Protein AF-0000000072192643 (afdb_homodimer)

Radius of gyration: 31.49 Å; Cα contacts (8 Å, |Δi|>4): 672; chains: 2; bounding box: 52×101×71 Å

Foldseek 3Di:
DPLADDPQRLLVLLLLLLVLLLVLLVLLVVQVVVCVVPLAGALVSLCQQQDDPVGGHSLVVNLVSLCSNFFSNPPVDQDPQWDWDQDPPPQPDPVSTGTGHPLSVLLSVLSVVLSVLSVVLSVLRVCLVPPVVVLVVLVPDPPQDCVNRVVPNCVNVVSSVSNNVSSVVSSVSSLVSLVSSLVVQLPVLLSLSNLLCCLVVVVSLCVSCVVCSVSSLCSRHNPQSQVSLVSPLVVCVVVVNLVVNLVSLVVCVVVVSHDPVSVVVNVVSVVVVVVVD/DPLADDPQRLLVLLLLLLVLLLVLLVLLVVQVVVCVVPLAGALVSLCQQQDDPVGGHSLVVNLVSLCSNFFSNPPVDQDPQWDWDQDPPPQPDPVSTGTGHPLSVLLSVLSVVLSVLSVVLSVLRVCLVPPVVVLVVLVPDPPQDCVNRVVPNCVNVVSSVSNNVSSVSSSVSSLVSLVSSLVVQLPVLLSLSNLLCCLVVVVSLCVSCVVCSVSSLCSRHNPQSQVSLVSPLVVCVVVVNLVVNLVSLVVCVVVVSHDPVSVVVNVVSVVVVVVVD

Secondary structure (DSSP, 8-state):
------HHHHHHHHHHHHHHHHHHHHHHHHHHHHHHHHS---HHHHHHHHEETTEE-HHHHHHHHHHHHHHS---SS--TT-EEEE--TT--STT-EEEE-HHHHHHHHHHHHHHHHHHHHHHHHHIIIIIIHHHHHHHHSTT--HHHHGGGTTHHHHHHHHHHHHHHHHHHHHHHHHHHHHHHHTT-TT-HHHHHHHHHTHHHHHHHHGGGHHHHHHHHHTT-TTHHHHHHHHHHHHTT-HHHHHHHHHHHHHTT---HHHHHHHHHHHHHHHHH-/------HHHHHHHHHHHHHHHHHHHHHHHHHHHHHHHHS---HHHHHHHHEETTEE-HHHHHHHHHHHHHHS---SS--TT-EEEE--TT--STT-EEEE-HHHHHHHHHHHHHHHHHHHHHHHHHIIIIIIHHHHHHHHSTT--HHHHGGGTTHHHHHHHHHHHHHHHHHHHHHHHHHHHHHHHTT-TT-HHHHHHHHHTHHHHHHHHGGGHHHHHHHHHTT-TTHHHHHHHHHHHHTT-HHHHHHHHHHHHHTT---HHHHHHHHHHHHHHHHH-

Sequence (554 aa):
MNGRWSPERKAFLVRDLVRDYCQVYEGLEEQRRRFDHEGAVSYSSIRDLLGEAMRKGVFWRLKDTAHHLFRNSQSQTPDKDAILLWQYSGSRHPDGLVSQQPVEALIDWCVGYAFHECAKLREDAFQRQHYANRLAQLGRHQGVTAELYDPLRRLGEQTAESSSRELQRILHVLRHGLFLLLRYLEGQEDNTHLARWLVMEEARARAVFADLYDDLLSALYGSRPQRLYMLAAWDLLEAGRSEEARCMLECAARLGRLDAESLTLLRQLEQLQEEGRMNGRWSPERKAFLVRDLVRDYCQVYEGLEEQRRRFDHEGAVSYSSIRDLLGEAMRKGVFWRLKDTAHHLFRNSQSQTPDKDAILLWQYSGSRHPDGLVSQQPVEALIDWCVGYAFHECAKLREDAFQRQHYANRLAQLGRHQGVTAELYDPLRRLGEQTAESSSRELQRILHVLRHGLFLLLRYLEGQEDNTHLARWLVMEEARARAVFADLYDDLLSALYGSRPQRLYMLAAWDLLEAGRSEEARCMLECAARLGRLDAESLTLLRQLEQLQEEGR

Organism: NCBI:txid901

Solvent-accessible surface area (backbone atoms only — not comparable to full-atom values): 28622 Å² total; per-residue (Å²): 129,87,60,64,66,52,70,64,54,46,38,49,50,52,28,48,37,56,52,31,47,42,52,45,51,50,54,51,50,51,35,50,54,37,24,75,76,72,65,44,50,58,35,70,58,46,42,51,38,44,39,43,94,92,50,65,12,55,45,44,50,29,37,51,45,37,45,52,59,37,49,43,43,61,61,85,65,70,54,93,62,40,40,74,38,76,44,67,94,81,49,83,38,93,84,21,53,30,50,19,49,45,60,45,46,50,38,40,46,32,46,46,53,33,50,49,40,47,54,36,36,32,46,34,20,43,40,50,67,59,45,35,51,49,49,54,53,48,59,68,35,87,66,39,47,63,84,77,36,56,89,55,65,58,51,49,60,51,40,44,50,51,36,53,53,36,53,50,50,33,52,51,40,49,52,51,32,54,58,41,45,36,65,64,35,47,80,44,60,82,36,26,60,37,28,32,46,47,66,76,41,36,72,58,50,42,64,62,42,45,93,42,34,65,54,42,44,35,33,32,39,50,93,42,58,36,51,42,59,44,35,19,29,50,43,28,44,75,70,67,35,54,67,57,26,42,53,53,47,50,54,35,47,76,69,66,50,55,44,72,67,45,49,50,52,42,51,51,50,53,50,52,53,58,66,75,95,129,87,60,62,65,52,72,66,55,44,38,48,49,52,29,49,37,54,52,32,49,44,52,43,51,48,55,51,49,50,36,51,53,39,25,75,76,70,64,44,52,58,35,70,60,45,43,51,36,43,40,43,94,94,49,65,11,55,45,43,50,30,38,51,46,36,46,52,59,36,49,45,42,58,61,85,64,71,52,94,62,40,41,76,39,77,45,68,96,80,49,81,38,92,83,22,56,30,50,19,47,45,60,45,47,49,38,40,45,32,46,49,53,33,50,50,40,47,54,37,36,32,46,33,21,42,40,51,68,58,45,34,51,49,49,55,53,48,60,67,35,86,67,38,48,64,85,78,36,56,89,56,65,57,51,48,59,51,41,45,53,50,36,51,52,38,51,50,49,33,51,52,41,50,52,50,31,52,57,40,46,34,64,64,36,47,80,44,58,80,35,25,61,37,26,31,46,49,66,76,40,36,70,60,50,41,64,64,44,43,93,42,35,65,54,39,44,34,32,33,38,49,95,41,57,36,50,42,58,43,35,19,31,50,44,28,44,78,69,67,33,53,67,59,25,41,53,50,46,49,55,36,47,78,70,68,49,54,43,73,67,45,49,52,51,42,50,54,50,53,48,51,53,57,67,75,96

pLDDT: mean 90.05, std 14.36, range [30.0, 98.88]

Structure (mmCIF, N/CA/C/O backbone):
data_AF-0000000072192643-model_v1
#
loop_
_entity.id
_entity.type
_entity.pdbx_description
1 polymer 'Uncharacterized protein'
#
loop_
_atom_site.group_PDB
_atom_site.id
_atom_site.type_symbol
_atom_site.label_atom_id
_atom_site.label_alt_id
_atom_site.label_comp_id
_atom_site.label_asym_id
_atom_site.label_entity_id
_atom_site.label_seq_id
_atom_site.pdbx_PDB_ins_code
_atom_site.Cartn_x
_atom_site.Cartn_y
_atom_site.Cartn_z
_atom_site.occupancy
_atom_site.B_iso_or_equiv
_atom_site.auth_seq_id
_atom_site.auth_comp_id
_atom_site.auth_asym_id
_atom_site.auth_atom_id
_atom_site.pdbx_PDB_model_num
ATOM 1 N N . MET A 1 1 ? -18.922 -12.18 -27.266 1 30 1 MET A N 1
ATOM 2 C CA . MET A 1 1 ? -18.031 -13.18 -27.844 1 30 1 MET A CA 1
ATOM 3 C C . MET A 1 1 ? -18.016 -14.445 -26.984 1 30 1 MET A C 1
ATOM 5 O O . MET A 1 1 ? -18.156 -14.375 -25.766 1 30 1 MET A O 1
ATOM 9 N N . ASN A 1 2 ? -18.312 -15.555 -27.391 1 38.62 2 ASN A N 1
ATOM 10 C CA . ASN A 1 2 ? -18.5 -16.906 -26.875 1 38.62 2 ASN A CA 1
ATOM 11 C C . ASN A 1 2 ? -17.312 -17.344 -26 1 38.62 2 ASN A C 1
ATOM 13 O O . ASN A 1 2 ? -16.172 -17.359 -26.469 1 38.62 2 ASN A O 1
ATOM 17 N N . GLY A 1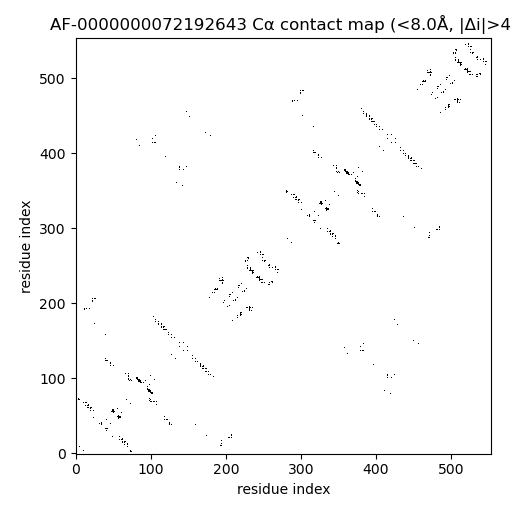 3 ? -17.25 -17.125 -24.672 1 44.09 3 GLY A N 1
ATOM 18 C CA . GLY A 1 3 ? -16.344 -17.172 -23.547 1 44.09 3 GLY A CA 1
ATOM 19 C C . GLY A 1 3 ? -15.539 -18.453 -23.484 1 44.09 3 GLY A C 1
ATOM 20 O O . GLY A 1 3 ? -14.93 -18.75 -22.453 1 44.09 3 GLY A O 1
ATOM 21 N N . ARG A 1 4 ? -15.875 -19.5 -24.203 1 53.16 4 ARG A N 1
ATOM 22 C CA . ARG A 1 4 ? -15.203 -20.797 -24.078 1 53.16 4 ARG A CA 1
ATOM 23 C C . ARG A 1 4 ? -13.797 -20.734 -24.656 1 53.16 4 ARG A C 1
ATOM 25 O O . ARG A 1 4 ? -13.617 -20.438 -25.844 1 53.16 4 ARG A O 1
ATOM 32 N N . TRP A 1 5 ? -12.961 -20.594 -23.859 1 64.25 5 TRP A N 1
ATOM 33 C CA . TRP A 1 5 ? -11.609 -20.688 -24.422 1 64.25 5 TRP A CA 1
ATOM 34 C C . TRP A 1 5 ? -11.477 -21.891 -25.344 1 64.25 5 TRP A C 1
ATOM 36 O O . TRP A 1 5 ? -12.055 -22.953 -25.078 1 64.25 5 TRP A O 1
ATOM 46 N N . SER A 1 6 ? -10.93 -21.734 -26.5 1 74.38 6 SER A N 1
ATOM 47 C CA . SER A 1 6 ? -10.414 -22.906 -27.188 1 74.38 6 SER A CA 1
ATOM 48 C C . SER A 1 6 ? -9.445 -23.688 -26.281 1 74.38 6 SER A C 1
ATOM 50 O O . SER A 1 6 ? -8.75 -23.078 -25.469 1 74.38 6 SER A O 1
ATOM 52 N N . PRO A 1 7 ? -9.57 -24.922 -26.312 1 77.5 7 PRO A N 1
ATOM 53 C CA . PRO A 1 7 ? -8.641 -25.734 -25.531 1 77.5 7 PRO A CA 1
ATOM 54 C C . PRO A 1 7 ? -7.191 -25.266 -25.672 1 77.5 7 PRO A C 1
ATOM 56 O O . PRO A 1 7 ? -6.43 -25.312 -24.703 1 77.5 7 PRO A O 1
ATOM 59 N N . GLU A 1 8 ? -6.902 -24.844 -26.797 1 83.94 8 GLU A N 1
ATOM 60 C CA . GLU A 1 8 ? -5.535 -24.391 -27.047 1 83.94 8 GLU A CA 1
ATOM 61 C C . GLU A 1 8 ? -5.23 -23.109 -26.266 1 83.94 8 GLU A C 1
ATOM 63 O O . GLU A 1 8 ? -4.156 -22.969 -25.688 1 83.94 8 GLU A O 1
ATOM 68 N N . ARG A 1 9 ? -6.09 -22.297 -26.312 1 89 9 ARG A N 1
ATOM 69 C CA . ARG A 1 9 ? -5.895 -21.031 -25.594 1 89 9 ARG A CA 1
ATOM 70 C C . ARG A 1 9 ? -5.809 -21.281 -24.094 1 89 9 ARG A C 1
ATOM 72 O O . ARG A 1 9 ? -5 -20.656 -23.406 1 89 9 ARG A O 1
ATOM 79 N N . LYS A 1 10 ? -6.586 -22.156 -23.625 1 92 10 LYS A N 1
ATOM 80 C CA . LYS A 1 10 ? -6.543 -22.484 -22.219 1 92 10 LYS A CA 1
ATOM 81 C C . LYS A 1 10 ? -5.191 -23.094 -21.828 1 92 10 LYS A C 1
ATOM 83 O O . LYS A 1 10 ? -4.621 -22.734 -20.797 1 92 10 LYS A O 1
ATOM 88 N N . ALA A 1 11 ? -4.766 -23.953 -22.672 1 94.56 11 ALA A N 1
ATOM 89 C CA . ALA A 1 11 ? -3.471 -24.578 -22.422 1 94.56 11 ALA A CA 1
ATOM 90 C C . ALA A 1 11 ? -2.363 -23.531 -22.328 1 94.56 11 ALA A C 1
ATOM 92 O O . ALA A 1 11 ? -1.482 -23.625 -21.469 1 94.56 11 ALA A O 1
ATOM 93 N N . PHE A 1 12 ? -2.473 -22.594 -23.188 1 95.25 12 PHE A N 1
ATOM 94 C CA . PHE A 1 12 ? -1.497 -21.5 -23.188 1 95.25 12 PHE A CA 1
ATOM 95 C C . PHE A 1 12 ? -1.582 -20.703 -21.891 1 95.25 12 PHE A C 1
ATOM 97 O O . PHE A 1 12 ? -0.557 -20.344 -21.312 1 95.25 12 PHE A O 1
ATOM 104 N N . LEU A 1 13 ? -2.76 -20.406 -21.484 1 95.94 13 LEU A N 1
ATOM 105 C CA . LEU A 1 13 ? -2.977 -19.625 -20.281 1 95.94 13 LEU A CA 1
ATOM 106 C C . LEU A 1 13 ? -2.5 -20.375 -19.031 1 95.94 13 LEU A C 1
ATOM 108 O O . LEU A 1 13 ? -1.943 -19.781 -18.109 1 95.94 13 LEU A O 1
ATOM 112 N N . VAL A 1 14 ? -2.719 -21.672 -19.078 1 97.5 14 VAL A N 1
ATOM 113 C CA . VAL A 1 14 ? -2.275 -22.484 -17.953 1 97.5 14 VAL A CA 1
ATOM 114 C C . VAL A 1 14 ? -0.751 -22.469 -17.859 1 97.5 14 VAL A C 1
ATOM 116 O O . VAL A 1 14 ? -0.183 -22.312 -16.781 1 97.5 14 VAL A O 1
ATOM 119 N N . ARG A 1 15 ? -0.137 -22.609 -18.969 1 98.12 15 ARG A N 1
ATOM 120 C CA . ARG A 1 15 ? 1.318 -22.516 -19 1 98.12 15 ARG A CA 1
ATOM 121 C C . ARG A 1 15 ? 1.791 -21.156 -18.5 1 98.12 15 ARG A C 1
ATOM 123 O O . ARG A 1 15 ? 2.715 -21.078 -17.688 1 98.12 15 ARG A O 1
ATOM 130 N N . ASP A 1 16 ? 1.17 -20.094 -18.953 1 98.12 16 ASP A N 1
ATOM 131 C CA . ASP A 1 16 ? 1.54 -18.75 -18.531 1 98.12 16 ASP A CA 1
ATOM 132 C C . ASP A 1 16 ? 1.342 -18.578 -17.031 1 98.12 16 ASP A C 1
ATOM 134 O O . ASP A 1 16 ? 2.143 -17.906 -16.359 1 98.12 16 ASP A O 1
ATOM 138 N N . LEU A 1 17 ? 0.287 -19.125 -16.516 1 98.5 17 LEU A N 1
ATOM 139 C CA . LEU A 1 17 ? 0.008 -19.062 -15.086 1 98.5 17 LEU A CA 1
ATOM 140 C C . LEU A 1 17 ? 1.149 -19.672 -14.281 1 98.5 17 LEU A C 1
ATOM 142 O O . LEU A 1 17 ? 1.652 -19.062 -13.344 1 98.5 17 LEU A O 1
ATOM 146 N N . VAL A 1 18 ? 1.552 -20.875 -14.633 1 98.75 18 VAL A N 1
ATOM 147 C CA . VAL A 1 18 ? 2.584 -21.594 -13.891 1 98.75 18 VAL A CA 1
ATOM 148 C C . VAL A 1 18 ? 3.922 -20.875 -14.039 1 98.75 18 VAL A C 1
ATOM 150 O O . VAL A 1 18 ? 4.637 -20.672 -13.055 1 98.75 18 VAL A O 1
ATOM 153 N N . ARG A 1 19 ? 4.223 -20.453 -15.227 1 98.62 19 ARG A N 1
ATOM 154 C CA . ARG A 1 19 ? 5.465 -19.734 -15.5 1 98.62 19 ARG A CA 1
ATOM 155 C C . ARG A 1 19 ? 5.555 -18.453 -14.672 1 98.62 19 ARG A C 1
ATOM 157 O O . ARG A 1 19 ? 6.551 -18.234 -13.977 1 98.62 19 ARG A O 1
ATOM 164 N N . ASP A 1 20 ? 4.523 -17.641 -14.797 1 98.81 20 ASP A N 1
ATOM 165 C CA . ASP A 1 20 ? 4.539 -16.359 -14.094 1 98.81 20 ASP A CA 1
ATOM 166 C C . ASP A 1 20 ? 4.5 -16.562 -12.578 1 98.81 20 ASP A C 1
ATOM 168 O O . ASP A 1 20 ? 5.105 -15.797 -11.828 1 98.81 20 ASP A O 1
ATOM 172 N N . TYR A 1 21 ? 3.756 -17.609 -12.117 1 98.88 21 TYR A N 1
ATOM 173 C CA . TYR A 1 21 ? 3.736 -17.938 -10.695 1 98.88 21 TYR A CA 1
ATOM 174 C C . TYR A 1 21 ? 5.145 -18.219 -10.188 1 98.88 21 TYR A C 1
ATOM 176 O O . TYR A 1 21 ? 5.555 -17.672 -9.156 1 98.88 21 TYR A O 1
ATOM 184 N N . CYS A 1 22 ? 5.855 -18.984 -10.93 1 98.81 22 CYS A N 1
ATOM 185 C CA . CYS A 1 22 ? 7.215 -19.344 -10.547 1 98.81 22 CYS A CA 1
ATOM 186 C C . CYS A 1 22 ? 8.117 -18.125 -10.555 1 98.81 22 CYS A C 1
ATOM 188 O O . CYS A 1 22 ? 8.953 -17.953 -9.656 1 98.81 22 CYS A O 1
ATOM 190 N N . GLN A 1 23 ? 7.957 -17.297 -11.539 1 98.62 23 GLN A N 1
ATOM 191 C CA . GLN A 1 23 ? 8.781 -16.094 -11.625 1 98.62 23 GLN A CA 1
ATOM 192 C C . GLN A 1 23 ? 8.516 -15.164 -10.445 1 98.62 23 GLN A C 1
ATOM 194 O O . GLN A 1 23 ? 9.453 -14.617 -9.852 1 98.62 23 GLN A O 1
ATOM 199 N N . VAL A 1 24 ? 7.281 -14.984 -10.109 1 98.88 24 VAL A N 1
ATOM 200 C CA . VAL A 1 24 ? 6.898 -14.133 -8.992 1 98.88 24 VAL A CA 1
ATOM 201 C C . VAL A 1 24 ? 7.449 -14.703 -7.691 1 98.88 24 VAL A C 1
ATOM 203 O O . VAL A 1 24 ? 8.055 -13.984 -6.895 1 98.88 24 VAL A O 1
ATOM 206 N N . TYR A 1 25 ? 7.242 -15.992 -7.496 1 98.81 25 TYR A N 1
ATOM 207 C CA . TYR A 1 25 ? 7.703 -16.641 -6.273 1 98.81 25 TYR A CA 1
ATOM 208 C C . TYR A 1 25 ? 9.211 -16.516 -6.125 1 98.81 25 TYR A C 1
ATOM 210 O O . TYR A 1 25 ? 9.711 -16.188 -5.043 1 98.81 25 TYR A O 1
ATOM 218 N N . GLU A 1 26 ? 9.867 -16.75 -7.191 1 98.31 26 GLU A N 1
ATOM 219 C CA . GLU A 1 26 ? 11.32 -16.641 -7.184 1 98.31 26 GLU A CA 1
ATOM 220 C C . GLU A 1 26 ? 11.766 -15.227 -6.84 1 98.31 26 GLU A C 1
ATOM 222 O O . GLU A 1 26 ? 12.703 -15.031 -6.059 1 98.31 26 GLU A O 1
ATOM 227 N N . GLY A 1 27 ? 11.156 -14.281 -7.473 1 98.19 27 GLY A N 1
ATOM 228 C CA . GLY A 1 27 ? 11.484 -12.891 -7.191 1 98.19 27 GLY A CA 1
ATOM 229 C C . GLY A 1 27 ? 11.289 -12.523 -5.734 1 98.19 27 GLY A C 1
ATOM 230 O O . GLY A 1 27 ? 12.117 -11.82 -5.148 1 98.19 27 GLY A O 1
ATOM 231 N N . LEU A 1 28 ? 10.242 -12.977 -5.152 1 98.69 28 LEU A N 1
ATOM 232 C CA . LEU A 1 28 ? 9.945 -12.656 -3.76 1 98.69 28 LEU A CA 1
ATOM 233 C C . LEU A 1 28 ? 10.875 -13.414 -2.818 1 98.69 28 LEU A C 1
ATOM 235 O O . LEU A 1 28 ? 11.258 -12.898 -1.766 1 98.69 28 LEU A O 1
ATOM 239 N N . GLU A 1 29 ? 11.211 -14.633 -3.164 1 98.19 29 GLU A N 1
ATOM 240 C CA . GLU A 1 29 ? 12.188 -15.375 -2.381 1 98.19 29 GLU A CA 1
ATOM 241 C C . GLU A 1 29 ? 13.539 -14.664 -2.361 1 98.19 29 GLU A C 1
ATOM 243 O O . GLU A 1 29 ? 14.234 -14.68 -1.346 1 98.19 29 GLU A O 1
ATOM 248 N N . GLU A 1 30 ? 13.875 -14.172 -3.49 1 97.88 30 GLU A N 1
ATOM 249 C CA . GLU A 1 30 ? 15.102 -13.391 -3.549 1 97.88 30 GLU A CA 1
ATOM 250 C C . GLU A 1 30 ? 15.047 -12.195 -2.596 1 97.88 30 GLU A C 1
ATOM 252 O O . GLU A 1 30 ? 16.031 -11.859 -1.948 1 97.88 30 GLU A O 1
ATOM 257 N N . GLN A 1 31 ? 13.93 -11.547 -2.537 1 98.25 31 GLN A N 1
ATOM 258 C CA . GLN A 1 31 ? 13.773 -10.422 -1.62 1 98.25 31 GLN A CA 1
ATOM 259 C C . GLN A 1 31 ? 13.844 -10.883 -0.167 1 98.25 31 GLN A C 1
ATOM 261 O O . GLN A 1 31 ? 14.344 -10.156 0.697 1 98.25 31 GLN A O 1
ATOM 266 N N . ARG A 1 32 ? 13.32 -12.055 0.132 1 98.19 32 ARG A N 1
ATOM 267 C CA . ARG A 1 32 ? 13.445 -12.609 1.479 1 98.19 32 ARG A CA 1
ATOM 268 C C . ARG A 1 32 ? 14.914 -12.805 1.853 1 98.19 32 ARG A C 1
ATOM 270 O O . ARG A 1 32 ? 15.328 -12.453 2.957 1 98.19 32 ARG A O 1
ATOM 277 N N . ARG A 1 33 ? 15.641 -13.359 0.94 1 97.44 33 ARG A N 1
ATOM 278 C CA . ARG A 1 33 ? 17.062 -13.555 1.187 1 97.44 33 ARG A CA 1
ATOM 279 C C . ARG A 1 33 ? 17.766 -12.219 1.396 1 97.44 33 ARG A C 1
ATOM 281 O O . ARG A 1 33 ? 18.594 -12.078 2.303 1 97.44 33 ARG A O 1
ATOM 288 N N . ARG A 1 34 ? 17.438 -11.289 0.579 1 96.69 34 ARG A N 1
ATOM 289 C CA . ARG A 1 34 ? 18 -9.953 0.718 1 96.69 34 ARG A CA 1
ATOM 290 C C . ARG A 1 34 ? 17.641 -9.344 2.072 1 96.69 34 ARG A C 1
ATOM 292 O O . ARG A 1 34 ? 18.5 -8.742 2.729 1 96.69 34 ARG A O 1
ATOM 299 N N . PHE A 1 35 ? 16.422 -9.477 2.391 1 97.44 35 PHE A N 1
ATOM 300 C CA . PHE A 1 35 ? 15.977 -8.938 3.67 1 97.44 35 PHE A CA 1
ATOM 301 C C . PHE A 1 35 ? 16.75 -9.57 4.824 1 97.44 35 PHE A C 1
ATOM 303 O O . PHE A 1 35 ? 17.141 -8.875 5.766 1 97.44 35 PHE A O 1
ATOM 310 N N . ASP A 1 36 ? 16.969 -10.82 4.793 1 96 36 ASP A N 1
ATOM 311 C CA . ASP A 1 36 ? 17.688 -11.531 5.844 1 96 36 ASP A CA 1
ATOM 312 C C . ASP A 1 36 ? 19.125 -11.031 5.953 1 96 36 ASP A C 1
ATOM 314 O O . ASP A 1 36 ? 19.688 -10.969 7.047 1 96 36 ASP A O 1
ATOM 318 N N . HIS A 1 37 ? 19.703 -10.617 4.875 1 95.19 37 HIS A N 1
ATOM 319 C CA . HIS A 1 37 ? 21.109 -10.219 4.84 1 95.19 37 HIS A CA 1
ATOM 320 C C . HIS A 1 37 ? 21.266 -8.719 5.098 1 95.19 37 HIS A C 1
ATOM 322 O O . HIS A 1 37 ? 22.156 -8.305 5.828 1 95.19 37 HIS A O 1
ATOM 328 N N . GLU A 1 38 ? 20.391 -7.902 4.449 1 92.81 38 GLU A N 1
ATOM 329 C CA . GLU A 1 38 ? 20.578 -6.453 4.445 1 92.81 38 GLU A CA 1
ATOM 330 C C . GLU A 1 38 ? 19.531 -5.762 5.312 1 92.81 38 GLU A C 1
ATOM 332 O O . GLU A 1 38 ? 19.625 -4.562 5.586 1 92.81 38 GLU A O 1
ATOM 337 N N . GLY A 1 39 ? 18.5 -6.457 5.66 1 91.38 39 GLY A N 1
ATOM 338 C CA . GLY A 1 39 ? 17.438 -5.891 6.484 1 91.38 39 GLY A CA 1
ATOM 339 C C . GLY A 1 39 ? 16.453 -5.047 5.695 1 91.38 39 GLY A C 1
ATOM 340 O O . GLY A 1 39 ? 15.75 -4.211 6.266 1 91.38 39 GLY A O 1
ATOM 341 N N . ALA A 1 40 ? 16.547 -5.227 4.348 1 92.75 40 ALA A N 1
ATOM 342 C CA . ALA A 1 40 ? 15.648 -4.406 3.541 1 92.75 40 ALA A CA 1
ATOM 343 C C . ALA A 1 40 ? 15.266 -5.121 2.248 1 92.75 40 ALA A C 1
ATOM 345 O O . ALA A 1 40 ? 16.031 -5.93 1.726 1 92.75 40 ALA A O 1
ATOM 346 N N . VAL A 1 41 ? 14.062 -4.797 1.817 1 96.69 41 VAL A N 1
ATOM 347 C CA . VAL A 1 41 ? 13.57 -5.23 0.513 1 96.69 41 VAL A CA 1
ATOM 348 C C . VAL A 1 41 ? 13.883 -4.164 -0.536 1 96.69 41 VAL A C 1
ATOM 350 O O . VAL A 1 41 ? 13.891 -2.971 -0.233 1 96.69 41 VAL A O 1
ATOM 353 N N . SER A 1 42 ? 14.227 -4.598 -1.695 1 97.12 42 SER A N 1
ATOM 354 C CA . SER A 1 42 ? 14.531 -3.668 -2.779 1 97.12 42 SER A CA 1
ATOM 355 C C . SER A 1 42 ? 13.258 -3.047 -3.34 1 97.12 42 SER A C 1
ATOM 357 O O . SER A 1 42 ? 12.422 -3.744 -3.918 1 97.12 42 SER A O 1
ATOM 359 N N . TYR A 1 43 ? 13.18 -1.753 -3.246 1 97 43 TYR A N 1
ATOM 360 C CA . TYR A 1 43 ? 12.023 -1.039 -3.783 1 97 43 TYR A CA 1
ATOM 361 C C . TYR A 1 43 ? 11.898 -1.259 -5.285 1 97 43 TYR A C 1
ATOM 363 O O . TYR A 1 43 ? 10.82 -1.578 -5.785 1 97 43 TYR A O 1
ATOM 371 N N . SER A 1 44 ? 13.008 -1.073 -6.008 1 96.88 44 SER A N 1
ATOM 372 C CA . SER A 1 44 ? 12.992 -1.195 -7.461 1 96.88 44 SER A CA 1
ATOM 373 C C . SER A 1 44 ? 12.57 -2.596 -7.895 1 96.88 44 SER A C 1
ATOM 375 O O . SER A 1 44 ? 11.82 -2.752 -8.859 1 96.88 44 SER A O 1
ATOM 377 N N . SER A 1 45 ? 12.992 -3.625 -7.18 1 97.56 45 SER A N 1
ATOM 378 C CA . SER A 1 45 ? 12.633 -5 -7.52 1 97.56 45 SER A CA 1
ATOM 379 C C . SER A 1 45 ? 11.141 -5.238 -7.355 1 97.56 45 SER A C 1
ATOM 381 O O . SER A 1 45 ? 10.5 -5.836 -8.227 1 97.56 45 SER A O 1
ATOM 383 N N . ILE A 1 46 ? 10.602 -4.762 -6.219 1 98.25 46 ILE A N 1
ATOM 384 C CA . ILE A 1 46 ? 9.18 -4.957 -5.961 1 98.25 46 ILE A CA 1
ATOM 385 C C . ILE A 1 46 ? 8.359 -4.133 -6.953 1 98.25 46 ILE A C 1
ATOM 387 O O . ILE A 1 46 ? 7.332 -4.598 -7.457 1 98.25 46 ILE A O 1
ATOM 391 N N . ARG A 1 47 ? 8.805 -2.914 -7.184 1 97.44 47 ARG A N 1
ATOM 392 C CA . ARG A 1 47 ? 8.133 -2.066 -8.164 1 97.44 47 ARG A CA 1
ATOM 393 C C . ARG A 1 47 ? 8.07 -2.75 -9.523 1 97.44 47 ARG A C 1
ATOM 395 O O . ARG A 1 47 ? 7.02 -2.76 -10.172 1 97.44 47 ARG A O 1
ATOM 402 N N . ASP A 1 48 ? 9.125 -3.342 -9.93 1 97.38 48 ASP A N 1
ATOM 403 C CA . ASP A 1 48 ? 9.195 -4.008 -11.227 1 97.38 48 ASP A CA 1
ATOM 404 C C . ASP A 1 48 ? 8.328 -5.266 -11.242 1 97.38 48 ASP A C 1
ATOM 406 O O . ASP A 1 48 ? 7.719 -5.598 -12.266 1 97.38 48 ASP A O 1
ATOM 410 N N . LEU A 1 49 ? 8.305 -5.949 -10.172 1 98.25 49 LEU A N 1
ATOM 411 C CA . LEU A 1 49 ? 7.484 -7.152 -10.055 1 98.25 49 LEU A CA 1
ATOM 412 C C . LEU A 1 49 ? 6.008 -6.824 -10.227 1 98.25 49 LEU A C 1
ATOM 414 O O . LEU A 1 49 ? 5.273 -7.574 -10.883 1 98.25 49 LEU A O 1
ATOM 418 N N . LEU A 1 50 ? 5.598 -5.73 -9.648 1 98.06 50 LEU A N 1
ATOM 419 C CA . LEU A 1 50 ? 4.199 -5.32 -9.703 1 98.06 50 LEU A CA 1
ATOM 420 C C . LEU A 1 50 ? 3.898 -4.586 -11 1 98.06 50 LEU A C 1
ATOM 422 O O . LEU A 1 50 ? 2.893 -4.859 -11.656 1 98.06 50 LEU A O 1
ATOM 426 N N . GLY A 1 51 ? 4.828 -3.703 -11.352 1 96 51 GLY A N 1
ATOM 427 C CA . GLY A 1 51 ? 4.629 -2.83 -12.5 1 96 51 GLY A CA 1
ATOM 428 C C . GLY A 1 51 ? 3.666 -1.691 -12.227 1 96 51 GLY A C 1
ATOM 429 O O . GLY A 1 51 ? 3.434 -1.334 -11.07 1 96 51 GLY A O 1
ATOM 430 N N . GLU A 1 52 ? 3.266 -1.005 -13.305 1 88.94 52 GLU A N 1
ATOM 431 C CA . GLU A 1 52 ? 2.295 0.085 -13.312 1 88.94 52 GLU A CA 1
ATOM 432 C C . GLU A 1 52 ? 1.169 -0.185 -14.305 1 88.94 52 GLU A C 1
ATOM 434 O O . GLU A 1 52 ? 1.262 -1.105 -15.125 1 88.94 52 GLU A O 1
ATOM 439 N N . ALA A 1 53 ? 0.177 0.564 -14.195 1 81.19 53 ALA A N 1
ATOM 440 C CA . ALA A 1 53 ? -1.009 0.34 -15.023 1 81.19 53 ALA A CA 1
ATOM 441 C C . ALA A 1 53 ? -0.645 0.272 -16.5 1 81.19 53 ALA A C 1
ATOM 443 O O . ALA A 1 53 ? -1.137 -0.593 -17.234 1 81.19 53 ALA A O 1
ATOM 444 N N . MET A 1 54 ? 0.249 1.067 -16.922 1 86.69 54 MET A N 1
ATOM 445 C CA . MET A 1 54 ? 0.59 1.12 -18.344 1 86.69 54 MET A CA 1
ATOM 446 C C . MET A 1 54 ? 1.744 0.175 -18.656 1 86.69 54 MET A C 1
ATOM 448 O O . MET A 1 54 ? 2.105 -0.003 -19.828 1 86.69 54 MET A O 1
ATOM 452 N N . ARG A 1 55 ? 2.303 -0.339 -17.719 1 91.62 55 ARG A N 1
ATOM 453 C CA . ARG A 1 55 ? 3.381 -1.313 -17.844 1 91.62 55 ARG A CA 1
ATOM 454 C C . ARG A 1 55 ? 3.318 -2.348 -16.719 1 91.62 55 ARG A C 1
ATOM 456 O O . ARG A 1 55 ? 4.105 -2.295 -15.781 1 91.62 55 ARG A O 1
ATOM 463 N N . LYS A 1 56 ? 2.512 -3.324 -16.938 1 95.88 56 LYS A N 1
ATOM 464 C CA . LYS A 1 56 ? 2.236 -4.324 -15.906 1 95.88 56 LYS A CA 1
ATOM 465 C C . LYS A 1 56 ? 3.453 -5.215 -15.672 1 95.88 56 LYS A C 1
ATOM 467 O O . LYS A 1 56 ? 4.137 -5.605 -16.609 1 95.88 56 LYS A O 1
ATOM 472 N N . GLY A 1 57 ? 3.762 -5.441 -14.461 1 98 57 GLY A N 1
ATOM 473 C CA . GLY A 1 57 ? 4.793 -6.41 -14.117 1 98 57 GLY A CA 1
ATOM 474 C C . GLY A 1 57 ? 4.305 -7.844 -14.164 1 98 57 GLY A C 1
ATOM 475 O O . GLY A 1 57 ? 3.121 -8.094 -14.414 1 98 57 GLY A O 1
ATOM 476 N N . VAL A 1 58 ? 5.176 -8.719 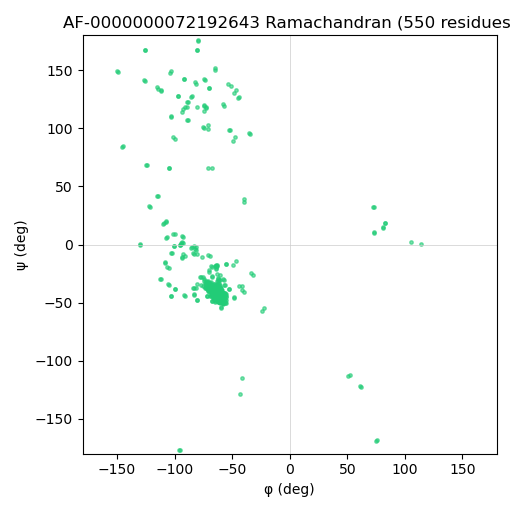-13.961 1 98.56 58 VAL A N 1
ATOM 477 C CA . VAL A 1 58 ? 4.871 -10.141 -14.086 1 98.56 58 VAL A CA 1
ATOM 478 C C . VAL A 1 58 ? 3.818 -10.539 -13.055 1 98.56 58 VAL A C 1
ATOM 480 O O . VAL A 1 58 ? 2.969 -11.391 -13.32 1 98.56 58 VAL A O 1
ATOM 483 N N . PHE A 1 59 ? 3.803 -9.961 -11.859 1 98.75 59 PHE A N 1
ATOM 484 C CA . PHE A 1 59 ? 2.824 -10.297 -10.828 1 98.75 59 PHE A CA 1
ATOM 485 C C . PHE A 1 59 ? 1.427 -9.859 -11.25 1 98.75 59 PHE A C 1
ATOM 487 O O . PHE A 1 59 ? 0.453 -10.586 -11.039 1 98.75 59 PHE A O 1
ATOM 494 N N . TRP A 1 60 ? 1.351 -8.688 -11.797 1 98.31 60 TRP A N 1
ATOM 495 C CA . TRP A 1 60 ? 0.073 -8.203 -12.312 1 98.31 60 TRP A CA 1
ATOM 496 C C . TRP A 1 60 ? -0.442 -9.102 -13.43 1 98.31 60 TRP A C 1
ATOM 498 O O . TRP A 1 60 ? -1.628 -9.438 -13.469 1 98.31 60 TRP A O 1
ATOM 508 N N . ARG A 1 61 ? 0.421 -9.469 -14.32 1 97.88 61 ARG A N 1
ATOM 509 C CA . ARG A 1 61 ? 0.035 -10.375 -15.398 1 97.88 61 ARG A CA 1
ATOM 510 C C . ARG A 1 61 ? -0.439 -11.719 -14.844 1 97.88 61 ARG A C 1
ATOM 512 O O . ARG A 1 61 ? -1.415 -12.289 -15.336 1 97.88 61 ARG A O 1
ATOM 519 N N . LEU A 1 62 ? 0.271 -12.195 -13.875 1 98.62 62 LEU A N 1
ATOM 520 C CA . LEU A 1 62 ? -0.14 -13.43 -13.211 1 98.62 62 LEU A CA 1
ATOM 521 C C . LEU A 1 62 ? -1.557 -13.305 -12.664 1 98.62 62 LEU A C 1
ATOM 523 O O . LEU A 1 62 ? -2.389 -14.188 -12.875 1 98.62 62 LEU A O 1
ATOM 527 N N . LYS A 1 63 ? -1.792 -12.234 -11.961 1 97.5 63 LYS A N 1
ATOM 528 C CA . LYS A 1 63 ? -3.113 -11.984 -11.391 1 97.5 63 LYS A CA 1
ATOM 529 C C . LYS A 1 63 ? -4.184 -11.938 -12.484 1 97.5 63 LYS A C 1
ATOM 531 O O . LYS A 1 63 ? -5.238 -12.562 -12.344 1 97.5 63 LYS A O 1
ATOM 536 N N . ASP A 1 64 ? -3.904 -11.234 -13.586 1 95.25 64 ASP A N 1
ATOM 537 C CA . ASP A 1 64 ? -4.848 -11.141 -14.695 1 95.25 64 ASP A CA 1
ATOM 538 C C . ASP A 1 64 ? -5.102 -12.516 -15.312 1 95.25 64 ASP A C 1
ATOM 540 O O . ASP A 1 64 ? -6.242 -12.852 -15.633 1 95.25 64 ASP A O 1
ATOM 544 N N . THR A 1 65 ? -4.07 -13.227 -15.492 1 96.56 65 THR A N 1
ATOM 545 C CA . THR A 1 65 ? -4.191 -14.562 -16.062 1 96.56 65 THR A CA 1
ATOM 546 C C . THR A 1 65 ? -5.047 -15.461 -15.18 1 96.56 65 THR A C 1
ATOM 548 O O . THR A 1 65 ? -5.926 -16.172 -15.672 1 96.56 65 THR A O 1
ATOM 551 N N . ALA A 1 66 ? -4.773 -15.43 -13.898 1 96.06 66 ALA A N 1
ATOM 552 C CA . ALA A 1 66 ? -5.578 -16.219 -12.969 1 96.06 66 ALA A CA 1
ATOM 553 C C . ALA A 1 66 ? -7.047 -15.82 -13.039 1 96.06 66 ALA A C 1
ATOM 555 O O . ALA A 1 66 ? -7.926 -16.688 -13.133 1 96.06 66 ALA A O 1
ATOM 556 N N . HIS A 1 67 ? -7.277 -14.578 -13.062 1 91.25 67 HIS A N 1
ATOM 557 C CA . HIS A 1 67 ? -8.648 -14.086 -13.172 1 91.25 67 HIS A CA 1
ATOM 558 C C . HIS A 1 67 ? -9.312 -14.586 -14.445 1 91.25 67 HIS A C 1
ATOM 560 O O . HIS A 1 67 ? -10.461 -15.031 -14.414 1 91.25 67 HIS A O 1
ATOM 566 N N . HIS A 1 68 ? -8.602 -14.445 -15.438 1 89.88 68 HIS A N 1
ATOM 567 C CA . HIS A 1 68 ? -9.141 -14.844 -16.734 1 89.88 68 HIS A CA 1
ATOM 568 C C . HIS A 1 68 ? -9.398 -16.344 -16.797 1 89.88 68 HIS A C 1
ATOM 570 O O . HIS A 1 68 ? -10.43 -16.781 -17.312 1 89.88 68 HIS A O 1
ATOM 576 N N . LEU A 1 69 ? -8.586 -17.094 -16.297 1 91.38 69 LEU A N 1
ATOM 577 C CA . LEU A 1 69 ? -8.672 -18.547 -16.344 1 91.38 69 LEU A CA 1
ATOM 578 C C . LEU A 1 69 ? -9.773 -19.062 -15.43 1 91.38 69 LEU A C 1
ATOM 580 O O . LEU A 1 69 ? -10.523 -19.969 -15.797 1 91.38 69 LEU A O 1
ATOM 584 N N . PHE A 1 70 ? -9.961 -18.453 -14.312 1 90.06 70 PHE A N 1
ATOM 585 C CA . PHE A 1 70 ? -10.773 -19.094 -13.281 1 90.06 70 PHE A CA 1
ATOM 586 C C . PHE A 1 70 ? -12.133 -18.406 -13.18 1 90.06 70 PHE A C 1
ATOM 588 O O . PHE A 1 70 ? -13.062 -18.953 -12.586 1 90.06 70 PHE A O 1
ATOM 595 N N . ARG A 1 71 ? -12.195 -17.297 -13.648 1 80.88 71 ARG A N 1
ATOM 596 C CA . ARG A 1 71 ? -13.484 -16.625 -13.555 1 80.88 71 ARG A CA 1
ATOM 597 C C . ARG A 1 71 ? -14.258 -16.719 -14.867 1 80.88 71 ARG A C 1
ATOM 599 O O . ARG A 1 71 ? -15.477 -16.594 -14.883 1 80.88 71 ARG A O 1
ATOM 606 N N . ASN A 1 72 ? -13.609 -16.625 -15.945 1 66.94 72 ASN A N 1
ATOM 607 C CA . ASN A 1 72 ? -14.281 -16.703 -17.234 1 66.94 72 ASN A CA 1
ATOM 608 C C . ASN A 1 72 ? -14.547 -18.141 -17.656 1 66.94 72 ASN A C 1
ATOM 610 O O . ASN A 1 72 ? -15.047 -18.391 -18.75 1 66.94 72 ASN A O 1
ATOM 614 N N . SER A 1 73 ? -14.133 -19.094 -16.906 1 55.25 73 SER A N 1
ATOM 615 C CA . SER A 1 73 ? -14.391 -20.469 -17.328 1 55.25 73 SER A CA 1
ATOM 616 C C . SER A 1 73 ? -15.875 -20.797 -17.281 1 55.25 73 SER A C 1
ATOM 618 O O . SER A 1 73 ? -16.484 -20.75 -16.219 1 55.25 73 SER A O 1
ATOM 620 N N . GLN A 1 74 ? -16.609 -20.109 -18.156 1 49.12 74 GLN A N 1
ATOM 621 C CA . GLN A 1 74 ? -18.031 -20.344 -18.375 1 49.12 74 GLN A CA 1
ATOM 622 C C . GLN A 1 74 ? -18.375 -21.828 -18.359 1 49.12 74 GLN A C 1
ATOM 624 O O . GLN A 1 74 ? -18.172 -22.531 -19.344 1 49.12 74 GLN A O 1
ATOM 629 N N . SER A 1 75 ? -17.828 -22.625 -17.609 1 47.12 75 SER A N 1
ATOM 630 C CA . SER A 1 75 ? -18.5 -23.891 -17.766 1 47.12 75 SER A CA 1
ATOM 631 C C . SER A 1 75 ? -20.016 -23.734 -17.594 1 47.12 75 SER A C 1
ATOM 633 O O . SER A 1 75 ? -20.469 -23.031 -16.688 1 47.12 75 SER A O 1
ATOM 635 N N . GLN A 1 76 ? -20.703 -23.656 -18.703 1 44.09 76 GLN A N 1
ATOM 636 C CA . GLN A 1 76 ? -22.156 -23.625 -18.859 1 44.09 76 GLN A CA 1
ATOM 637 C C . GLN A 1 76 ? -22.844 -24.266 -17.656 1 44.09 76 GLN A C 1
ATOM 639 O O . GLN A 1 76 ? -24 -23.953 -17.359 1 44.09 76 GLN A O 1
ATOM 644 N N . THR A 1 77 ? -22.516 -25.516 -17.359 1 43.22 77 THR A N 1
ATOM 645 C CA . THR A 1 77 ? -23.297 -26.281 -16.391 1 43.22 77 THR A CA 1
ATOM 646 C C . THR A 1 77 ? -22.609 -26.281 -15.023 1 43.22 77 THR A C 1
ATOM 648 O O . THR A 1 77 ? -21.484 -26.75 -14.883 1 43.22 77 THR A O 1
ATOM 651 N N . PRO A 1 78 ? -22.984 -25.297 -14.227 1 51.94 78 PRO A N 1
ATOM 652 C CA . PRO A 1 78 ? -22.391 -25.297 -12.891 1 51.94 78 PRO A CA 1
ATOM 653 C C . PRO A 1 78 ? -22.156 -26.719 -12.352 1 51.94 78 PRO A C 1
ATOM 655 O O . PRO A 1 78 ? -23.062 -27.547 -12.383 1 51.94 78 PRO A O 1
ATOM 658 N N . ASP A 1 79 ? -20.953 -27.234 -12.523 1 55.28 79 ASP A N 1
ATOM 659 C CA . ASP A 1 79 ? -20.656 -28.469 -11.828 1 55.28 79 ASP A CA 1
ATOM 660 C C . ASP A 1 79 ? -21.156 -28.422 -10.383 1 55.28 79 ASP A C 1
ATOM 662 O O . ASP A 1 79 ? -21.266 -27.344 -9.789 1 55.28 79 ASP A O 1
ATOM 666 N N . LYS A 1 80 ? -21.891 -29.391 -10.039 1 57.03 80 LYS A N 1
ATOM 667 C CA . LYS A 1 80 ? -22.531 -29.516 -8.727 1 57.03 80 LYS A CA 1
ATOM 668 C C . LYS A 1 80 ? -21.656 -28.922 -7.633 1 57.03 80 LYS A C 1
ATOM 670 O O . LYS A 1 80 ? -22.156 -28.344 -6.672 1 57.03 80 LYS A O 1
ATOM 675 N N . ASP A 1 81 ? -20.25 -28.812 -7.773 1 65.12 81 ASP A N 1
ATOM 676 C CA . ASP A 1 81 ? -19.391 -28.391 -6.68 1 65.12 81 ASP A CA 1
ATOM 677 C C . ASP A 1 81 ? -18.812 -27 -6.941 1 65.12 81 ASP A C 1
ATOM 679 O O . ASP A 1 81 ? -17.906 -26.547 -6.227 1 65.12 81 ASP A O 1
ATOM 683 N N . ALA A 1 82 ? -19.484 -26.344 -7.871 1 72 82 ALA A N 1
ATOM 684 C CA . ALA A 1 82 ? -18.953 -25.031 -8.219 1 72 82 ALA A CA 1
ATOM 685 C C . ALA A 1 82 ? -19.391 -23.969 -7.207 1 72 82 ALA A C 1
ATOM 687 O O . ALA A 1 82 ? -20.469 -24.078 -6.625 1 72 82 ALA A O 1
ATOM 688 N N . ILE A 1 83 ? -18.469 -23.125 -6.875 1 72.06 83 ILE A N 1
ATOM 689 C CA . ILE A 1 83 ? -18.75 -22 -5.977 1 72.06 83 ILE A CA 1
ATOM 690 C C . ILE A 1 83 ? -19.234 -20.797 -6.785 1 72.06 83 ILE A C 1
ATOM 692 O O . ILE A 1 83 ? -18.594 -20.406 -7.762 1 72.06 83 ILE A O 1
ATOM 696 N N . LEU A 1 84 ? -20.344 -20.375 -6.434 1 67.62 84 LEU A N 1
ATOM 697 C CA . LEU A 1 84 ? -20.828 -19.156 -7.055 1 67.62 84 LEU A CA 1
ATOM 698 C C . LEU A 1 84 ? -20.375 -17.922 -6.27 1 67.62 84 LEU A C 1
ATOM 700 O O . LEU A 1 84 ? -20.672 -17.797 -5.082 1 67.62 84 LEU A O 1
ATOM 704 N N . LEU A 1 85 ? -19.469 -17.25 -6.848 1 64.94 85 LEU A N 1
ATOM 705 C CA . LEU A 1 85 ? -18.938 -16.078 -6.16 1 64.94 85 LEU A CA 1
ATOM 706 C C . LEU A 1 85 ? -19.266 -14.797 -6.922 1 64.94 85 LEU A C 1
ATOM 708 O O . LEU A 1 85 ? -19.25 -14.781 -8.156 1 64.94 85 LEU A O 1
ATOM 712 N N . TRP A 1 86 ? -19.688 -13.867 -6.098 1 56.94 86 TRP A N 1
ATOM 713 C CA . TRP A 1 86 ? -19.938 -12.555 -6.684 1 56.94 86 TRP A CA 1
ATOM 714 C C . TRP A 1 86 ? -18.641 -11.844 -7.039 1 56.94 86 TRP A C 1
ATOM 716 O O . TRP A 1 86 ? -17.688 -11.867 -6.258 1 56.94 86 TRP A O 1
ATOM 726 N N . GLN A 1 87 ? -18.562 -11.602 -8.336 1 57.47 87 GLN A N 1
ATOM 727 C CA . GLN A 1 87 ? -17.375 -10.859 -8.75 1 57.47 87 GLN A CA 1
ATOM 728 C C . GLN A 1 87 ? -17.656 -9.359 -8.805 1 57.47 87 GLN A C 1
ATOM 730 O O . GLN A 1 87 ? -18.734 -8.938 -9.227 1 57.47 87 GLN A O 1
ATOM 735 N N . TYR A 1 88 ? -17.031 -8.766 -7.992 1 47.22 88 TYR A N 1
ATOM 736 C CA . TYR A 1 88 ? -17.266 -7.328 -8.031 1 47.22 88 TYR A CA 1
ATOM 737 C C . TYR A 1 88 ? -17.328 -6.824 -9.469 1 47.22 88 TYR A C 1
ATOM 739 O O . TYR A 1 88 ? -17.531 -7.605 -10.398 1 47.22 88 TYR A O 1
ATOM 747 N N . SER A 1 89 ? -16.344 -5.945 -9.914 1 44.62 89 SER A N 1
ATOM 748 C CA . SER A 1 89 ? -16.328 -5.094 -11.094 1 44.62 89 SER A CA 1
ATOM 749 C C . SER A 1 89 ? -15.953 -5.883 -12.344 1 44.62 89 SER A C 1
ATOM 751 O O . SER A 1 89 ? -14.977 -6.641 -12.328 1 44.62 89 SER A O 1
ATOM 753 N N . GLY A 1 90 ? -16.938 -5.961 -13.438 1 44.03 90 GLY A N 1
ATOM 754 C CA . GLY A 1 90 ? -16.75 -6.418 -14.805 1 44.03 90 GLY A CA 1
ATOM 755 C C . GLY A 1 90 ? -17.344 -7.789 -15.062 1 44.03 90 GLY A C 1
ATOM 756 O O . GLY A 1 90 ? -17 -8.453 -16.047 1 44.03 90 GLY A O 1
ATOM 757 N N . SER A 1 91 ? -17.953 -8.344 -14.133 1 46.19 91 SER A N 1
ATOM 758 C CA . SER A 1 91 ? -18.516 -9.648 -14.438 1 46.19 91 SER A CA 1
ATOM 759 C C . SER A 1 91 ? -19.484 -9.57 -15.617 1 46.19 91 SER A C 1
ATOM 761 O O . SER A 1 91 ? -20.266 -8.625 -15.727 1 46.19 91 SER A O 1
ATOM 763 N N . ARG A 1 92 ? -19.156 -10.258 -16.5 1 49 92 ARG A N 1
ATOM 764 C CA . ARG A 1 92 ? -20 -10.375 -17.688 1 49 92 ARG A CA 1
ATOM 765 C C . ARG A 1 92 ? -21.344 -11.016 -17.328 1 49 92 ARG A C 1
ATOM 767 O O . ARG A 1 92 ? -22.266 -11.031 -18.156 1 49 92 ARG A O 1
ATOM 774 N N . HIS A 1 93 ? -21.375 -11.664 -16.219 1 47.75 93 HIS A N 1
ATOM 775 C CA . HIS A 1 93 ? -22.656 -12.328 -15.977 1 47.75 93 HIS A CA 1
ATOM 776 C C . HIS A 1 93 ? -23.656 -11.391 -15.328 1 47.75 93 HIS A C 1
ATOM 778 O O . HIS A 1 93 ? -23.281 -10.555 -14.5 1 47.75 93 HIS A O 1
ATOM 784 N N . PRO A 1 94 ? -24.781 -11.367 -15.977 1 50.53 94 PRO A N 1
ATOM 785 C CA . PRO A 1 94 ? -25.844 -10.438 -15.57 1 50.53 94 PRO A CA 1
ATOM 786 C C . PRO A 1 94 ? -26 -10.359 -14.055 1 50.53 94 PRO A C 1
ATOM 788 O O . PRO A 1 94 ? -26.281 -9.281 -13.516 1 50.53 94 PRO A O 1
ATOM 791 N N . ASP A 1 95 ? -25.859 -11.562 -13.469 1 53.59 95 ASP A N 1
ATOM 792 C CA . ASP A 1 95 ? -26.078 -11.508 -12.023 1 53.59 95 ASP A CA 1
ATOM 793 C C . ASP A 1 95 ? -24.766 -11.312 -11.266 1 53.59 95 ASP A C 1
ATOM 795 O O . ASP A 1 95 ? -24.766 -11.195 -10.039 1 53.59 95 ASP A O 1
ATOM 799 N N . GLY A 1 96 ? -23.656 -11.18 -11.984 1 58.5 96 GLY A N 1
ATOM 800 C CA . GLY A 1 96 ? -22.328 -10.914 -11.445 1 58.5 96 GLY A CA 1
ATOM 801 C C . GLY A 1 96 ? -21.719 -12.109 -10.75 1 58.5 96 GLY A C 1
ATOM 802 O O . GLY A 1 96 ? -20.703 -11.977 -10.047 1 58.5 96 GLY A O 1
ATOM 803 N N . LEU A 1 97 ? -22.469 -13.266 -10.992 1 63.94 97 LEU A N 1
ATOM 804 C CA . LEU A 1 97 ? -22.016 -14.469 -10.305 1 63.94 97 LEU A CA 1
ATOM 805 C C . LEU A 1 97 ? -21.141 -15.32 -11.219 1 63.94 97 LEU A C 1
ATOM 807 O O . LEU A 1 97 ? -21.406 -15.43 -12.414 1 63.94 97 LEU A O 1
ATOM 811 N N . VAL A 1 98 ? -20.016 -15.68 -10.797 1 67 98 VAL A N 1
ATOM 812 C CA . VAL A 1 98 ? -19.109 -16.547 -11.539 1 67 98 VAL A CA 1
ATOM 813 C C . VAL A 1 98 ? -19 -17.891 -10.836 1 67 98 VAL A C 1
ATOM 815 O O . VAL A 1 98 ? -18.922 -17.953 -9.602 1 67 98 VAL A O 1
ATOM 818 N N . SER A 1 99 ? -19.141 -18.938 -11.688 1 75 99 SER A N 1
ATOM 819 C CA . SER A 1 99 ? -18.953 -20.281 -11.164 1 75 99 SER A CA 1
ATOM 820 C C . SER A 1 99 ? -17.5 -20.719 -11.25 1 75 99 SER A C 1
ATOM 822 O O . SER A 1 99 ? -16.875 -20.625 -12.305 1 75 99 SER A O 1
ATOM 824 N N . GLN A 1 100 ? -16.953 -20.984 -10.062 1 83.5 100 GLN A N 1
ATOM 825 C CA . GLN A 1 100 ? -15.562 -21.453 -9.992 1 83.5 100 GLN A CA 1
ATOM 826 C C . GLN A 1 100 ? -15.461 -22.75 -9.195 1 83.5 100 GLN A C 1
ATOM 828 O O . GLN A 1 100 ? -16.188 -22.938 -8.219 1 83.5 100 GLN A O 1
ATOM 833 N N . GLN A 1 101 ? -14.57 -23.656 -9.695 1 88.38 101 GLN A N 1
ATOM 834 C CA . GLN A 1 101 ? -14.219 -24.781 -8.844 1 88.38 101 GLN A CA 1
ATOM 835 C C . GLN A 1 101 ? -13.477 -24.328 -7.598 1 88.38 101 GLN A C 1
ATOM 837 O O . GLN A 1 101 ? -12.758 -23.328 -7.629 1 88.38 101 GLN A O 1
ATOM 842 N N . PRO A 1 102 ? -13.625 -25.047 -6.555 1 90.12 102 PRO A N 1
ATOM 843 C CA . PRO A 1 102 ? -13.039 -24.609 -5.281 1 90.12 102 PRO A CA 1
ATOM 844 C C . PRO A 1 102 ? -11.539 -24.344 -5.379 1 90.12 102 PRO A C 1
ATOM 846 O O . PRO A 1 102 ? -11.062 -23.312 -4.906 1 90.12 102 PRO A O 1
ATOM 849 N N . VAL A 1 103 ? -10.891 -25.219 -6.004 1 94.25 103 VAL A N 1
ATOM 850 C CA . VAL A 1 103 ? -9.445 -25.094 -6.109 1 94.25 103 VAL A CA 1
ATOM 851 C C . VAL A 1 103 ? -9.094 -23.859 -6.949 1 94.25 103 VAL A C 1
ATOM 853 O O . VAL A 1 103 ? -8.188 -23.094 -6.598 1 94.25 103 VAL A O 1
ATOM 856 N N . GLU A 1 104 ? -9.82 -23.672 -8.016 1 94.19 104 GLU A N 1
ATOM 857 C CA . GLU A 1 104 ? -9.617 -22.516 -8.883 1 94.19 104 GLU A CA 1
ATOM 858 C C . GLU A 1 104 ? -9.867 -21.203 -8.133 1 94.19 104 GLU A C 1
ATOM 860 O O . GLU A 1 104 ? -9.086 -20.266 -8.242 1 94.19 104 GLU A O 1
ATOM 865 N N . ALA A 1 105 ? -10.883 -21.219 -7.383 1 93.56 105 ALA A N 1
ATOM 866 C CA . ALA A 1 105 ? -11.25 -20.031 -6.613 1 93.56 105 ALA A CA 1
ATOM 867 C C . ALA A 1 105 ? -10.172 -19.703 -5.59 1 93.56 105 ALA A C 1
ATOM 869 O O . ALA A 1 105 ? -9.852 -18.516 -5.387 1 93.56 105 ALA A O 1
ATOM 870 N N . LEU A 1 106 ? -9.633 -20.703 -4.988 1 96.31 106 LEU A N 1
ATOM 871 C CA . LEU A 1 106 ? -8.625 -20.5 -3.955 1 96.31 106 LEU A CA 1
ATOM 872 C C . LEU A 1 106 ? -7.309 -20.016 -4.566 1 96.31 106 LEU A C 1
ATOM 874 O O . LEU A 1 106 ? -6.613 -19.188 -3.984 1 96.31 106 LEU A O 1
ATOM 878 N N . ILE A 1 107 ? -6.953 -20.578 -5.707 1 97.62 107 ILE A N 1
ATOM 879 C CA . ILE A 1 107 ? -5.75 -20.094 -6.375 1 97.62 107 ILE A CA 1
ATOM 880 C C . ILE A 1 107 ? -5.91 -18.625 -6.75 1 97.62 107 ILE A C 1
ATOM 882 O O . ILE A 1 107 ? -5.016 -17.812 -6.508 1 97.62 107 ILE A O 1
ATOM 886 N N . ASP A 1 108 ? -7.051 -18.328 -7.344 1 95.5 108 ASP A N 1
ATOM 887 C CA . ASP A 1 108 ? -7.355 -16.953 -7.715 1 95.5 108 ASP A CA 1
ATOM 888 C C . ASP A 1 108 ? -7.273 -16.016 -6.504 1 95.5 108 ASP A C 1
ATOM 890 O O . ASP A 1 108 ? -6.707 -14.93 -6.594 1 95.5 108 ASP A O 1
ATOM 894 N N . TRP A 1 109 ? -7.785 -16.438 -5.43 1 96.31 109 TRP A N 1
ATOM 895 C CA . TRP A 1 109 ? -7.754 -15.695 -4.176 1 96.31 109 TRP A CA 1
ATOM 896 C C . TRP A 1 109 ? -6.32 -15.484 -3.705 1 96.31 109 TRP A C 1
ATOM 898 O O . TRP A 1 109 ? -5.93 -14.359 -3.371 1 96.31 109 TRP A O 1
ATOM 908 N N . CYS A 1 110 ? -5.504 -16.562 -3.688 1 98.38 110 CYS A N 1
ATOM 909 C CA . CYS A 1 110 ? -4.121 -16.484 -3.225 1 98.38 110 CYS A CA 1
ATOM 910 C C . CYS A 1 110 ? -3.326 -15.477 -4.035 1 98.38 110 CYS A C 1
ATOM 912 O O . CYS A 1 110 ? -2.613 -14.648 -3.473 1 98.38 110 CYS A O 1
ATOM 914 N N . VAL A 1 111 ? -3.484 -15.531 -5.305 1 98.5 111 VAL A N 1
ATOM 915 C CA . VAL A 1 111 ? -2.723 -14.664 -6.195 1 98.5 111 VAL A CA 1
ATOM 916 C C . VAL A 1 111 ? -3.129 -13.211 -5.969 1 98.5 111 VAL A C 1
ATOM 918 O O . VAL A 1 111 ? -2.273 -12.336 -5.816 1 98.5 111 VAL A O 1
ATOM 921 N N . GLY A 1 112 ? -4.402 -13.008 -5.945 1 97.5 112 GLY A N 1
ATOM 922 C CA . GLY A 1 112 ? -4.887 -11.656 -5.738 1 97.5 112 GLY A CA 1
ATOM 923 C C . GLY A 1 112 ? -4.492 -11.078 -4.391 1 97.5 112 GLY A C 1
ATOM 924 O O . GLY A 1 112 ? -4.008 -9.953 -4.309 1 97.5 112 GLY A O 1
ATOM 925 N N . TYR A 1 113 ? -4.695 -11.867 -3.336 1 97.88 113 TYR A N 1
ATOM 926 C CA . TYR A 1 113 ? -4.344 -11.43 -1.988 1 97.88 113 TYR A CA 1
ATOM 927 C C . TYR A 1 113 ? -2.859 -11.094 -1.896 1 97.88 113 TYR A C 1
ATOM 929 O O . TYR A 1 113 ? -2.492 -10.031 -1.388 1 97.88 113 TYR A O 1
ATOM 937 N N . ALA A 1 114 ? -2.039 -11.969 -2.416 1 98.69 114 ALA A N 1
ATOM 938 C CA . ALA A 1 114 ? -0.594 -11.773 -2.367 1 98.69 114 ALA A CA 1
ATOM 939 C C . ALA A 1 114 ? -0.185 -10.531 -3.154 1 98.69 114 ALA A C 1
ATOM 941 O O . ALA A 1 114 ? 0.769 -9.836 -2.787 1 98.69 114 ALA A O 1
ATOM 942 N N . PHE A 1 115 ? -0.895 -10.273 -4.234 1 98.56 115 PHE A N 1
ATOM 943 C CA . PHE A 1 115 ? -0.622 -9.086 -5.035 1 98.56 115 PHE A CA 1
ATOM 944 C C . PHE A 1 115 ? -0.797 -7.824 -4.203 1 98.56 115 PHE A C 1
ATOM 946 O O . PHE A 1 115 ? 0.064 -6.941 -4.219 1 98.56 115 PHE A O 1
ATOM 953 N N . HIS A 1 116 ? -1.856 -7.727 -3.496 1 98.06 116 HIS A N 1
ATOM 954 C CA . HIS A 1 116 ? -2.121 -6.555 -2.668 1 98.06 116 HIS A CA 1
ATOM 955 C C . HIS A 1 116 ? -1.14 -6.473 -1.502 1 98.06 116 HIS A C 1
ATOM 957 O O . HIS A 1 116 ? -0.727 -5.379 -1.11 1 98.06 116 HIS A O 1
ATOM 963 N N . GLU A 1 117 ? -0.774 -7.633 -0.91 1 98.5 117 GLU A N 1
ATOM 964 C CA . GLU A 1 117 ? 0.28 -7.629 0.1 1 98.5 117 GLU A CA 1
ATOM 965 C C . GLU A 1 117 ? 1.593 -7.105 -0.477 1 98.5 117 GLU A C 1
ATOM 967 O O . GLU A 1 117 ? 2.354 -6.422 0.213 1 98.5 117 GLU A O 1
ATOM 972 N N . CYS A 1 118 ? 1.82 -7.492 -1.668 1 98.62 118 CYS A N 1
ATOM 973 C CA . CYS A 1 118 ? 3.047 -7.039 -2.314 1 98.62 118 CYS A CA 1
ATOM 974 C C . CYS A 1 118 ? 3.018 -5.535 -2.553 1 98.62 118 CYS A C 1
ATOM 976 O O . CYS A 1 118 ? 4.051 -4.867 -2.475 1 98.62 118 CYS A O 1
ATOM 978 N N . ALA A 1 119 ? 1.859 -5.012 -2.855 1 98 119 ALA A N 1
ATOM 979 C CA . ALA A 1 119 ? 1.701 -3.568 -2.996 1 98 119 ALA A CA 1
ATOM 980 C C . ALA A 1 119 ? 2.041 -2.85 -1.693 1 98 119 ALA A C 1
ATOM 982 O O . ALA A 1 119 ? 2.67 -1.789 -1.709 1 98 119 ALA A O 1
ATOM 983 N N . LYS A 1 120 ? 1.619 -3.379 -0.572 1 98.31 120 LYS A N 1
ATOM 984 C CA . LYS A 1 120 ? 1.985 -2.828 0.73 1 98.31 120 LYS A CA 1
ATOM 985 C C . LYS A 1 120 ? 3.492 -2.908 0.957 1 98.31 120 LYS A C 1
ATOM 987 O O . LYS A 1 120 ? 4.094 -1.971 1.483 1 98.31 120 LYS A O 1
ATOM 992 N N . LEU A 1 121 ? 4.039 -4.055 0.564 1 98.56 121 LEU A N 1
ATOM 993 C CA . LEU A 1 121 ? 5.477 -4.254 0.704 1 98.56 121 LEU A CA 1
ATOM 994 C C . LEU A 1 121 ? 6.25 -3.217 -0.106 1 98.56 121 LEU A C 1
ATOM 996 O O . LEU A 1 121 ? 7.316 -2.76 0.316 1 98.56 121 LEU A O 1
ATOM 1000 N N . ARG A 1 122 ? 5.746 -2.898 -1.251 1 98.12 122 ARG A N 1
ATOM 1001 C CA . ARG A 1 122 ? 6.363 -1.858 -2.068 1 98.12 122 ARG A CA 1
ATOM 1002 C C . ARG A 1 122 ? 6.434 -0.537 -1.311 1 98.12 122 ARG A C 1
ATOM 1004 O O . ARG A 1 122 ? 7.453 0.152 -1.344 1 98.12 122 ARG A O 1
ATOM 1011 N N . GLU A 1 123 ? 5.324 -0.167 -0.643 1 97.38 123 GLU A N 1
ATOM 1012 C CA . GLU A 1 123 ? 5.285 1.063 0.142 1 97.38 123 GLU A CA 1
ATOM 1013 C C . GLU A 1 123 ? 6.281 1.013 1.297 1 97.38 123 GLU A C 1
ATOM 1015 O O . GLU A 1 123 ? 6.957 2.004 1.585 1 97.38 123 GLU A O 1
ATOM 1020 N N . ASP A 1 124 ? 6.344 -0.124 1.925 1 97.62 124 ASP A N 1
ATOM 1021 C CA . ASP A 1 124 ? 7.316 -0.29 3 1 97.62 124 ASP A CA 1
ATOM 1022 C C . ASP A 1 124 ? 8.742 -0.099 2.484 1 97.62 124 ASP A C 1
ATOM 1024 O O . ASP A 1 124 ? 9.562 0.543 3.143 1 97.62 124 ASP A O 1
ATOM 1028 N N . ALA A 1 125 ? 8.992 -0.739 1.373 1 97.19 125 ALA A N 1
ATOM 1029 C CA . ALA A 1 125 ? 10.32 -0.615 0.786 1 97.19 125 ALA A CA 1
ATOM 1030 C C . ALA A 1 125 ? 10.641 0.839 0.443 1 97.19 125 ALA A C 1
ATOM 1032 O O . ALA A 1 125 ? 11.758 1.307 0.663 1 97.19 125 ALA A O 1
ATOM 1033 N N . PHE A 1 126 ? 9.672 1.547 -0.052 1 96.5 126 PHE A N 1
ATOM 1034 C CA . PHE A 1 126 ? 9.82 2.965 -0.362 1 96.5 126 PHE A CA 1
ATOM 1035 C C . PHE A 1 126 ? 10.125 3.766 0.897 1 96.5 126 PHE A C 1
ATOM 1037 O O . PHE A 1 126 ? 11.047 4.594 0.903 1 96.5 126 PHE A O 1
ATOM 1044 N N . GLN A 1 127 ? 9.367 3.547 1.895 1 96.5 127 GLN A N 1
ATOM 1045 C CA . GLN A 1 127 ? 9.547 4.25 3.16 1 96.5 127 GLN A CA 1
ATOM 1046 C C . GLN A 1 127 ? 10.93 3.982 3.75 1 96.5 127 GLN A C 1
ATOM 1048 O O . GLN A 1 127 ? 11.562 4.883 4.305 1 96.5 127 GLN A O 1
ATOM 1053 N N . ARG A 1 128 ? 11.352 2.725 3.668 1 94.25 128 ARG A N 1
ATOM 1054 C CA . ARG A 1 128 ? 12.68 2.395 4.168 1 94.25 128 ARG A CA 1
ATOM 1055 C C . ARG A 1 128 ? 13.758 3.162 3.408 1 94.25 128 ARG A C 1
ATOM 1057 O O . ARG A 1 128 ? 14.672 3.723 4.012 1 94.25 128 ARG A O 1
ATOM 1064 N N . GLN A 1 129 ? 13.633 3.158 2.154 1 90.62 129 GLN A N 1
ATOM 1065 C CA . GLN A 1 129 ? 14.648 3.748 1.295 1 90.62 129 GLN A CA 1
ATOM 1066 C C . GLN A 1 129 ? 14.656 5.27 1.407 1 90.62 129 GLN A C 1
ATOM 1068 O O . GLN A 1 129 ? 15.719 5.895 1.443 1 90.62 129 GLN A O 1
ATOM 1073 N N . HIS A 1 130 ? 13.5 5.91 1.552 1 90.56 130 HIS A N 1
ATOM 1074 C CA . HIS A 1 130 ? 13.438 7.363 1.409 1 90.56 130 HIS A CA 1
ATOM 1075 C C . HIS A 1 130 ? 13.125 8.031 2.742 1 90.56 130 HIS A C 1
ATOM 1077 O O . HIS A 1 130 ? 13.602 9.141 3.012 1 90.56 130 HIS A O 1
ATOM 1083 N N . TYR A 1 131 ? 12.438 7.395 3.57 1 93.19 131 TYR A N 1
ATOM 1084 C CA . TYR A 1 131 ? 11.992 8.078 4.781 1 93.19 131 TYR A CA 1
ATOM 1085 C C . TYR A 1 131 ? 12.828 7.668 5.98 1 93.19 131 TYR A C 1
ATOM 1087 O O . TYR A 1 131 ? 13.188 8.508 6.812 1 93.19 131 TYR A O 1
ATOM 1095 N N . ALA A 1 132 ? 13.07 6.383 6.086 1 91.31 132 ALA A N 1
ATOM 1096 C CA . ALA A 1 132 ? 13.875 5.934 7.223 1 91.31 132 ALA A CA 1
ATOM 1097 C C . ALA A 1 132 ? 15.258 6.574 7.207 1 91.31 132 ALA A C 1
ATOM 1099 O O . ALA A 1 132 ? 15.742 7.047 8.234 1 91.31 132 ALA A O 1
ATOM 1100 N N . ASN A 1 133 ? 15.828 6.621 6.086 1 85.31 133 ASN A N 1
ATOM 1101 C CA . ASN A 1 133 ? 17.141 7.227 5.949 1 85.31 133 ASN A CA 1
ATOM 1102 C C . ASN A 1 133 ? 17.109 8.727 6.234 1 85.31 133 ASN A C 1
ATOM 1104 O O . ASN A 1 133 ? 18 9.258 6.902 1 85.31 133 ASN A O 1
ATOM 1108 N N . ARG A 1 134 ? 16.172 9.336 5.727 1 89.56 134 ARG A N 1
ATOM 1109 C CA . ARG A 1 134 ? 16 10.773 5.953 1 89.56 134 ARG A CA 1
ATOM 1110 C C . ARG A 1 134 ? 15.773 11.07 7.43 1 89.56 134 ARG A C 1
ATOM 1112 O O . ARG A 1 134 ? 16.312 12.055 7.961 1 89.56 134 ARG A O 1
ATOM 1119 N N . LEU A 1 135 ? 15.031 10.273 8.023 1 93.5 135 LEU A N 1
ATOM 1120 C CA . LEU A 1 135 ? 14.758 10.469 9.445 1 93.5 135 LEU A CA 1
ATOM 1121 C C . LEU A 1 135 ? 16.047 10.336 10.258 1 93.5 135 LEU A C 1
ATOM 1123 O O . LEU A 1 135 ? 16.266 11.109 11.188 1 93.5 135 LEU A O 1
ATOM 1127 N N . ALA A 1 136 ? 16.828 9.367 9.914 1 90.12 136 ALA A N 1
ATOM 1128 C CA . ALA A 1 136 ? 18.109 9.18 10.594 1 90.12 136 ALA A CA 1
ATOM 1129 C C . ALA A 1 136 ? 19 10.414 10.43 1 90.12 136 ALA A C 1
ATOM 1131 O O . ALA A 1 136 ? 19.672 10.828 11.375 1 90.12 136 ALA A O 1
ATOM 1132 N N . GLN A 1 137 ? 18.969 10.977 9.289 1 88.31 137 GLN A N 1
ATOM 1133 C CA . GLN A 1 137 ? 19.75 12.18 9.023 1 88.31 137 GLN A CA 1
ATOM 1134 C C . GLN A 1 137 ? 19.234 13.359 9.844 1 88.31 137 GLN A C 1
ATOM 1136 O O . GLN A 1 137 ? 20.031 14.125 10.398 1 88.31 137 GLN A O 1
ATOM 1141 N N . LEU A 1 138 ? 18 13.469 9.875 1 91.62 138 LEU A N 1
ATOM 1142 C CA . LEU A 1 138 ? 17.391 14.539 10.664 1 91.62 138 LEU A CA 1
ATOM 1143 C C . LEU A 1 138 ? 17.734 14.391 12.141 1 91.62 138 LEU A C 1
ATOM 1145 O O . LEU A 1 138 ? 18.031 15.383 12.812 1 91.62 138 LEU A O 1
ATOM 1149 N N . GLY A 1 139 ? 17.703 13.156 12.578 1 91.69 139 GLY A N 1
ATOM 1150 C CA . GLY A 1 139 ? 17.984 12.891 13.977 1 91.69 139 GLY A CA 1
ATOM 1151 C C . GLY A 1 139 ? 19.406 13.258 14.383 1 91.69 139 GLY A C 1
ATOM 1152 O O . GLY A 1 139 ? 19.672 13.531 15.555 1 91.69 139 GLY A O 1
ATOM 1153 N N . ARG A 1 140 ? 20.266 13.359 13.422 1 90.62 140 ARG A N 1
ATOM 1154 C CA . ARG A 1 140 ? 21.672 13.641 13.703 1 90.62 140 ARG A CA 1
ATOM 1155 C C . ARG A 1 140 ? 21.953 15.141 13.625 1 90.62 140 ARG A C 1
ATOM 1157 O O . ARG A 1 140 ? 23.016 15.594 14.062 1 90.62 140 ARG A O 1
ATOM 1164 N N . HIS A 1 141 ? 21.047 15.805 13.133 1 89.75 141 HIS A N 1
ATOM 1165 C CA . HIS A 1 141 ? 21.266 17.234 12.953 1 89.75 141 HIS A CA 1
ATOM 1166 C C . HIS A 1 141 ? 21.203 17.969 14.281 1 89.75 141 HIS A C 1
ATOM 1168 O O . HIS A 1 141 ? 20.312 17.719 15.102 1 89.75 141 HIS A O 1
ATOM 1174 N N . GLN A 1 142 ? 22.031 18.922 14.445 1 88.06 142 GLN A N 1
ATOM 1175 C CA . GLN A 1 142 ? 22.172 19.641 15.703 1 88.06 142 GLN A CA 1
ATOM 1176 C C . GLN A 1 142 ? 20.922 20.469 16 1 88.06 142 GLN A C 1
ATOM 1178 O O . GLN A 1 142 ? 20.578 20.688 17.172 1 88.06 142 GLN A O 1
ATOM 1183 N N . GLY A 1 143 ? 20.219 20.859 14.984 1 88.88 143 GLY A N 1
ATOM 1184 C CA . GLY A 1 143 ? 19.031 21.688 15.164 1 88.88 143 GLY A CA 1
ATOM 1185 C C . GLY A 1 143 ? 17.797 20.891 15.523 1 88.88 143 GLY A C 1
ATOM 1186 O O . GLY A 1 143 ? 16.75 21.453 15.852 1 88.88 143 GLY A O 1
ATOM 1187 N N . VAL A 1 144 ? 17.969 19.609 15.531 1 93.44 144 VAL A N 1
ATOM 1188 C CA . VAL A 1 144 ? 16.859 18.734 15.867 1 93.44 144 VAL A CA 1
ATOM 1189 C C . VAL A 1 144 ? 17.016 18.219 17.297 1 93.44 144 VAL A C 1
ATOM 1191 O O . VAL A 1 144 ? 17.844 17.359 17.562 1 93.44 144 VAL A O 1
ATOM 1194 N N . THR A 1 145 ? 16.156 18.703 18.172 1 94 145 THR A N 1
ATOM 1195 C CA . THR A 1 145 ? 16.219 18.312 19.578 1 94 145 THR A CA 1
ATOM 1196 C C . THR A 1 145 ? 15.555 16.969 19.797 1 94 145 THR A C 1
ATOM 1198 O O . THR A 1 145 ? 14.852 16.453 18.922 1 94 145 THR A O 1
ATOM 1201 N N . ALA A 1 146 ? 15.766 16.406 20.953 1 94.88 146 ALA A N 1
ATOM 1202 C CA . ALA A 1 146 ? 15.188 15.109 21.312 1 94.88 146 ALA A CA 1
ATOM 1203 C C . ALA A 1 146 ? 13.656 15.18 21.312 1 94.88 146 ALA A C 1
ATOM 1205 O O . ALA A 1 146 ? 12.992 14.227 20.906 1 94.88 146 ALA A O 1
ATOM 1206 N N . GLU A 1 147 ? 13.18 16.25 21.75 1 95.75 147 GLU A N 1
ATOM 1207 C CA . GLU A 1 147 ? 11.727 16.438 21.812 1 95.75 147 GLU A CA 1
ATOM 1208 C C . GLU A 1 147 ? 11.102 16.344 20.422 1 95.75 147 GLU A C 1
ATOM 1210 O O . GLU A 1 147 ? 10 15.805 20.281 1 95.75 147 GLU A O 1
ATOM 1215 N N . LEU A 1 148 ? 11.836 16.844 19.438 1 96.25 148 LEU A N 1
ATOM 1216 C CA . LEU A 1 148 ? 11.336 16.859 18.062 1 96.25 148 LEU A CA 1
ATOM 1217 C C . LEU A 1 148 ? 11.469 15.477 17.422 1 96.25 148 LEU A C 1
ATOM 1219 O O . LEU A 1 148 ? 10.648 15.102 16.578 1 96.25 148 LEU A O 1
ATOM 1223 N N . TYR A 1 149 ? 12.398 14.742 17.844 1 96.5 149 TYR A N 1
ATOM 1224 C CA . TYR A 1 149 ? 12.805 13.547 17.125 1 96.5 149 TYR A CA 1
ATOM 1225 C C . TYR A 1 149 ? 12.305 12.289 17.812 1 96.5 149 TYR A C 1
ATOM 1227 O O . TYR A 1 149 ? 11.914 11.312 17.172 1 96.5 149 TYR A O 1
ATOM 1235 N N . ASP A 1 150 ? 12.219 12.211 19.109 1 96.94 150 ASP A N 1
ATOM 1236 C CA . ASP A 1 150 ? 12.086 10.984 19.891 1 96.94 150 ASP A CA 1
ATOM 1237 C C . ASP A 1 150 ? 10.789 10.258 19.562 1 96.94 150 ASP A C 1
ATOM 1239 O O . ASP A 1 150 ? 10.773 9.031 19.422 1 96.94 150 ASP A O 1
ATOM 1243 N N . PRO A 1 151 ? 9.742 10.953 19.422 1 97.69 151 PRO A N 1
ATOM 1244 C CA . PRO A 1 151 ? 8.5 10.242 19.109 1 97.69 151 PRO A CA 1
ATOM 1245 C C . PRO A 1 151 ? 8.547 9.523 17.766 1 97.69 151 PRO A C 1
ATOM 1247 O O . PRO A 1 151 ? 7.754 8.617 17.516 1 97.69 151 PRO A O 1
ATOM 1250 N N . LEU A 1 152 ? 9.484 9.906 16.875 1 98.12 152 LEU A N 1
ATOM 1251 C CA . LEU A 1 152 ? 9.547 9.352 15.531 1 98.12 152 LEU A CA 1
ATOM 1252 C C . LEU A 1 152 ? 10.656 8.312 15.422 1 98.12 152 LEU A C 1
ATOM 1254 O O . LEU A 1 152 ? 10.75 7.598 14.422 1 98.12 152 LEU A O 1
ATOM 1258 N N . ARG A 1 153 ? 11.453 8.164 16.422 1 95.38 153 ARG A N 1
ATOM 1259 C CA . ARG A 1 153 ? 12.727 7.461 16.391 1 95.38 153 ARG A CA 1
ATOM 1260 C C . ARG A 1 153 ? 12.531 5.992 16.016 1 95.38 153 ARG A C 1
ATOM 1262 O O . ARG A 1 153 ? 13.398 5.391 15.375 1 95.38 153 ARG A O 1
ATOM 1269 N N . ARG A 1 154 ? 11.391 5.43 16.375 1 95.75 154 ARG A N 1
ATOM 1270 C CA . ARG A 1 154 ? 11.211 3.99 16.219 1 95.75 154 ARG A CA 1
ATOM 1271 C C . ARG A 1 154 ? 10.523 3.654 14.906 1 95.75 154 ARG A C 1
ATOM 1273 O O . ARG A 1 154 ? 10.344 2.48 14.578 1 95.75 154 ARG A O 1
ATOM 1280 N N . LEU A 1 155 ? 10.203 4.621 14.125 1 96.75 155 LEU A N 1
ATOM 1281 C CA . LEU A 1 155 ? 9.352 4.387 12.961 1 96.75 155 LEU A CA 1
ATOM 1282 C C . LEU A 1 155 ? 10.117 3.623 11.883 1 96.75 155 LEU A C 1
ATOM 1284 O O . LEU A 1 155 ? 9.531 2.828 11.148 1 96.75 155 LEU A O 1
ATOM 1288 N N . GLY A 1 156 ? 11.453 3.863 11.789 1 93.38 156 GLY A N 1
ATOM 1289 C CA . GLY A 1 156 ? 12.258 3.082 10.859 1 93.38 156 GLY A CA 1
ATOM 1290 C C . GLY A 1 156 ? 12.227 1.594 11.156 1 93.38 156 GLY A C 1
ATOM 1291 O O . GLY A 1 156 ? 12.055 0.779 10.25 1 93.38 156 GLY A O 1
ATOM 1292 N N . GLU A 1 157 ? 12.367 1.325 12.398 1 94.44 157 GLU A N 1
ATOM 1293 C CA . GLU A 1 157 ? 12.336 -0.068 12.836 1 94.44 157 GLU A CA 1
ATOM 1294 C C . GLU A 1 157 ? 10.953 -0.682 12.633 1 94.44 157 GLU A C 1
ATOM 1296 O O . GLU A 1 157 ? 10.836 -1.852 12.258 1 94.44 157 GLU A O 1
ATOM 1301 N N . GLN A 1 158 ? 9.953 0.063 12.891 1 95.25 158 GLN A N 1
ATOM 1302 C CA . GLN A 1 158 ? 8.594 -0.424 12.703 1 95.25 158 GLN A CA 1
ATOM 1303 C C . GLN A 1 158 ? 8.312 -0.729 11.234 1 95.25 158 GLN A C 1
ATOM 1305 O O . GLN A 1 158 ? 7.617 -1.694 10.914 1 95.25 158 GLN A O 1
ATOM 1310 N N . THR A 1 159 ? 8.844 0.078 10.383 1 94.75 159 THR A N 1
ATOM 1311 C CA . THR A 1 159 ? 8.688 -0.16 8.945 1 94.75 159 THR A CA 1
ATOM 1312 C C . THR A 1 159 ? 9.383 -1.458 8.539 1 94.75 159 THR A C 1
ATOM 1314 O O . THR A 1 159 ? 8.852 -2.229 7.742 1 94.75 159 THR A O 1
ATOM 1317 N N . ALA A 1 160 ? 10.539 -1.729 9.086 1 94.94 160 ALA A N 1
ATOM 1318 C CA . ALA A 1 160 ? 11.25 -2.973 8.812 1 94.94 160 ALA A CA 1
ATOM 1319 C C . ALA A 1 160 ? 10.461 -4.184 9.297 1 94.94 160 ALA A C 1
ATOM 1321 O O . ALA A 1 160 ? 10.391 -5.203 8.609 1 94.94 160 ALA A O 1
ATOM 1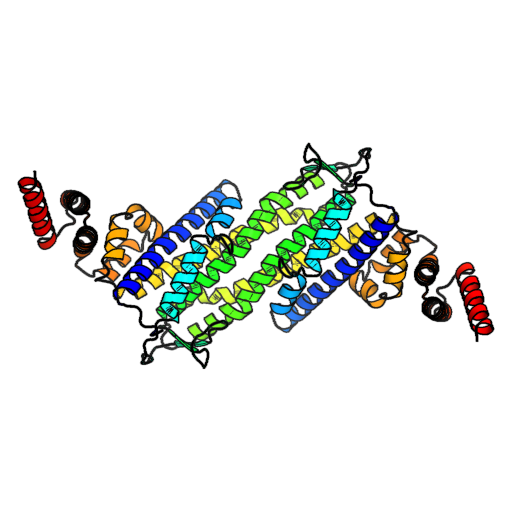322 N N . GLU A 1 161 ? 9.867 -4.039 10.414 1 96.06 161 GLU A N 1
ATOM 1323 C CA . GLU A 1 161 ? 9.039 -5.117 10.945 1 96.06 161 GLU A CA 1
ATOM 1324 C C . GLU A 1 161 ? 7.844 -5.395 10.047 1 96.06 161 GLU A C 1
ATOM 1326 O O . GLU A 1 161 ? 7.504 -6.551 9.797 1 96.06 161 GLU A O 1
ATOM 1331 N N . SER A 1 162 ? 7.211 -4.324 9.602 1 96.38 162 SER A N 1
ATOM 1332 C CA . SER A 1 162 ? 6.09 -4.477 8.688 1 96.38 162 SER A CA 1
ATOM 1333 C C . SER A 1 162 ? 6.52 -5.176 7.398 1 96.38 162 SER A C 1
ATOM 1335 O O . SER A 1 162 ? 5.816 -6.059 6.898 1 96.38 162 SER A O 1
ATOM 1337 N N . SER A 1 163 ? 7.668 -4.812 6.879 1 97 163 SER A N 1
ATOM 1338 C CA . SER A 1 163 ? 8.195 -5.426 5.664 1 97 163 SER A CA 1
ATOM 1339 C C . SER A 1 163 ? 8.375 -6.93 5.84 1 97 163 SER A C 1
ATOM 1341 O O . SER A 1 163 ? 8.008 -7.711 4.961 1 97 163 SER A O 1
ATOM 1343 N N . SER A 1 164 ? 8.914 -7.273 6.949 1 97.31 164 SER A N 1
ATOM 1344 C CA . SER A 1 164 ? 9.164 -8.688 7.227 1 97.31 164 SER A CA 1
ATOM 1345 C C . SER A 1 164 ? 7.863 -9.477 7.312 1 97.31 164 SER A C 1
ATOM 1347 O O . SER A 1 164 ? 7.746 -10.555 6.727 1 97.31 164 SER A O 1
ATOM 1349 N N . ARG A 1 165 ? 6.918 -8.945 8 1 96.94 165 ARG A N 1
ATOM 1350 C CA . ARG A 1 165 ? 5.629 -9.617 8.164 1 96.94 165 ARG A CA 1
ATOM 1351 C C . ARG A 1 165 ? 4.926 -9.773 6.82 1 96.94 165 ARG A C 1
ATOM 1353 O O . ARG A 1 165 ? 4.375 -10.844 6.523 1 96.94 165 ARG A O 1
ATOM 1360 N N . GLU A 1 166 ? 4.934 -8.734 6.074 1 97.56 166 GLU A N 1
ATOM 1361 C CA . GLU A 1 166 ? 4.273 -8.781 4.777 1 97.56 166 GLU A CA 1
ATOM 1362 C C . GLU A 1 166 ? 4.953 -9.773 3.844 1 97.56 166 GLU A C 1
ATOM 1364 O O . GLU A 1 166 ? 4.285 -10.57 3.178 1 97.56 166 GLU A O 1
ATOM 1369 N N . LEU A 1 167 ? 6.27 -9.695 3.844 1 98.19 167 LEU A N 1
ATOM 1370 C CA . LEU A 1 167 ? 7.027 -10.617 3.002 1 98.19 167 LEU A CA 1
ATOM 1371 C C . LEU A 1 167 ? 6.742 -12.062 3.385 1 98.19 167 LEU A C 1
ATOM 1373 O O . LEU A 1 167 ? 6.527 -12.906 2.514 1 98.19 167 LEU A O 1
ATOM 1377 N N . GLN A 1 168 ? 6.68 -12.336 4.625 1 97.69 168 GLN A N 1
ATOM 1378 C CA . GLN A 1 168 ? 6.383 -13.68 5.105 1 97.69 168 GLN A CA 1
ATOM 1379 C C . GLN A 1 168 ? 4.969 -14.109 4.715 1 97.69 168 GLN A C 1
ATOM 1381 O O . GLN A 1 168 ? 4.754 -15.25 4.297 1 97.69 168 GLN A O 1
ATOM 1386 N N . ARG A 1 169 ? 4.094 -13.25 4.879 1 98.12 169 ARG A N 1
ATOM 1387 C CA . ARG A 1 169 ? 2.707 -13.539 4.527 1 98.12 169 ARG A CA 1
ATOM 1388 C C . ARG A 1 169 ? 2.57 -13.828 3.037 1 98.12 169 ARG A C 1
ATOM 1390 O O . ARG A 1 169 ? 1.854 -14.758 2.646 1 98.12 169 ARG A O 1
ATOM 1397 N N . ILE A 1 170 ? 3.195 -13.031 2.221 1 98.75 170 ILE A N 1
ATOM 1398 C CA . ILE A 1 170 ? 3.148 -13.211 0.774 1 98.75 170 ILE A CA 1
ATOM 1399 C C . ILE A 1 170 ? 3.666 -14.602 0.408 1 98.75 170 ILE A C 1
ATOM 1401 O O . ILE A 1 170 ? 3.006 -15.344 -0.32 1 98.75 170 ILE A O 1
ATOM 1405 N N . LEU A 1 171 ? 4.84 -14.922 0.949 1 98.69 171 LEU A N 1
ATOM 1406 C CA . LEU A 1 171 ? 5.465 -16.188 0.612 1 98.69 171 LEU A CA 1
ATOM 1407 C C . LEU A 1 171 ? 4.645 -17.359 1.146 1 98.69 171 LEU A C 1
ATOM 1409 O O . LEU A 1 171 ? 4.539 -18.406 0.492 1 98.69 171 LEU A O 1
ATOM 1413 N N . HIS A 1 172 ? 4.062 -17.188 2.291 1 98.62 172 HIS A N 1
ATOM 1414 C CA . HIS A 1 172 ? 3.189 -18.203 2.852 1 98.62 172 HIS A CA 1
ATOM 1415 C C . HIS A 1 172 ? 2 -18.484 1.936 1 98.62 172 HIS A C 1
ATOM 1417 O O . HIS A 1 172 ? 1.693 -19.641 1.637 1 98.62 172 HIS A O 1
ATOM 1423 N N . VAL A 1 173 ? 1.361 -17.453 1.521 1 98.81 173 VAL A N 1
ATOM 1424 C CA . VAL A 1 173 ? 0.173 -17.578 0.683 1 98.81 173 VAL A CA 1
ATOM 1425 C C . VAL A 1 173 ? 0.55 -18.172 -0.667 1 98.81 173 VAL A C 1
ATOM 1427 O O . VAL A 1 173 ? -0.13 -19.078 -1.163 1 98.81 173 VAL A O 1
ATOM 1430 N N . LEU A 1 174 ? 1.641 -17.703 -1.239 1 98.81 174 LEU A N 1
ATOM 1431 C CA . LEU A 1 174 ? 2.053 -18.203 -2.551 1 98.81 174 LEU A CA 1
ATOM 1432 C C . LEU A 1 174 ? 2.529 -19.641 -2.467 1 98.81 174 LEU A C 1
ATOM 1434 O O . LEU A 1 174 ? 2.34 -20.422 -3.406 1 98.81 174 LEU A O 1
ATOM 1438 N N . ARG A 1 175 ? 3.143 -19.953 -1.335 1 98.75 175 ARG A N 1
ATOM 1439 C CA . ARG A 1 175 ? 3.535 -21.344 -1.148 1 98.75 175 ARG A CA 1
ATOM 1440 C C . ARG A 1 175 ? 2.316 -22.25 -1.115 1 98.75 175 ARG A C 1
ATOM 1442 O O . ARG A 1 175 ? 2.322 -23.328 -1.725 1 98.75 175 ARG A O 1
ATOM 1449 N N . HIS A 1 176 ? 1.356 -21.875 -0.409 1 98.75 176 HIS A N 1
ATOM 1450 C CA . HIS A 1 176 ? 0.125 -22.656 -0.409 1 98.75 176 HIS A CA 1
ATOM 1451 C C . HIS A 1 176 ? -0.5 -22.703 -1.8 1 98.75 176 HIS A C 1
ATOM 1453 O O . HIS A 1 176 ? -1.073 -23.719 -2.195 1 98.75 176 HIS A O 1
ATOM 1459 N N . GLY A 1 177 ? -0.398 -21.562 -2.51 1 98.62 177 GLY A N 1
ATOM 1460 C CA . GLY A 1 177 ? -0.861 -21.531 -3.887 1 98.62 177 GLY A CA 1
ATOM 1461 C C . GLY A 1 177 ? -0.199 -22.578 -4.766 1 98.62 177 GLY A C 1
ATOM 1462 O O . GLY A 1 177 ? -0.834 -23.141 -5.664 1 98.62 177 GLY A O 1
ATOM 1463 N N . LEU A 1 178 ? 1.068 -22.859 -4.496 1 98.56 178 LEU A N 1
ATOM 1464 C CA . LEU A 1 178 ? 1.758 -23.906 -5.234 1 98.56 178 LEU A CA 1
ATOM 1465 C C . LEU A 1 178 ? 1.129 -25.266 -4.957 1 98.56 178 LEU A C 1
ATOM 1467 O O . LEU A 1 178 ? 0.973 -26.078 -5.871 1 98.56 178 LEU A O 1
ATOM 1471 N N . PHE A 1 179 ? 0.776 -25.438 -3.756 1 98.12 179 PHE A N 1
ATOM 1472 C CA . PHE A 1 179 ? 0.091 -26.672 -3.381 1 98.12 179 PHE A CA 1
ATOM 1473 C C . PHE A 1 179 ? -1.247 -26.781 -4.102 1 98.12 179 PHE A C 1
ATOM 1475 O O . PHE A 1 179 ? -1.582 -27.844 -4.629 1 98.12 179 PHE A O 1
ATOM 1482 N N . LEU A 1 180 ? -1.98 -25.75 -4.145 1 98.12 180 LEU A N 1
ATOM 1483 C CA . LEU A 1 180 ? -3.27 -25.719 -4.824 1 98.12 180 LEU A CA 1
ATOM 1484 C C . LEU A 1 180 ? -3.094 -25.938 -6.324 1 98.12 180 LEU A C 1
ATOM 1486 O O . LEU A 1 180 ? -3.92 -26.594 -6.965 1 98.12 180 LEU A O 1
ATOM 1490 N N . LEU A 1 181 ? -2.035 -25.406 -6.855 1 98.06 181 LEU A N 1
ATOM 1491 C CA . LEU A 1 181 ? -1.749 -25.547 -8.281 1 98.06 181 LEU A CA 1
ATOM 1492 C C . LEU A 1 181 ? -1.564 -27 -8.656 1 98.06 181 LEU A C 1
ATOM 1494 O O . LEU A 1 181 ? -1.968 -27.438 -9.742 1 98.06 181 LEU A O 1
ATOM 1498 N N . LEU A 1 182 ? -1.009 -27.766 -7.727 1 97.69 182 LEU A N 1
ATOM 1499 C CA . LEU A 1 182 ? -0.853 -29.203 -7.984 1 97.69 182 LEU A CA 1
ATOM 1500 C C . LEU A 1 182 ? -2.205 -29.859 -8.234 1 97.69 182 LEU A C 1
ATOM 1502 O O . LEU A 1 182 ? -2.354 -30.656 -9.164 1 97.69 182 LEU A O 1
ATOM 1506 N N . ARG A 1 183 ? -3.146 -29.484 -7.477 1 96 183 ARG A N 1
ATOM 1507 C CA . ARG A 1 183 ? -4.484 -30.047 -7.613 1 96 183 ARG A CA 1
ATOM 1508 C C . ARG A 1 183 ? -5.145 -29.594 -8.906 1 96 183 ARG A C 1
ATOM 1510 O O . ARG A 1 183 ? -5.789 -30.391 -9.594 1 96 183 ARG A O 1
ATOM 1517 N N . TYR A 1 184 ? -4.977 -28.438 -9.227 1 95.94 184 TYR A N 1
ATOM 1518 C CA . TYR A 1 184 ? -5.555 -27.875 -10.445 1 95.94 184 TYR A CA 1
ATOM 1519 C C . TYR A 1 184 ? -4.949 -28.531 -11.68 1 95.94 184 TYR A C 1
ATOM 1521 O O . TYR A 1 184 ? -5.641 -28.734 -12.68 1 95.94 184 TYR A O 1
ATOM 1529 N N . LEU A 1 185 ? -3.678 -28.891 -11.617 1 97.06 185 LEU A N 1
ATOM 1530 C CA . LEU A 1 185 ? -2.936 -29.328 -12.789 1 97.06 185 LEU A CA 1
ATOM 1531 C C . LEU A 1 185 ? -3.172 -30.812 -13.047 1 97.06 185 LEU A C 1
ATOM 1533 O O . LEU A 1 185 ? -2.752 -31.344 -14.078 1 97.06 185 LEU A O 1
ATOM 1537 N N . GLU A 1 186 ? -3.848 -31.562 -12.172 1 94.81 186 GLU A N 1
ATOM 1538 C CA . GLU A 1 186 ? -4.188 -32.969 -12.398 1 94.81 186 GLU A CA 1
ATOM 1539 C C . GLU A 1 186 ? -4.965 -33.125 -13.703 1 94.81 186 GLU A C 1
ATOM 1541 O O . GLU A 1 186 ? -4.863 -34.188 -14.352 1 94.81 186 GLU A O 1
ATOM 1546 N N . GLY A 1 187 ? -5.527 -32.156 -14.305 1 88.56 187 GLY A N 1
ATOM 1547 C CA . GLY A 1 187 ? -6.285 -32.25 -15.547 1 88.56 187 GLY A CA 1
ATOM 1548 C C . GLY A 1 187 ? -5.547 -31.656 -16.734 1 88.56 187 GLY A C 1
ATOM 1549 O O . GLY A 1 187 ? -6.105 -31.547 -17.828 1 88.56 187 GLY A O 1
ATOM 1550 N N . GLN A 1 188 ? -4.25 -31.547 -16.562 1 94.25 188 GLN A N 1
ATOM 1551 C CA . GLN A 1 188 ? -3.486 -30.844 -17.594 1 94.25 188 GLN A CA 1
ATOM 1552 C C . GLN A 1 188 ? -2.412 -31.75 -18.188 1 94.25 188 GLN A C 1
ATOM 1554 O O . GLN A 1 188 ? -1.358 -31.281 -18.609 1 94.25 188 GLN A O 1
ATOM 1559 N N . GLU A 1 189 ? -2.666 -33.031 -18.266 1 94.31 189 GLU A N 1
ATOM 1560 C CA . GLU A 1 189 ? -1.656 -34 -18.656 1 94.31 189 GLU A CA 1
ATOM 1561 C C . GLU A 1 189 ? -1.303 -33.875 -20.141 1 94.31 189 GLU A C 1
ATOM 1563 O O . GLU A 1 189 ? -0.24 -34.312 -20.578 1 94.31 189 GLU A O 1
ATOM 1568 N N . ASP A 1 190 ? -2.211 -33.281 -20.938 1 95 190 ASP A N 1
ATOM 1569 C CA . ASP A 1 190 ? -1.97 -33.188 -22.375 1 95 190 ASP A CA 1
ATOM 1570 C C . ASP A 1 190 ? -1.494 -31.797 -22.75 1 95 190 ASP A C 1
ATOM 1572 O O . ASP A 1 190 ? -1.411 -31.484 -23.938 1 95 190 ASP A O 1
ATOM 1576 N N . ASN A 1 191 ? -1.2 -30.984 -21.797 1 97 191 ASN A N 1
ATOM 1577 C CA . ASN A 1 191 ? -0.763 -29.609 -22.062 1 97 191 ASN A CA 1
ATOM 1578 C C . ASN A 1 191 ? 0.681 -29.578 -22.562 1 97 191 ASN A C 1
ATOM 1580 O O . ASN A 1 191 ? 1.616 -29.594 -21.75 1 97 191 ASN A O 1
ATOM 1584 N N . THR A 1 192 ? 0.85 -29.438 -23.844 1 97.19 192 THR A N 1
ATOM 1585 C CA . THR A 1 192 ? 2.174 -29.516 -24.453 1 97.19 192 THR A CA 1
ATOM 1586 C C . THR A 1 192 ? 2.971 -28.25 -24.156 1 97.19 192 THR A C 1
ATOM 1588 O O . THR A 1 192 ? 4.195 -28.297 -24 1 97.19 192 THR A O 1
ATOM 1591 N N . HIS A 1 193 ? 2.293 -27.125 -24.031 1 97.69 193 HIS A N 1
ATOM 1592 C CA . HIS A 1 193 ? 2.965 -25.875 -23.734 1 97.69 193 HIS A CA 1
ATOM 1593 C C . HIS A 1 193 ? 3.6 -25.891 -22.344 1 97.69 193 HIS A C 1
ATOM 1595 O O . HIS A 1 193 ? 4.723 -25.422 -22.172 1 97.69 193 HIS A O 1
ATOM 1601 N N . LEU A 1 194 ? 2.865 -26.422 -21.438 1 98.31 194 LEU A N 1
ATOM 1602 C CA . LEU A 1 194 ? 3.371 -26.516 -20.062 1 98.31 194 LEU A CA 1
ATOM 1603 C C . LEU A 1 194 ? 4.543 -27.5 -20 1 98.31 194 LEU A C 1
ATOM 1605 O O . LEU A 1 194 ? 5.539 -27.219 -19.328 1 98.31 194 LEU A O 1
ATOM 1609 N N . ALA A 1 195 ? 4.363 -28.594 -20.656 1 98.06 195 ALA A N 1
ATOM 1610 C CA . ALA A 1 195 ? 5.434 -29.578 -20.688 1 98.06 195 ALA A CA 1
ATOM 1611 C C . ALA A 1 195 ? 6.73 -28.969 -21.219 1 98.06 195 ALA A C 1
ATOM 1613 O O . ALA A 1 195 ? 7.793 -29.156 -20.625 1 98.06 195 ALA A O 1
ATOM 1614 N N . ARG A 1 196 ? 6.621 -28.328 -22.328 1 97.88 196 ARG A N 1
ATOM 1615 C CA . ARG A 1 196 ? 7.805 -27.688 -22.891 1 97.88 196 ARG A CA 1
ATOM 1616 C C . ARG A 1 196 ? 8.438 -26.719 -21.875 1 97.88 196 ARG A C 1
ATOM 1618 O O . ARG A 1 196 ? 9.656 -26.734 -21.688 1 97.88 196 ARG A O 1
ATOM 1625 N N . TRP A 1 197 ? 7.629 -25.891 -21.281 1 98.19 197 TRP A N 1
ATOM 1626 C CA . TRP A 1 197 ? 8.164 -24.938 -20.312 1 98.19 197 TRP A CA 1
ATOM 1627 C C . TRP A 1 197 ? 8.875 -25.641 -19.172 1 98.19 197 TRP A C 1
ATOM 1629 O O . TRP A 1 197 ? 9.961 -25.25 -18.75 1 98.19 197 TRP A O 1
ATOM 1639 N N . LEU A 1 198 ? 8.273 -26.703 -18.625 1 98 198 LEU A N 1
ATOM 1640 C CA . LEU A 1 198 ? 8.836 -27.438 -17.5 1 98 198 LEU A CA 1
ATOM 1641 C C . LEU A 1 198 ? 10.211 -28 -17.859 1 98 198 LEU A C 1
ATOM 1643 O O . LEU A 1 198 ? 11.117 -27.984 -17.031 1 98 198 LEU A O 1
ATOM 1647 N N . VAL A 1 199 ? 10.312 -28.469 -19.078 1 97.06 199 VAL A N 1
ATOM 1648 C CA . VAL A 1 199 ? 11.586 -29.047 -19.5 1 97.06 199 VAL A CA 1
ATOM 1649 C C . VAL A 1 199 ? 12.617 -27.938 -19.688 1 97.06 199 VAL A C 1
ATOM 1651 O O . VAL A 1 199 ? 13.766 -28.062 -19.25 1 97.06 199 VAL A O 1
ATOM 1654 N N . MET A 1 200 ? 12.188 -26.891 -20.312 1 95.81 200 MET A N 1
ATOM 1655 C CA . MET A 1 200 ? 13.109 -25.812 -20.656 1 95.81 200 MET A CA 1
ATOM 1656 C C . MET A 1 200 ? 13.508 -25.016 -19.422 1 95.81 200 MET A C 1
ATOM 1658 O O . MET A 1 200 ? 14.625 -24.484 -19.359 1 95.81 200 MET A O 1
ATOM 1662 N N . GLU A 1 201 ? 12.617 -24.875 -18.516 1 97.19 201 GLU A N 1
ATOM 1663 C CA . GLU A 1 201 ? 12.875 -24.125 -17.297 1 97.19 201 GLU A CA 1
ATOM 1664 C C . GLU A 1 201 ? 12.836 -25.031 -16.078 1 97.19 201 GLU A C 1
ATOM 1666 O O . GLU A 1 201 ? 12.266 -24.656 -15.039 1 97.19 201 GLU A O 1
ATOM 1671 N N . GLU A 1 202 ? 13.398 -26.156 -16.219 1 95.44 202 GLU A N 1
ATOM 1672 C CA . GLU A 1 202 ? 13.336 -27.172 -15.172 1 95.44 202 GLU A CA 1
ATOM 1673 C C . GLU A 1 202 ? 14 -26.672 -13.891 1 95.44 202 GLU A C 1
ATOM 1675 O O . GLU A 1 202 ? 13.484 -26.906 -12.789 1 95.44 202 GLU A O 1
ATOM 1680 N N . ALA A 1 203 ? 15.172 -26.016 -14 1 96.19 203 ALA A N 1
ATOM 1681 C CA . ALA A 1 203 ? 15.891 -25.547 -12.828 1 96.19 203 ALA A CA 1
ATOM 1682 C C . ALA A 1 203 ? 15.031 -24.594 -12 1 96.19 203 ALA A C 1
ATOM 1684 O O . ALA A 1 203 ? 14.977 -24.703 -10.773 1 96.19 203 ALA A O 1
ATOM 1685 N N . ARG A 1 204 ? 14.359 -23.734 -12.648 1 97.44 204 ARG A N 1
ATOM 1686 C CA . ARG A 1 204 ? 13.484 -22.781 -11.977 1 97.44 204 ARG A CA 1
ATOM 1687 C C . ARG A 1 204 ? 12.289 -23.484 -11.344 1 97.44 204 ARG A C 1
ATOM 1689 O O . ARG A 1 204 ? 11.945 -23.203 -10.195 1 97.44 204 ARG A O 1
ATOM 1696 N N . ALA A 1 205 ? 11.656 -24.328 -12.109 1 98.06 205 ALA A N 1
ATOM 1697 C CA . ALA A 1 205 ? 10.508 -25.062 -11.594 1 98.06 205 ALA A CA 1
ATOM 1698 C C . ALA A 1 205 ? 10.883 -25.875 -10.352 1 98.06 205 ALA A C 1
ATOM 1700 O O . ALA A 1 205 ? 10.164 -25.859 -9.352 1 98.06 205 ALA A O 1
ATOM 1701 N N . ARG A 1 206 ? 12.016 -26.531 -10.391 1 97.5 206 ARG A N 1
ATOM 1702 C CA . ARG A 1 206 ? 12.484 -27.328 -9.258 1 97.5 206 ARG A CA 1
ATOM 1703 C C . ARG A 1 206 ? 12.766 -26.453 -8.047 1 97.5 206 ARG A C 1
ATOM 1705 O O . ARG A 1 206 ? 12.477 -26.844 -6.914 1 97.5 206 ARG A O 1
ATOM 1712 N N . ALA A 1 207 ? 13.383 -25.344 -8.312 1 97.75 207 ALA A N 1
ATOM 1713 C CA . ALA A 1 207 ? 13.711 -24.422 -7.219 1 97.75 207 ALA A CA 1
ATOM 1714 C C . ALA A 1 207 ? 12.453 -23.906 -6.535 1 97.75 207 ALA A C 1
ATOM 1716 O O . ALA A 1 207 ? 12.406 -23.781 -5.309 1 97.75 207 ALA A O 1
ATOM 1717 N N . VAL A 1 208 ? 11.43 -23.594 -7.262 1 98.44 208 VAL A N 1
ATOM 1718 C CA . VAL A 1 208 ? 10.227 -22.953 -6.738 1 98.44 208 VAL A CA 1
ATOM 1719 C C . VAL A 1 208 ? 9.328 -24.016 -6.078 1 98.44 208 VAL A C 1
ATOM 1721 O O . VAL A 1 208 ? 8.875 -23.828 -4.945 1 98.44 208 VAL A O 1
ATOM 1724 N N . PHE A 1 209 ? 9.133 -25.078 -6.781 1 98.31 209 PHE A N 1
ATOM 1725 C CA . PHE A 1 209 ? 8.266 -26.109 -6.219 1 98.31 209 PHE A CA 1
ATOM 1726 C C . PHE A 1 209 ? 8.984 -26.875 -5.109 1 98.31 209 PHE A C 1
ATOM 1728 O O . PHE A 1 209 ? 8.336 -27.406 -4.207 1 98.31 209 PHE A O 1
ATOM 1735 N N . ALA A 1 210 ? 10.336 -26.953 -5.238 1 97.19 210 ALA A N 1
ATOM 1736 C CA . ALA A 1 210 ? 11.164 -27.562 -4.211 1 97.19 210 ALA A CA 1
ATOM 1737 C C . ALA A 1 210 ? 10.656 -28.953 -3.854 1 97.19 210 ALA A C 1
ATOM 1739 O O . ALA A 1 210 ? 10.586 -29.844 -4.711 1 97.19 210 ALA A O 1
ATOM 1740 N N . ASP A 1 211 ? 10.117 -29.188 -2.637 1 97.38 211 ASP A N 1
ATOM 1741 C CA . ASP A 1 211 ? 9.664 -30.484 -2.143 1 97.38 211 ASP A CA 1
ATOM 1742 C C . ASP A 1 211 ? 8.383 -30.922 -2.855 1 97.38 211 ASP A C 1
ATOM 1744 O O . ASP A 1 211 ? 8 -32.094 -2.793 1 97.38 211 ASP A O 1
ATOM 1748 N N . LEU A 1 212 ? 7.793 -30.031 -3.627 1 97.69 212 LEU A N 1
ATOM 1749 C CA . LEU A 1 212 ? 6.535 -30.344 -4.301 1 97.69 212 LEU A CA 1
ATOM 1750 C C . LEU A 1 212 ? 6.777 -30.703 -5.766 1 97.69 212 LEU A C 1
ATOM 1752 O O . LEU A 1 212 ? 5.836 -31.016 -6.492 1 97.69 212 LEU A O 1
ATOM 1756 N N . TYR A 1 213 ? 8.016 -30.656 -6.203 1 97.38 213 TYR A N 1
ATOM 1757 C CA . TYR A 1 213 ? 8.281 -30.812 -7.629 1 97.38 213 TYR A CA 1
ATOM 1758 C C . TYR A 1 213 ? 7.883 -32.219 -8.102 1 97.38 213 TYR A C 1
ATOM 1760 O O . TYR A 1 213 ? 7.258 -32.344 -9.156 1 97.38 213 TYR A O 1
ATOM 1768 N N . ASP A 1 214 ? 8.203 -33.219 -7.309 1 96.06 214 ASP A N 1
ATOM 1769 C CA . ASP A 1 214 ? 7.836 -34.594 -7.699 1 96.06 214 ASP A CA 1
ATOM 1770 C C . ASP A 1 214 ? 6.32 -34.75 -7.703 1 96.06 214 ASP A C 1
ATOM 1772 O O . ASP A 1 214 ? 5.773 -35.469 -8.555 1 96.06 214 ASP A O 1
ATOM 1776 N N . ASP A 1 215 ? 5.723 -34.125 -6.742 1 97.12 215 ASP A N 1
ATOM 1777 C CA . ASP A 1 215 ? 4.262 -34.156 -6.703 1 97.12 215 ASP A CA 1
ATOM 1778 C C . ASP A 1 215 ? 3.668 -33.469 -7.926 1 97.12 215 ASP A C 1
ATOM 1780 O O . ASP A 1 215 ? 2.613 -33.875 -8.422 1 97.12 215 ASP A O 1
ATOM 1784 N N . LEU A 1 216 ? 4.32 -32.406 -8.367 1 97.81 216 LEU A N 1
ATOM 1785 C CA . LEU A 1 216 ? 3.889 -31.719 -9.57 1 97.81 216 LEU A CA 1
ATOM 1786 C C . LEU A 1 216 ? 3.898 -32.656 -10.773 1 97.81 216 LEU A C 1
ATOM 1788 O O . LEU A 1 216 ? 2.904 -32.75 -11.5 1 97.81 216 LEU A O 1
ATOM 1792 N N . LEU A 1 217 ? 4.945 -33.375 -10.977 1 96.62 217 LEU A N 1
ATOM 1793 C CA . LEU A 1 217 ? 5.055 -34.312 -12.102 1 96.62 217 LEU A CA 1
ATOM 1794 C C . LEU A 1 217 ? 4.043 -35.438 -11.969 1 96.62 217 LEU A C 1
ATOM 1796 O O . LEU A 1 217 ? 3.455 -35.875 -12.969 1 96.62 217 LEU A O 1
ATOM 1800 N N . SER A 1 218 ? 3.863 -35.844 -10.758 1 96.75 218 SER A N 1
ATOM 1801 C CA . SER A 1 218 ? 2.887 -36.906 -10.523 1 96.75 218 SER A CA 1
ATOM 1802 C C . SER A 1 218 ? 1.471 -36.438 -10.828 1 96.75 218 SER A C 1
ATOM 1804 O O . SER A 1 218 ? 0.659 -37.188 -11.367 1 96.75 218 SER A O 1
ATOM 1806 N N . ALA A 1 219 ? 1.199 -35.25 -10.445 1 96.31 219 ALA A N 1
ATOM 1807 C CA . ALA A 1 219 ? -0.119 -34.688 -10.711 1 96.31 219 ALA A CA 1
ATOM 1808 C C . ALA A 1 219 ? -0.376 -34.562 -12.211 1 96.31 219 ALA A C 1
ATOM 1810 O O . ALA A 1 219 ? -1.492 -34.812 -12.68 1 96.31 219 ALA A O 1
ATOM 1811 N N . LEU A 1 220 ? 0.646 -34.25 -12.953 1 97.12 220 LEU A N 1
ATOM 1812 C CA . LEU A 1 220 ? 0.499 -34.031 -14.383 1 97.12 220 LEU A CA 1
ATOM 1813 C C . LEU A 1 220 ? 0.53 -35.344 -15.164 1 97.12 220 LEU A C 1
ATOM 1815 O O . LEU A 1 220 ? -0.268 -35.531 -16.078 1 97.12 220 LEU A O 1
ATOM 1819 N N . TYR A 1 221 ? 1.382 -36.25 -14.703 1 96 221 TYR A N 1
ATOM 1820 C CA . TYR A 1 221 ? 1.668 -37.344 -15.617 1 96 221 TYR A CA 1
ATOM 1821 C C . TYR A 1 221 ? 1.512 -38.688 -14.914 1 96 221 TYR A C 1
ATOM 1823 O O . TYR A 1 221 ? 1.716 -39.75 -15.523 1 96 221 TYR A O 1
ATOM 1831 N N . GLY A 1 222 ? 1.156 -38.625 -13.656 1 94.12 222 GLY A N 1
ATOM 1832 C CA . GLY A 1 222 ? 0.952 -39.844 -12.922 1 94.12 222 GLY A CA 1
ATOM 1833 C C . GLY A 1 222 ? 2.199 -40.719 -12.836 1 94.12 222 GLY A C 1
ATOM 1834 O O . GLY A 1 222 ? 3.264 -40.25 -12.445 1 94.12 222 GLY A O 1
ATOM 1835 N N . SER A 1 223 ? 2.039 -41.938 -13.344 1 91.62 223 SER A N 1
ATOM 1836 C CA . SER A 1 223 ? 3.129 -42.906 -13.25 1 91.62 223 SER A CA 1
ATOM 1837 C C . SER A 1 223 ? 4.004 -42.875 -14.5 1 91.62 223 SER A C 1
ATOM 1839 O O . SER A 1 223 ? 4.906 -43.688 -14.656 1 91.62 223 SER A O 1
ATOM 1841 N N . ARG A 1 224 ? 3.771 -41.938 -15.367 1 93 224 ARG A N 1
ATOM 1842 C CA . ARG A 1 224 ? 4.543 -41.844 -16.609 1 93 224 ARG A CA 1
ATOM 1843 C C . ARG A 1 224 ? 5.176 -40.469 -16.75 1 93 224 ARG A C 1
ATOM 1845 O O . ARG A 1 224 ? 4.902 -39.75 -17.719 1 93 224 ARG A O 1
ATOM 1852 N N . PRO A 1 225 ? 6.129 -40.188 -15.891 1 91.69 225 PRO A N 1
ATOM 1853 C CA . PRO A 1 225 ? 6.746 -38.844 -15.953 1 91.69 225 PRO A CA 1
ATOM 1854 C C . PRO A 1 225 ? 7.496 -38.625 -17.266 1 91.69 225 PRO A C 1
ATOM 1856 O O . PRO A 1 225 ? 7.695 -37.469 -17.672 1 91.69 225 PRO A O 1
ATOM 1859 N N . GLN A 1 226 ? 7.824 -39.656 -17.969 1 91.81 226 GLN A N 1
ATOM 1860 C CA . GLN A 1 226 ? 8.57 -39.531 -19.219 1 91.81 226 GLN A CA 1
ATOM 1861 C C . GLN A 1 226 ? 7.73 -38.875 -20.297 1 91.81 226 GLN A C 1
ATOM 1863 O O . GLN A 1 226 ? 8.273 -38.344 -21.281 1 91.81 226 GLN A O 1
ATOM 1868 N N . ARG A 1 227 ? 6.418 -38.875 -20.094 1 94.44 227 ARG A N 1
ATOM 1869 C CA . ARG A 1 227 ? 5.516 -38.219 -21.047 1 94.44 227 ARG A CA 1
ATOM 1870 C C . ARG A 1 227 ? 5.859 -36.75 -21.203 1 94.44 227 ARG A C 1
ATOM 1872 O O . ARG A 1 227 ? 5.605 -36.156 -22.25 1 94.44 227 ARG A O 1
ATOM 1879 N N . LEU A 1 228 ? 6.402 -36.219 -20.094 1 96.94 228 LEU A N 1
ATOM 1880 C CA . LEU A 1 228 ? 6.824 -34.844 -20.078 1 96.94 228 LEU A CA 1
ATOM 1881 C C . LEU A 1 228 ? 7.672 -34.5 -21.312 1 96.94 228 LEU A C 1
ATOM 1883 O O . LEU A 1 228 ? 7.402 -33.531 -22.016 1 96.94 228 LEU A O 1
ATOM 1887 N N . TYR A 1 229 ? 8.609 -35.312 -21.656 1 96.81 229 TYR A N 1
ATOM 1888 C CA . TYR A 1 229 ? 9.562 -35.062 -22.734 1 96.81 229 TYR A CA 1
ATOM 1889 C C . TYR A 1 229 ? 8.93 -35.25 -24.094 1 96.81 229 TYR A C 1
ATOM 1891 O O . TYR A 1 229 ? 9.234 -34.531 -25.047 1 96.81 229 TYR A O 1
ATOM 1899 N N . MET A 1 230 ? 8.055 -36.188 -24.172 1 96.25 230 MET A N 1
ATOM 1900 C CA . MET A 1 230 ? 7.336 -36.438 -25.422 1 96.25 230 MET A CA 1
ATOM 1901 C C . MET A 1 230 ? 6.453 -35.25 -25.766 1 96.25 230 MET A C 1
ATOM 1903 O O . MET A 1 230 ? 6.469 -34.75 -26.906 1 96.25 230 MET A O 1
ATOM 1907 N N . LEU A 1 231 ? 5.703 -34.812 -24.812 1 97.19 231 LEU A N 1
ATOM 1908 C CA . LEU A 1 231 ? 4.809 -33.688 -25 1 97.19 231 LEU A CA 1
ATOM 1909 C C . LEU A 1 231 ? 5.598 -32.438 -25.375 1 97.19 231 LEU A C 1
ATOM 1911 O O . LEU A 1 231 ? 5.195 -31.688 -26.266 1 97.19 231 LEU A O 1
ATOM 1915 N N . ALA A 1 232 ? 6.723 -32.219 -24.672 1 98.06 232 ALA A N 1
ATOM 1916 C CA . ALA A 1 232 ? 7.57 -31.078 -24.969 1 98.06 232 ALA A CA 1
ATOM 1917 C C . ALA A 1 232 ? 8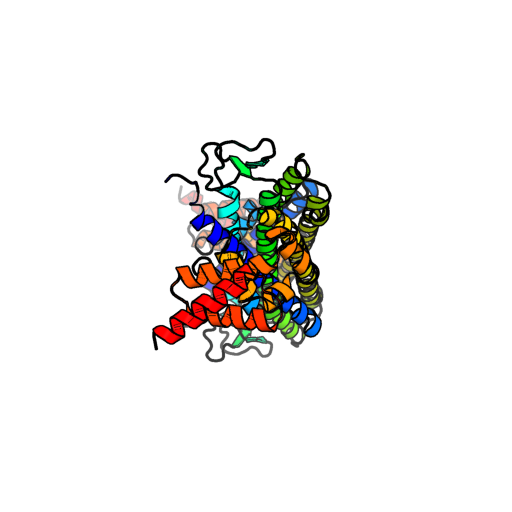.102 -31.141 -26.391 1 98.06 232 ALA A C 1
ATOM 1919 O O . ALA A 1 232 ? 8.125 -30.125 -27.094 1 98.06 232 ALA A O 1
ATOM 1920 N N . ALA A 1 233 ? 8.492 -32.312 -26.797 1 97.25 233 ALA A N 1
ATOM 1921 C CA . ALA A 1 233 ? 8.984 -32.5 -28.156 1 97.25 233 ALA A CA 1
ATOM 1922 C C . ALA A 1 233 ? 7.906 -32.156 -29.188 1 97.25 233 ALA A C 1
ATOM 1924 O O . ALA A 1 233 ? 8.172 -31.5 -30.188 1 97.25 233 ALA A O 1
ATOM 1925 N N . TRP A 1 234 ? 6.762 -32.656 -28.953 1 95.94 234 TRP A N 1
ATOM 1926 C CA . TRP A 1 234 ? 5.648 -32.406 -29.875 1 95.94 234 TRP A CA 1
ATOM 1927 C C . TRP A 1 234 ? 5.371 -30.906 -30 1 95.94 234 TRP A C 1
ATOM 1929 O O . TRP A 1 234 ? 5.086 -30.422 -31.094 1 95.94 234 TRP A O 1
ATOM 1939 N N . ASP A 1 235 ? 5.379 -30.219 -28.875 1 96.88 235 ASP A N 1
ATOM 1940 C CA . ASP A 1 235 ? 5.156 -28.781 -28.906 1 96.88 235 ASP A CA 1
ATOM 1941 C C . ASP A 1 235 ? 6.199 -28.078 -29.766 1 96.88 235 ASP A C 1
ATOM 1943 O O . ASP A 1 235 ? 5.871 -27.172 -30.531 1 96.88 235 ASP A O 1
ATOM 1947 N N . LEU A 1 236 ? 7.457 -28.469 -29.672 1 97.25 236 LEU A N 1
ATOM 1948 C CA . LEU A 1 236 ? 8.547 -27.891 -30.453 1 97.25 236 LEU A CA 1
ATOM 1949 C C . LEU A 1 236 ? 8.383 -28.219 -31.938 1 97.25 236 LEU A C 1
ATOM 1951 O O . LEU A 1 236 ? 8.609 -27.359 -32.781 1 97.25 236 LEU A O 1
ATOM 1955 N N . LEU A 1 237 ? 7.938 -29.406 -32.188 1 96 237 LEU A N 1
ATOM 1956 C CA . LEU A 1 237 ? 7.758 -29.828 -33.594 1 96 237 LEU A CA 1
ATOM 1957 C C . LEU A 1 237 ? 6.629 -29.047 -34.25 1 96 237 LEU A C 1
ATOM 1959 O O . LEU A 1 237 ? 6.754 -28.609 -35.406 1 96 237 LEU A O 1
ATOM 1963 N N . GLU A 1 238 ? 5.578 -28.875 -33.562 1 95.25 238 GLU A N 1
ATOM 1964 C CA . GLU A 1 238 ? 4.453 -28.094 -34.062 1 95.25 238 GLU A CA 1
ATOM 1965 C C . GLU A 1 238 ? 4.867 -26.656 -34.344 1 95.25 238 GLU A C 1
ATOM 1967 O O . GLU A 1 238 ? 4.336 -26.031 -35.281 1 95.25 238 GLU A O 1
ATOM 1972 N N . ALA A 1 239 ? 5.812 -26.219 -33.594 1 95 239 ALA A N 1
ATOM 1973 C CA . ALA A 1 239 ? 6.312 -24.844 -33.75 1 95 239 ALA A CA 1
ATOM 1974 C C . ALA A 1 239 ? 7.398 -24.812 -34.844 1 95 239 ALA A C 1
ATOM 1976 O O . ALA A 1 239 ? 8 -23.75 -35.062 1 95 239 ALA A O 1
ATOM 1977 N N . GLY A 1 240 ? 7.762 -25.891 -35.406 1 94 240 GLY A N 1
ATOM 1978 C CA . GLY A 1 240 ? 8.758 -25.969 -36.469 1 94 240 GLY A CA 1
ATOM 1979 C C . GLY A 1 240 ? 10.18 -25.984 -35.938 1 94 240 GLY A C 1
ATOM 1980 O O . GLY A 1 240 ? 11.133 -25.734 -36.688 1 94 240 GLY A O 1
ATOM 1981 N N . ARG A 1 241 ? 10.352 -26.281 -34.719 1 96 241 ARG A N 1
ATOM 1982 C CA . ARG A 1 241 ? 11.664 -26.281 -34.094 1 96 241 ARG A CA 1
ATOM 1983 C C . ARG A 1 241 ? 12.188 -27.703 -33.875 1 96 241 ARG A C 1
ATOM 1985 O O . ARG A 1 241 ? 12.477 -28.109 -32.75 1 96 241 ARG A O 1
ATOM 1992 N N . SER A 1 242 ? 12.43 -28.375 -34.969 1 95 242 SER A N 1
ATOM 1993 C CA . SER A 1 242 ? 12.789 -29.781 -34.969 1 95 242 SER A CA 1
ATOM 1994 C C . SER A 1 242 ? 14.164 -30 -34.344 1 95 242 SER A C 1
ATOM 1996 O O . SER A 1 242 ? 14.383 -31 -33.656 1 95 242 SER A O 1
ATOM 1998 N N . GLU A 1 243 ? 15.07 -29.094 -34.562 1 95.06 243 GLU A N 1
ATOM 1999 C CA . GLU A 1 243 ? 16.422 -29.234 -34.031 1 95.06 243 GLU A CA 1
ATOM 2000 C C . GLU A 1 243 ? 16.406 -29.125 -32.5 1 95.06 243 GLU A C 1
ATOM 2002 O O . GLU A 1 243 ? 17.109 -29.891 -31.828 1 95.06 243 GLU A O 1
ATOM 2007 N N . GLU A 1 244 ? 15.609 -28.203 -32.031 1 96.06 244 GLU A N 1
ATOM 2008 C CA . GLU A 1 244 ? 15.5 -28.047 -30.594 1 96.06 244 GLU A CA 1
ATOM 2009 C C . GLU A 1 244 ? 14.859 -29.281 -29.953 1 96.06 244 GLU A C 1
ATOM 2011 O O . GLU A 1 244 ? 15.258 -29.703 -28.859 1 96.06 244 GLU A O 1
ATOM 2016 N N . ALA A 1 245 ? 13.867 -29.797 -30.609 1 97.25 245 ALA A N 1
ATOM 2017 C CA . ALA A 1 245 ? 13.211 -31 -30.125 1 97.25 245 ALA A CA 1
ATOM 2018 C C . ALA A 1 245 ? 14.195 -32.156 -30.031 1 97.25 245 ALA A C 1
ATOM 2020 O O . ALA A 1 245 ? 14.242 -32.875 -29.016 1 97.25 245 ALA A O 1
ATOM 2021 N N . ARG A 1 246 ? 14.945 -32.312 -31.062 1 96.31 246 ARG A N 1
ATOM 2022 C CA . ARG A 1 246 ? 15.93 -33.375 -31.109 1 96.31 246 ARG A CA 1
ATOM 2023 C C . ARG A 1 246 ? 16.953 -33.219 -29.984 1 96.31 246 ARG A C 1
ATOM 2025 O O . ARG A 1 246 ? 17.234 -34.188 -29.25 1 96.31 246 ARG A O 1
ATOM 2032 N N . CYS A 1 247 ? 17.5 -32.031 -29.859 1 96.12 247 CYS A N 1
ATOM 2033 C CA . CYS A 1 247 ? 18.516 -31.75 -28.828 1 96.12 247 CYS A CA 1
ATOM 2034 C C . CYS A 1 247 ? 17.953 -32.031 -27.438 1 96.12 247 CYS A C 1
ATOM 2036 O O . CYS A 1 247 ? 18.641 -32.594 -26.594 1 96.12 247 CYS A O 1
ATOM 2038 N N . MET A 1 248 ? 16.766 -31.609 -27.25 1 96.5 248 MET A N 1
ATOM 2039 C CA . MET A 1 248 ? 16.109 -31.812 -25.953 1 96.5 248 MET A CA 1
ATOM 2040 C C . MET A 1 248 ? 15.945 -33.281 -25.641 1 96.5 248 MET A C 1
ATOM 2042 O O . MET A 1 248 ? 16.25 -33.75 -24.531 1 96.5 248 MET A O 1
ATOM 2046 N N . LEU A 1 249 ? 15.508 -34.031 -26.609 1 96.88 249 LEU A N 1
ATOM 2047 C CA . LEU A 1 249 ? 15.312 -35.469 -26.438 1 96.88 249 LEU A CA 1
ATOM 2048 C C . LEU A 1 249 ? 16.641 -36.188 -26.219 1 96.88 249 LEU A C 1
ATOM 2050 O O . LEU A 1 249 ? 16.734 -37.125 -25.453 1 96.88 249 LEU A O 1
ATOM 2054 N N . GLU A 1 250 ? 17.625 -35.719 -26.906 1 96 250 GLU A N 1
ATOM 2055 C CA . GLU A 1 250 ? 18.969 -36.281 -26.734 1 96 250 GLU A CA 1
ATOM 2056 C C . GLU A 1 250 ? 19.453 -36.125 -25.297 1 96 250 GLU A C 1
ATOM 2058 O O . GLU A 1 250 ? 20.016 -37.031 -24.703 1 96 250 GLU A O 1
ATOM 2063 N N . CYS A 1 251 ? 19.312 -34.938 -24.875 1 94.94 251 CYS A N 1
ATOM 2064 C CA . CYS A 1 251 ? 19.734 -34.656 -23.5 1 94.94 251 CYS A CA 1
ATOM 2065 C C . CYS A 1 251 ? 18.969 -35.5 -22.5 1 94.94 251 CYS A C 1
ATOM 2067 O O . CYS A 1 251 ? 19.562 -36.062 -21.578 1 94.94 251 CYS A O 1
ATOM 2069 N N . ALA A 1 252 ? 17.688 -35.625 -22.656 1 95.81 252 ALA A N 1
ATOM 2070 C CA . ALA A 1 252 ? 16.859 -36.438 -21.766 1 95.81 252 ALA A CA 1
ATOM 2071 C C . ALA A 1 252 ? 17.25 -37.906 -21.844 1 95.81 252 ALA A C 1
ATOM 2073 O O . ALA A 1 252 ? 17.203 -38.625 -20.828 1 95.81 252 ALA A O 1
ATOM 2074 N N . ALA A 1 253 ? 17.594 -38.312 -23.031 1 95.25 253 ALA A N 1
ATOM 2075 C CA . ALA A 1 253 ? 18.016 -39.688 -23.219 1 95.25 253 ALA A CA 1
ATOM 2076 C C . ALA A 1 253 ? 19.281 -40 -22.438 1 95.25 253 ALA A C 1
ATOM 2078 O O . ALA A 1 253 ? 19.406 -41.094 -21.844 1 95.25 253 ALA A O 1
ATOM 2079 N N . ARG A 1 254 ? 20.234 -39.094 -22.469 1 94.94 254 ARG A N 1
ATOM 2080 C CA . ARG A 1 254 ? 21.5 -39.281 -21.734 1 94.94 254 ARG A CA 1
ATOM 2081 C C . ARG A 1 254 ? 21.25 -39.406 -20.234 1 94.94 254 ARG A C 1
ATOM 2083 O O . ARG A 1 254 ? 22 -40.062 -19.531 1 94.94 254 ARG A O 1
ATOM 2090 N N . LEU A 1 255 ? 20.156 -38.812 -19.797 1 92.56 255 LEU A N 1
ATOM 2091 C CA . LEU A 1 255 ? 19.844 -38.844 -18.375 1 92.56 255 LEU A CA 1
ATOM 2092 C C . LEU A 1 255 ? 18.906 -40 -18.047 1 92.56 255 LEU A C 1
ATOM 2094 O O . LEU A 1 255 ? 18.469 -40.125 -16.891 1 92.56 255 LEU A O 1
ATOM 2098 N N . GLY A 1 256 ? 18.547 -40.781 -19.031 1 91.19 256 GLY A N 1
ATOM 2099 C CA . GLY A 1 256 ? 17.703 -41.938 -18.828 1 91.19 256 GLY A CA 1
ATOM 2100 C C . GLY A 1 256 ? 16.25 -41.562 -18.531 1 91.19 256 GLY A C 1
ATOM 2101 O O . GLY A 1 256 ? 15.562 -42.281 -17.797 1 91.19 256 GLY A O 1
ATOM 2102 N N . ARG A 1 257 ? 15.789 -40.469 -19.109 1 93 257 ARG A N 1
ATOM 2103 C CA . ARG A 1 257 ? 14.484 -39.938 -18.734 1 93 257 ARG A CA 1
ATOM 2104 C C . ARG A 1 257 ? 13.453 -40.188 -19.828 1 93 257 ARG A C 1
ATOM 2106 O O . ARG A 1 257 ? 12.312 -39.719 -19.734 1 93 257 ARG A O 1
ATOM 2113 N N . LEU A 1 258 ? 13.828 -40.938 -20.875 1 94.62 258 LEU A N 1
ATOM 2114 C CA . LEU A 1 258 ? 12.906 -41.156 -21.984 1 94.62 258 LEU A CA 1
ATOM 2115 C C . LEU A 1 258 ? 12.312 -42.562 -21.906 1 94.62 258 LEU A C 1
ATOM 2117 O O . LEU A 1 258 ? 12.969 -43.5 -21.438 1 94.62 258 LEU A O 1
ATOM 2121 N N . ASP A 1 259 ? 11.078 -42.625 -22.375 1 92 259 ASP A N 1
ATOM 2122 C CA . ASP A 1 259 ? 10.469 -43.938 -22.562 1 92 259 ASP A CA 1
ATOM 2123 C C . ASP A 1 259 ? 10.648 -44.406 -24 1 92 259 ASP A C 1
ATOM 2125 O O . ASP A 1 259 ? 11.32 -43.781 -24.812 1 92 259 ASP A O 1
ATOM 2129 N N . ALA A 1 260 ? 10.055 -45.562 -24.234 1 92.38 260 ALA A N 1
ATOM 2130 C CA . ALA A 1 260 ? 10.242 -46.188 -25.531 1 92.38 260 ALA A CA 1
ATOM 2131 C C . ALA A 1 260 ? 9.703 -45.312 -26.656 1 92.38 260 ALA A C 1
ATOM 2133 O O . ALA A 1 260 ? 10.32 -45.188 -27.719 1 92.38 260 ALA A O 1
ATOM 2134 N N . GLU A 1 261 ? 8.641 -44.781 -26.422 1 91.31 261 GLU A N 1
ATOM 2135 C CA . GLU A 1 261 ? 8.008 -43.938 -27.438 1 91.31 261 GLU A CA 1
ATOM 2136 C C . GLU A 1 261 ? 8.867 -42.719 -27.766 1 91.31 261 GLU A C 1
ATOM 2138 O O . GLU A 1 261 ? 9.031 -42.375 -28.938 1 91.31 261 GLU A O 1
ATOM 2143 N N . SER A 1 262 ? 9.367 -42.125 -26.75 1 93 262 SER A N 1
ATOM 2144 C CA . SER A 1 262 ? 10.188 -40.906 -26.938 1 93 262 SER A CA 1
ATOM 2145 C C . SER A 1 262 ? 11.508 -41.25 -27.609 1 93 262 SER A C 1
ATOM 2147 O O . SER A 1 262 ? 12.031 -40.469 -28.391 1 93 262 SER A O 1
ATOM 2149 N N . LEU A 1 263 ? 12.008 -42.406 -27.328 1 94.5 263 LEU A N 1
ATOM 2150 C CA . LEU A 1 263 ? 13.234 -42.844 -27.984 1 94.5 263 LEU A CA 1
ATOM 2151 C C . LEU A 1 263 ? 13.016 -43.062 -29.469 1 94.5 263 LEU A C 1
ATOM 2153 O O . LEU A 1 263 ? 13.891 -42.781 -30.281 1 94.5 263 LEU A O 1
ATOM 2157 N N . THR A 1 264 ? 11.883 -43.625 -29.766 1 94.94 264 THR A N 1
ATOM 2158 C CA . THR A 1 264 ? 11.539 -43.812 -31.172 1 94.94 264 THR A CA 1
ATOM 2159 C C . THR A 1 264 ? 11.461 -42.5 -31.906 1 94.94 264 THR A C 1
ATOM 2161 O O . THR A 1 264 ? 11.953 -42.344 -33.031 1 94.94 264 THR A O 1
ATOM 2164 N N . LEU A 1 265 ? 10.82 -41.562 -31.297 1 94.25 265 LEU A N 1
ATOM 2165 C CA . LEU A 1 265 ? 10.711 -40.25 -31.891 1 94.25 265 LEU A CA 1
ATOM 2166 C C . LEU A 1 265 ? 12.086 -39.625 -32.094 1 94.25 265 LEU A C 1
ATOM 2168 O O . LEU A 1 265 ? 12.344 -39 -33.125 1 94.25 265 LEU A O 1
ATOM 2172 N N . LEU A 1 266 ? 12.969 -39.75 -31.109 1 95.31 266 LEU A N 1
ATOM 2173 C CA . LEU A 1 266 ? 14.328 -39.25 -31.234 1 95.31 266 LEU A CA 1
ATOM 2174 C C . LEU A 1 266 ? 15.039 -39.844 -32.438 1 95.31 266 LEU A C 1
ATOM 2176 O O . LEU A 1 266 ? 15.688 -39.125 -33.219 1 95.31 266 LEU A O 1
ATOM 2180 N N . ARG A 1 267 ? 14.836 -41.094 -32.625 1 94.75 267 ARG A N 1
ATOM 2181 C CA . ARG A 1 267 ? 15.461 -41.781 -33.75 1 94.75 267 ARG A CA 1
ATOM 2182 C C . ARG A 1 267 ? 14.922 -41.281 -35.094 1 94.75 267 ARG A C 1
ATOM 2184 O O . ARG A 1 267 ? 15.672 -41.094 -36.062 1 94.75 267 ARG A O 1
ATOM 2191 N N . GLN A 1 268 ? 13.68 -41.062 -35.125 1 94.12 268 GLN A N 1
ATOM 2192 C CA . GLN A 1 268 ? 13.055 -40.531 -36.312 1 94.12 268 GLN A CA 1
ATOM 2193 C C . GLN A 1 268 ? 13.594 -39.156 -36.656 1 94.12 268 GLN A C 1
ATOM 2195 O O . GLN A 1 268 ? 13.844 -38.844 -37.812 1 94.12 268 GLN A O 1
ATOM 2200 N N . LEU A 1 269 ? 13.789 -38.344 -35.656 1 93.56 269 LEU A N 1
ATOM 2201 C CA . LEU A 1 269 ? 14.273 -36.969 -35.875 1 93.56 269 LEU A CA 1
ATOM 2202 C C . LEU A 1 269 ? 15.734 -36.969 -36.312 1 93.56 269 LEU A C 1
ATOM 2204 O O . LEU A 1 269 ? 16.141 -36.125 -37.094 1 93.56 269 LEU A O 1
ATOM 2208 N N . GLU A 1 270 ? 16.469 -37.938 -35.781 1 91.56 270 GLU A N 1
ATOM 2209 C CA . GLU A 1 270 ? 17.875 -38.094 -36.188 1 91.56 270 GLU A CA 1
ATOM 2210 C C . GLU A 1 270 ? 18 -38.5 -37.656 1 91.56 270 GLU A C 1
ATOM 2212 O O . GLU A 1 270 ? 18.859 -38.031 -38.375 1 91.56 270 GLU A O 1
ATOM 2217 N N . GLN A 1 271 ? 17.094 -39.312 -38.062 1 90.75 271 GLN A N 1
ATOM 2218 C CA . GLN A 1 271 ? 17.094 -39.781 -39.438 1 90.75 271 GLN A CA 1
ATOM 2219 C C . GLN A 1 271 ? 16.719 -38.688 -40.406 1 90.75 271 GLN A C 1
ATOM 2221 O O . GLN A 1 271 ? 17.297 -38.562 -41.5 1 90.75 271 GLN A O 1
ATOM 2226 N N . LEU A 1 272 ? 15.773 -37.906 -40.062 1 86.94 272 LEU A N 1
ATOM 2227 C CA . LEU A 1 272 ? 15.328 -36.781 -40.906 1 86.94 272 LEU A CA 1
ATOM 2228 C C . LEU A 1 272 ? 16.438 -35.75 -41.062 1 86.94 272 LEU A C 1
ATOM 2230 O O . LEU A 1 272 ? 16.578 -35.156 -42.125 1 86.94 272 LEU A O 1
ATOM 2234 N N . GLN A 1 273 ? 17.188 -35.531 -40.094 1 83.5 273 GLN A N 1
ATOM 2235 C CA . GLN A 1 273 ? 18.281 -34.594 -40.156 1 83.5 273 GLN A CA 1
ATOM 2236 C C . GLN A 1 273 ? 19.391 -35.094 -41.094 1 83.5 273 GLN A C 1
ATOM 2238 O O . GLN A 1 273 ? 20.031 -34.281 -41.781 1 83.5 273 GLN A O 1
ATOM 2243 N N . GLU A 1 274 ? 19.562 -36.406 -41.031 1 81.94 274 GLU A N 1
ATOM 2244 C CA . GLU A 1 274 ? 20.594 -37 -41.875 1 81.94 274 GLU A CA 1
ATOM 2245 C C . GLU A 1 274 ? 20.203 -36.969 -43.344 1 81.94 274 GLU A C 1
ATOM 2247 O O . GLU A 1 274 ? 21.047 -36.719 -44.219 1 81.94 274 GLU A O 1
ATOM 2252 N N . GLU A 1 275 ? 18.953 -37.062 -43.562 1 78.94 275 GLU A N 1
ATOM 2253 C CA . GLU A 1 275 ? 18.484 -37.062 -44.969 1 78.94 275 GLU A CA 1
ATOM 2254 C C . GLU A 1 275 ? 18.406 -35.625 -45.5 1 78.94 275 GLU A C 1
ATOM 2256 O O . GLU A 1 275 ? 18.484 -35.406 -46.688 1 78.94 275 GLU A O 1
ATOM 2261 N N . GLY A 1 276 ? 18 -34.75 -44.625 1 67.5 276 GLY A N 1
ATOM 2262 C CA . GLY A 1 276 ? 17.891 -33.344 -45.094 1 67.5 276 GLY A CA 1
ATOM 2263 C C . GLY A 1 276 ? 19.219 -32.656 -45.219 1 67.5 276 GLY A C 1
ATOM 2264 O O . GLY A 1 276 ? 19.281 -31.5 -45.625 1 67.5 276 GLY A O 1
ATOM 2265 N N . ARG A 1 277 ? 20.312 -33.25 -44.719 1 54.75 277 ARG A N 1
ATOM 2266 C CA . ARG A 1 277 ? 21.656 -32.781 -45.031 1 54.75 277 ARG A CA 1
ATOM 2267 C C . ARG A 1 277 ? 22.188 -33.406 -46.312 1 54.75 277 ARG A C 1
ATOM 2269 O O . ARG A 1 277 ? 21.859 -34.531 -46.656 1 54.75 277 ARG A O 1
ATOM 2276 N N . MET B 1 1 ? 11.453 30.953 -12.859 1 30.34 1 MET B N 1
ATOM 2277 C CA . MET B 1 1 ? 10.602 31.891 -12.117 1 30.34 1 MET B CA 1
ATOM 2278 C C . MET B 1 1 ? 11.086 32.031 -10.672 1 30.34 1 MET B C 1
ATOM 2280 O O . MET B 1 1 ? 11.609 31.078 -10.094 1 30.34 1 MET B O 1
ATOM 2284 N N . ASN B 1 2 ? 11.445 33.062 -10.18 1 36.69 2 ASN B N 1
ATOM 2285 C CA . ASN B 1 2 ? 12.023 33.5 -8.906 1 36.69 2 ASN B CA 1
ATOM 2286 C C . ASN B 1 2 ? 11.258 32.906 -7.719 1 36.69 2 ASN B C 1
ATOM 2288 O O . ASN B 1 2 ? 10.055 33.094 -7.594 1 36.69 2 ASN B O 1
ATOM 2292 N N . GLY B 1 3 ? 11.531 31.766 -7.051 1 42.69 3 GLY B N 1
ATOM 2293 C CA . GLY B 1 3 ? 11.07 30.781 -6.098 1 42.69 3 GLY B CA 1
ATOM 2294 C C . GLY B 1 3 ? 10.531 31.391 -4.816 1 42.69 3 GLY B C 1
ATOM 2295 O O . GLY B 1 3 ? 10.344 30.688 -3.818 1 42.69 3 GLY B O 1
ATOM 2296 N N . ARG B 1 4 ? 10.781 32.625 -4.441 1 53.47 4 ARG B N 1
ATOM 2297 C CA . ARG B 1 4 ? 10.359 33.219 -3.178 1 53.47 4 ARG B CA 1
ATOM 2298 C C . ARG B 1 4 ? 8.852 33.438 -3.16 1 53.47 4 ARG B C 1
ATOM 2300 O O . ARG B 1 4 ? 8.312 34.125 -4.035 1 53.47 4 ARG B O 1
ATOM 2307 N N . TRP B 1 5 ? 8.25 32.656 -2.533 1 60.16 5 TRP B N 1
ATOM 2308 C CA . TRP B 1 5 ? 6.82 32.938 -2.41 1 60.16 5 TRP B CA 1
ATOM 2309 C C . TRP B 1 5 ? 6.598 34.375 -2.008 1 60.16 5 TRP B C 1
ATOM 2311 O O . TRP B 1 5 ? 7.371 34.938 -1.23 1 60.16 5 TRP B O 1
ATOM 2321 N N . SER B 1 6 ? 5.707 35.125 -2.713 1 73.75 6 SER B N 1
ATOM 2322 C CA . SER B 1 6 ? 5.195 36.312 -2.066 1 73.75 6 SER B CA 1
ATOM 2323 C C . SER B 1 6 ? 4.664 36.031 -0.67 1 73.75 6 SER B C 1
ATOM 2325 O O . SER B 1 6 ? 4.168 34.906 -0.417 1 73.75 6 SER B O 1
ATOM 2327 N N . PRO B 1 7 ? 4.977 36.844 0.231 1 77.06 7 PRO B N 1
ATOM 2328 C CA . PRO B 1 7 ? 4.445 36.656 1.582 1 77.06 7 PRO B CA 1
ATOM 2329 C C . PRO B 1 7 ? 2.973 36.25 1.587 1 77.06 7 PRO B C 1
ATOM 2331 O O . PRO B 1 7 ? 2.549 35.438 2.414 1 77.06 7 PRO B O 1
ATOM 2334 N N . GLU B 1 8 ? 2.281 36.781 0.669 1 83.56 8 GLU B N 1
ATOM 2335 C CA . GLU B 1 8 ? 0.855 36.5 0.597 1 83.56 8 GLU B CA 1
ATOM 2336 C C . GLU B 1 8 ? 0.617 35.031 0.18 1 83.56 8 GLU B C 1
ATOM 2338 O O . GLU B 1 8 ? -0.245 34.375 0.742 1 83.56 8 GLU B O 1
ATOM 2343 N N . ARG B 1 9 ? 1.296 34.656 -0.711 1 88.75 9 ARG B N 1
ATOM 2344 C CA . ARG B 1 9 ? 1.146 33.281 -1.173 1 88.75 9 ARG B CA 1
ATOM 2345 C C . ARG B 1 9 ? 1.557 32.281 -0.088 1 88.75 9 ARG B C 1
ATOM 2347 O O . ARG B 1 9 ? 0.91 31.266 0.094 1 88.75 9 ARG B O 1
ATOM 2354 N N . LYS B 1 10 ? 2.559 32.625 0.591 1 91.88 10 LYS B N 1
ATOM 2355 C CA . LYS B 1 10 ? 2.998 31.781 1.69 1 91.88 10 LYS B CA 1
ATOM 2356 C C . LYS B 1 10 ? 1.926 31.672 2.773 1 91.88 10 LYS B C 1
ATOM 2358 O O . LYS B 1 10 ? 1.658 30.594 3.293 1 91.88 10 LYS B O 1
ATOM 2363 N N . ALA B 1 11 ? 1.387 32.812 3.061 1 94.38 11 ALA B N 1
ATOM 2364 C CA . ALA B 1 11 ? 0.334 32.844 4.074 1 94.38 11 ALA B CA 1
ATOM 2365 C C . ALA B 1 11 ? -0.831 31.953 3.678 1 94.38 11 ALA B C 1
ATOM 2367 O O . ALA B 1 11 ? -1.386 31.234 4.52 1 94.38 11 ALA B O 1
ATOM 2368 N N . PHE B 1 12 ? -1.126 31.984 2.43 1 95.25 12 PHE B N 1
ATOM 2369 C CA . PHE B 1 12 ? -2.201 31.141 1.915 1 95.25 12 PHE B CA 1
ATOM 2370 C C . PHE B 1 12 ? -1.843 29.672 2.039 1 95.25 12 PHE B C 1
ATOM 2372 O O . PHE B 1 12 ? -2.678 28.859 2.434 1 95.25 12 PHE B O 1
ATOM 2379 N N . LEU B 1 13 ? -0.658 29.344 1.703 1 95.88 13 LEU B N 1
ATOM 2380 C CA . LEU B 1 13 ? -0.199 27.953 1.749 1 95.88 13 LEU B CA 1
ATOM 2381 C C . LEU B 1 13 ? -0.163 27.453 3.184 1 95.88 13 LEU B C 1
ATOM 2383 O O . LEU B 1 13 ? -0.49 26.281 3.441 1 95.88 13 LEU B O 1
ATOM 2387 N N . VAL B 1 14 ? 0.222 28.344 4.07 1 97.44 14 VAL B N 1
ATOM 2388 C CA . VAL B 1 14 ? 0.265 27.953 5.477 1 97.44 14 VAL B CA 1
ATOM 2389 C C . VAL B 1 14 ? -1.147 27.656 5.977 1 97.44 14 VAL B C 1
ATOM 2391 O O . VAL B 1 14 ? -1.375 26.656 6.668 1 97.44 14 VAL B O 1
ATOM 2394 N N . ARG B 1 15 ? -2.043 28.5 5.629 1 98.12 15 ARG B N 1
ATOM 2395 C CA . ARG B 1 15 ? -3.438 28.25 5.984 1 98.12 15 ARG B CA 1
ATOM 2396 C C . ARG B 1 15 ? -3.922 26.922 5.406 1 98.12 15 ARG B C 1
ATOM 2398 O O . ARG B 1 15 ? -4.555 26.125 6.105 1 98.12 15 ARG B O 1
ATOM 2405 N N . ASP B 1 16 ? -3.637 26.688 4.141 1 98.06 16 ASP B N 1
ATOM 2406 C CA . ASP B 1 16 ? -4.051 25.438 3.49 1 98.06 16 ASP B CA 1
ATOM 2407 C C . ASP B 1 16 ? -3.432 24.219 4.176 1 98.06 16 ASP B C 1
ATOM 2409 O O . ASP B 1 16 ? -4.078 23.188 4.309 1 98.06 16 ASP B O 1
ATOM 2413 N N . LEU B 1 17 ? -2.197 24.344 4.559 1 98.44 17 LEU B N 1
ATOM 2414 C CA . LEU B 1 17 ? -1.507 23.266 5.27 1 98.44 17 LEU B CA 1
ATOM 2415 C C . LEU B 1 17 ? -2.248 22.906 6.551 1 98.44 17 LEU B C 1
ATOM 2417 O O . LEU B 1 17 ? -2.525 21.719 6.793 1 98.44 17 LEU B O 1
ATOM 2421 N N . VAL B 1 18 ? -2.566 23.875 7.367 1 98.75 18 VAL B N 1
ATOM 2422 C CA . VAL B 1 18 ? -3.209 23.641 8.656 1 98.75 18 VAL B CA 1
ATOM 2423 C C . VAL B 1 18 ? -4.617 23.078 8.438 1 98.75 18 VAL B C 1
ATOM 2425 O O . VAL B 1 18 ? -5.02 22.109 9.078 1 98.75 18 VAL B O 1
ATOM 2428 N N . ARG B 1 19 ? -5.324 23.656 7.508 1 98.56 19 ARG B N 1
ATOM 2429 C CA . ARG B 1 19 ? -6.68 23.219 7.191 1 98.56 19 ARG B CA 1
ATOM 2430 C C . ARG B 1 19 ? -6.691 21.766 6.746 1 98.56 19 ARG B C 1
ATOM 2432 O O . ARG B 1 19 ? -7.449 20.953 7.285 1 98.56 19 ARG B O 1
ATOM 2439 N N . ASP B 1 20 ? -5.879 21.484 5.738 1 98.81 20 ASP B N 1
ATOM 2440 C CA . ASP B 1 20 ? -5.863 20.125 5.195 1 98.81 20 ASP B CA 1
ATOM 2441 C C . ASP B 1 20 ? -5.34 19.125 6.223 1 98.81 20 ASP B C 1
ATOM 2443 O O . ASP B 1 20 ? -5.789 17.984 6.266 1 98.81 20 ASP B O 1
ATOM 2447 N N . TYR B 1 21 ? -4.344 19.562 7.051 1 98.88 21 TYR B N 1
ATOM 2448 C CA . TYR B 1 21 ? -3.848 18.719 8.125 1 98.88 21 TYR B CA 1
ATOM 2449 C C . TYR B 1 21 ? -4.977 18.297 9.062 1 98.88 21 TYR B C 1
ATOM 2451 O O . TYR B 1 21 ? -5.129 17.125 9.383 1 98.88 21 TYR B O 1
ATOM 2459 N N . CYS B 1 22 ? -5.758 19.266 9.43 1 98.81 22 CYS B N 1
ATOM 2460 C CA . CYS B 1 22 ? -6.875 19 10.336 1 98.81 22 CYS B CA 1
ATOM 2461 C C . CYS B 1 22 ? -7.902 18.094 9.688 1 98.81 22 CYS B C 1
ATOM 2463 O O . CYS B 1 22 ? -8.438 17.188 10.336 1 98.81 22 CYS B O 1
ATOM 2465 N N . GLN B 1 23 ? -8.172 18.312 8.43 1 98.62 23 GLN B N 1
ATOM 2466 C CA . GLN B 1 23 ? -9.141 17.484 7.727 1 98.62 23 GLN B CA 1
ATOM 2467 C C . GLN B 1 23 ? -8.664 16.031 7.645 1 98.62 23 GLN B C 1
ATOM 2469 O O . GLN B 1 23 ? -9.445 15.109 7.867 1 98.62 23 GLN B O 1
ATOM 2474 N N . VAL B 1 24 ? -7.426 15.852 7.32 1 98.88 24 VAL B N 1
ATOM 2475 C CA . VAL B 1 24 ? -6.848 14.516 7.219 1 98.88 24 VAL B CA 1
ATOM 2476 C C . VAL B 1 24 ? -6.887 13.828 8.586 1 98.88 24 VAL B C 1
ATOM 2478 O O . VAL B 1 24 ? -7.324 12.68 8.695 1 98.88 24 VAL B O 1
ATOM 2481 N N . TYR B 1 25 ? -6.445 14.547 9.602 1 98.81 25 TYR B N 1
ATOM 2482 C CA . TYR B 1 25 ? -6.414 13.984 10.953 1 98.81 25 TYR B CA 1
ATOM 2483 C C . TYR B 1 25 ? -7.809 13.57 11.406 1 98.81 25 TYR B C 1
ATOM 2485 O O . TYR B 1 25 ? -7.996 12.477 11.945 1 98.81 25 TYR B O 1
ATOM 2493 N N . GLU B 1 26 ? -8.727 14.43 11.156 1 98.31 26 GLU B N 1
ATOM 2494 C CA . GLU B 1 26 ? -10.109 14.141 11.523 1 98.31 26 GLU B CA 1
ATOM 2495 C C . GLU B 1 26 ? -10.625 12.906 10.797 1 98.31 26 GLU B C 1
ATOM 2497 O O . GLU B 1 26 ? -11.297 12.062 11.398 1 98.31 26 GLU B O 1
ATOM 2502 N N . GLY B 1 27 ? -10.383 12.859 9.531 1 98.25 27 GLY B N 1
ATOM 2503 C CA . GLY B 1 27 ? -10.797 11.711 8.75 1 98.25 27 GLY B CA 1
ATOM 2504 C C . GLY B 1 27 ? -10.219 10.398 9.266 1 98.25 27 GLY B C 1
ATOM 2505 O O . GLY B 1 27 ? -10.922 9.391 9.328 1 98.25 27 GLY B O 1
ATOM 2506 N N . LEU B 1 28 ? -8.992 10.406 9.625 1 98.69 28 LEU B N 1
ATOM 2507 C CA . LEU B 1 28 ? -8.328 9.195 10.109 1 98.69 28 LEU B CA 1
ATOM 2508 C C . LEU B 1 28 ? -8.812 8.844 11.516 1 98.69 28 LEU B C 1
ATOM 2510 O O . LEU B 1 28 ? -8.922 7.668 11.859 1 98.69 28 LEU B O 1
ATOM 2514 N N . GLU B 1 29 ? -9.047 9.852 12.328 1 98.19 29 GLU B N 1
ATOM 2515 C CA . GLU B 1 29 ? -9.625 9.602 13.641 1 98.19 29 GLU B CA 1
ATOM 2516 C C . GLU B 1 29 ? -10.992 8.93 13.531 1 98.19 29 GLU B C 1
ATOM 2518 O O . GLU B 1 29 ? -11.336 8.078 14.352 1 98.19 29 GLU B O 1
ATOM 2523 N N . GLU B 1 30 ? -11.719 9.406 12.609 1 97.88 30 GLU B N 1
ATOM 2524 C CA . GLU B 1 30 ? -13.008 8.766 12.359 1 97.88 30 GLU B CA 1
ATOM 2525 C C . GLU B 1 30 ? -12.836 7.293 12.008 1 97.88 30 GLU B C 1
ATOM 2527 O O . GLU B 1 30 ? -13.625 6.449 12.438 1 97.88 30 GLU B O 1
ATOM 2532 N N . GLN B 1 31 ? -11.867 6.992 11.203 1 98.19 31 GLN B N 1
ATOM 2533 C CA . GLN B 1 31 ? -11.609 5.602 10.852 1 98.19 31 GLN B CA 1
ATOM 2534 C C . GLN B 1 31 ? -11.164 4.797 12.07 1 98.19 31 GLN B C 1
ATOM 2536 O O . GLN B 1 31 ? -11.477 3.611 12.188 1 98.19 31 GLN B O 1
ATOM 2541 N N . ARG B 1 32 ? -10.398 5.41 12.969 1 98.12 32 ARG B N 1
ATOM 2542 C CA . ARG B 1 32 ? -10.031 4.734 14.211 1 98.12 32 ARG B CA 1
ATOM 2543 C C . ARG B 1 32 ? -11.266 4.371 15.023 1 98.12 32 ARG B C 1
ATOM 2545 O O . ARG B 1 32 ? -11.375 3.254 15.531 1 98.12 32 ARG B O 1
ATOM 2552 N N . ARG B 1 33 ? -12.148 5.305 15.133 1 97.44 33 ARG B N 1
ATOM 2553 C CA . ARG B 1 33 ? -13.391 5.035 15.859 1 97.44 33 ARG B CA 1
ATOM 2554 C C . ARG B 1 33 ? -14.18 3.914 15.195 1 97.44 33 ARG B C 1
ATOM 2556 O O . ARG B 1 33 ? -14.695 3.023 15.867 1 97.44 33 ARG B O 1
ATOM 2563 N N . ARG B 1 34 ? -14.258 3.98 13.914 1 96.69 34 ARG B N 1
ATOM 2564 C CA . ARG B 1 34 ? -14.945 2.932 13.156 1 96.69 34 ARG B CA 1
ATOM 2565 C C . ARG B 1 34 ? -14.281 1.576 13.391 1 96.69 34 ARG B C 1
ATOM 2567 O O . ARG B 1 34 ? -14.969 0.569 13.57 1 96.69 34 ARG B O 1
ATOM 2574 N N . PHE B 1 35 ? -13.023 1.59 13.305 1 97.44 35 PHE B N 1
ATOM 2575 C CA . PHE B 1 35 ? -12.289 0.347 13.508 1 97.44 35 PHE B CA 1
ATOM 2576 C C . PHE B 1 35 ? -12.57 -0.225 14.891 1 97.44 35 PHE B C 1
ATOM 2578 O O . PHE B 1 35 ? -12.758 -1.435 15.047 1 97.44 35 PHE B O 1
ATOM 2585 N N . ASP B 1 36 ? -12.586 0.579 15.883 1 95.94 36 ASP B N 1
ATOM 2586 C CA . ASP B 1 36 ? -12.844 0.144 17.25 1 95.94 36 ASP B CA 1
ATOM 2587 C C . ASP B 1 36 ? -14.242 -0.462 17.391 1 95.94 36 ASP B C 1
ATOM 2589 O O . ASP B 1 36 ? -14.445 -1.411 18.141 1 95.94 36 ASP B O 1
ATOM 2593 N N . HIS B 1 37 ? -15.188 0.001 16.625 1 95.12 37 HIS B N 1
ATOM 2594 C CA . HIS B 1 37 ? -16.578 -0.428 16.734 1 95.12 37 HIS B CA 1
ATOM 2595 C C . HIS B 1 37 ? -16.859 -1.609 15.812 1 95.12 37 HIS B C 1
ATOM 2597 O O . HIS B 1 37 ? -17.547 -2.553 16.203 1 95.12 37 HIS B O 1
ATOM 2603 N N . GLU B 1 38 ? -16.359 -1.527 14.547 1 92.62 38 GLU B N 1
ATOM 2604 C CA . GLU B 1 38 ? -16.734 -2.486 13.516 1 92.62 38 GLU B CA 1
ATOM 2605 C C . GLU B 1 38 ? -15.594 -3.432 13.188 1 92.62 38 GLU B C 1
ATOM 2607 O O . GLU B 1 38 ? -15.781 -4.43 12.484 1 92.62 38 GLU B O 1
ATOM 2612 N N . GLY B 1 39 ? -14.406 -3.096 13.594 1 91.25 39 GLY B N 1
ATOM 2613 C CA . GLY B 1 39 ? -13.242 -3.926 13.32 1 91.25 39 GLY B CA 1
ATOM 2614 C C . GLY B 1 39 ? -12.68 -3.736 11.93 1 91.25 39 GLY B C 1
ATOM 2615 O O . GLY B 1 39 ? -11.969 -4.598 11.414 1 91.25 39 GLY B O 1
ATOM 2616 N N . ALA B 1 40 ? -13.156 -2.621 11.289 1 92.62 40 ALA B N 1
ATOM 2617 C CA . ALA B 1 40 ? -12.68 -2.416 9.93 1 92.62 40 ALA B CA 1
ATOM 2618 C C . ALA B 1 40 ? -12.609 -0.93 9.586 1 92.62 40 ALA B C 1
ATOM 2620 O O . ALA B 1 40 ? -13.375 -0.128 10.125 1 92.62 40 ALA B O 1
ATOM 2621 N N . VAL B 1 41 ? -11.648 -0.642 8.734 1 96.62 41 VAL B N 1
ATOM 2622 C CA . VAL B 1 41 ? -11.523 0.687 8.148 1 96.62 41 VAL B CA 1
ATOM 2623 C C . VAL B 1 41 ? -12.281 0.744 6.824 1 96.62 41 VAL B C 1
ATOM 2625 O O . VAL B 1 41 ? -12.367 -0.254 6.105 1 96.62 41 VAL B O 1
ATOM 2628 N N . SER B 1 42 ? -12.898 1.848 6.57 1 97.06 42 SER B N 1
ATOM 2629 C CA . SER B 1 42 ? -13.641 2.018 5.328 1 97.06 42 SER B CA 1
ATOM 2630 C C . SER B 1 42 ? -12.695 2.223 4.145 1 97.06 42 SER B C 1
ATOM 2632 O O . SER B 1 42 ? -11.984 3.227 4.078 1 97.06 42 SER B O 1
ATOM 2634 N N . TYR B 1 43 ? -12.789 1.322 3.205 1 96.94 43 TYR B N 1
ATOM 2635 C CA . TYR B 1 43 ? -11.977 1.436 2.004 1 96.94 43 TYR B CA 1
ATOM 2636 C C . TYR B 1 43 ? -12.281 2.723 1.251 1 96.94 43 TYR B C 1
ATOM 2638 O O . TYR B 1 43 ? -11.375 3.461 0.867 1 96.94 43 TYR B O 1
ATOM 2646 N N . SER B 1 44 ? -13.562 2.99 1.023 1 96.81 44 SER B N 1
ATOM 2647 C CA . SER B 1 44 ? -13.977 4.164 0.261 1 96.81 44 SER B CA 1
ATOM 2648 C C . SER B 1 44 ? -13.508 5.449 0.93 1 96.81 44 SER B C 1
ATOM 2650 O O . SER B 1 44 ? -13.078 6.387 0.253 1 96.81 44 SER B O 1
ATOM 2652 N N . SER B 1 45 ? -13.531 5.512 2.252 1 97.5 45 SER B N 1
ATOM 2653 C CA . SER B 1 45 ? -13.102 6.703 2.98 1 97.5 45 SER B CA 1
ATOM 2654 C C . SER B 1 45 ? -11.602 6.949 2.801 1 97.5 45 SER B C 1
ATOM 2656 O O . SER B 1 45 ? -11.18 8.078 2.547 1 97.5 45 SER B O 1
ATOM 2658 N N . ILE B 1 46 ? -10.828 5.863 2.945 1 98.25 46 ILE B N 1
ATOM 2659 C CA . ILE B 1 46 ? -9.383 5.996 2.811 1 98.25 46 ILE B CA 1
ATOM 2660 C C . ILE B 1 46 ? -9.023 6.332 1.363 1 98.25 46 ILE B C 1
ATOM 2662 O O . ILE B 1 46 ? -8.148 7.16 1.107 1 98.25 46 ILE B O 1
ATOM 2666 N N . ARG B 1 47 ? -9.703 5.664 0.458 1 97.38 47 ARG B N 1
ATOM 2667 C CA . ARG B 1 47 ? -9.492 5.953 -0.958 1 97.38 47 ARG B CA 1
ATOM 2668 C C . ARG B 1 47 ? -9.75 7.426 -1.259 1 97.38 47 ARG B C 1
ATOM 2670 O O . ARG B 1 47 ? -8.953 8.07 -1.95 1 97.38 47 ARG B O 1
ATOM 2677 N N . ASP B 1 48 ? -10.773 7.961 -0.735 1 97.38 48 ASP B N 1
ATOM 2678 C CA . ASP B 1 48 ? -11.141 9.352 -0.971 1 97.38 48 ASP B CA 1
ATOM 2679 C C . ASP B 1 48 ? -10.141 10.297 -0.304 1 97.38 48 ASP B C 1
ATOM 2681 O O . ASP B 1 48 ? -9.844 11.367 -0.837 1 97.38 48 ASP B O 1
ATOM 2685 N N . LEU B 1 49 ? -9.695 9.93 0.828 1 98.19 49 LEU B N 1
ATOM 2686 C CA . LEU B 1 49 ? -8.711 10.734 1.551 1 98.19 49 LEU B CA 1
ATOM 2687 C C . LEU B 1 49 ? -7.422 10.867 0.75 1 98.19 49 LEU B C 1
ATOM 2689 O O . LEU B 1 49 ? -6.82 11.945 0.707 1 98.19 49 LEU B O 1
ATOM 2693 N N . LEU B 1 50 ? -7.027 9.781 0.146 1 98.06 50 LEU B N 1
ATOM 2694 C CA . LEU B 1 50 ? -5.789 9.766 -0.625 1 98.06 50 LEU B CA 1
ATOM 2695 C C . LEU B 1 50 ? -6.012 10.305 -2.031 1 98.06 50 LEU B C 1
ATOM 2697 O O . LEU B 1 50 ? -5.227 11.125 -2.518 1 98.06 50 LEU B O 1
ATOM 2701 N N . GLY B 1 51 ? -7.121 9.875 -2.605 1 95.94 51 GLY B N 1
ATOM 2702 C CA . GLY B 1 51 ? -7.41 10.195 -3.992 1 95.94 51 GLY B CA 1
ATOM 2703 C C . GLY B 1 51 ? -6.594 9.391 -4.98 1 95.94 51 GLY B C 1
ATOM 2704 O O . GLY B 1 51 ? -6.074 8.32 -4.637 1 95.94 51 GLY B O 1
ATOM 2705 N N . GLU B 1 52 ? -6.656 9.82 -6.258 1 88.81 52 GLU B N 1
ATOM 2706 C CA . GLU B 1 52 ? -5.906 9.258 -7.379 1 88.81 52 GLU B CA 1
ATOM 2707 C C . GLU B 1 52 ? -5.121 10.344 -8.109 1 88.81 52 GLU B C 1
ATOM 2709 O O . GLU B 1 52 ? -5.328 11.531 -7.879 1 88.81 52 GLU B O 1
ATOM 2714 N N . ALA B 1 53 ? -4.258 9.906 -8.914 1 81 53 ALA B N 1
ATOM 2715 C CA . ALA B 1 53 ? -3.363 10.836 -9.594 1 81 53 ALA B CA 1
ATOM 2716 C C . ALA B 1 53 ? -4.152 11.938 -10.305 1 81 53 ALA B C 1
ATOM 2718 O O . ALA B 1 53 ? -3.783 13.109 -10.234 1 81 53 ALA B O 1
ATOM 2719 N N . MET B 1 54 ? -5.234 11.602 -10.867 1 86.44 54 MET B N 1
ATOM 2720 C CA . MET B 1 54 ? -6 12.586 -11.641 1 86.44 54 MET B CA 1
ATOM 2721 C C . MET B 1 54 ? -7.027 13.281 -10.75 1 86.44 54 MET B C 1
ATOM 2723 O O . MET B 1 54 ? -7.672 14.242 -11.18 1 86.44 54 MET B O 1
ATOM 2727 N N . ARG B 1 55 ? -7.184 12.812 -9.641 1 91.44 55 ARG B N 1
ATOM 2728 C CA . ARG B 1 55 ? -8.086 13.391 -8.648 1 91.44 55 ARG B CA 1
ATOM 2729 C C . ARG B 1 55 ? -7.531 13.234 -7.242 1 91.44 55 ARG B C 1
ATOM 2731 O O . ARG B 1 55 ? -7.98 12.367 -6.484 1 91.44 55 ARG B O 1
ATOM 2738 N N . LYS B 1 56 ? -6.695 14.148 -6.875 1 95.94 56 LYS B N 1
ATOM 2739 C CA . LYS B 1 56 ? -5.977 14.062 -5.609 1 95.94 56 LYS B CA 1
ATOM 2740 C C . LYS B 1 56 ? -6.918 14.281 -4.426 1 95.94 56 LYS B C 1
ATOM 2742 O O . LYS B 1 56 ? -7.797 15.148 -4.48 1 95.94 56 LYS B O 1
ATOM 2747 N N . GLY B 1 57 ? -6.809 13.484 -3.451 1 98 57 GLY B N 1
ATOM 2748 C CA . GLY B 1 57 ? -7.535 13.703 -2.211 1 98 57 GLY B CA 1
ATOM 2749 C C . GLY B 1 57 ? -6.883 14.734 -1.311 1 98 57 GLY B C 1
ATOM 2750 O O . GLY B 1 57 ? -5.812 15.258 -1.629 1 98 57 GLY B O 1
ATOM 2751 N N . VAL B 1 58 ? -7.508 15.016 -0.268 1 98.56 58 VAL B N 1
ATOM 2752 C CA . VAL B 1 58 ? -7.059 16.062 0.634 1 98.56 58 VAL B CA 1
ATOM 2753 C C . VAL B 1 58 ? -5.695 15.703 1.217 1 98.56 58 VAL B C 1
ATOM 2755 O O . VAL B 1 58 ? -4.855 16.578 1.441 1 98.56 58 VAL B O 1
ATOM 2758 N N . PHE B 1 59 ? -5.41 14.43 1.472 1 98.75 59 PHE B N 1
ATOM 2759 C CA . PHE B 1 59 ? -4.129 14.016 2.029 1 98.75 59 PHE B CA 1
ATOM 2760 C C . PHE B 1 59 ? -3.002 14.25 1.031 1 98.75 59 PHE B C 1
ATOM 2762 O O . PHE B 1 59 ? -1.919 14.711 1.406 1 98.75 59 PHE B O 1
ATOM 2769 N N . TRP B 1 60 ? -3.262 13.93 -0.191 1 98.25 60 TRP B N 1
ATOM 2770 C CA . TRP B 1 60 ? -2.287 14.188 -1.246 1 98.25 60 TRP B CA 1
ATOM 2771 C C . TRP B 1 60 ? -2.014 15.68 -1.387 1 98.25 60 TRP B C 1
ATOM 2773 O O . TRP B 1 60 ? -0.862 16.094 -1.519 1 98.25 60 TRP B O 1
ATOM 2783 N N . ARG B 1 61 ? -3.049 16.453 -1.36 1 97.81 61 ARG B N 1
ATOM 2784 C CA . ARG B 1 61 ? -2.885 17.906 -1.43 1 97.81 61 ARG B CA 1
ATOM 2785 C C . ARG B 1 61 ? -2.076 18.422 -0.245 1 97.81 61 ARG B C 1
ATOM 2787 O O . ARG B 1 61 ? -1.228 19.312 -0.403 1 97.81 61 ARG B O 1
ATOM 2794 N N . LEU B 1 62 ? -2.375 17.906 0.896 1 98.62 62 LEU B N 1
ATOM 2795 C CA . LEU B 1 62 ? -1.609 18.25 2.086 1 98.62 62 LEU B CA 1
ATOM 2796 C C . LEU B 1 62 ? -0.126 17.969 1.883 1 98.62 62 LEU B C 1
ATOM 2798 O O . LEU B 1 62 ? 0.721 18.812 2.176 1 98.62 62 LEU B O 1
ATOM 2802 N N . LYS B 1 63 ? 0.154 16.781 1.424 1 97.5 63 LYS B N 1
ATOM 2803 C CA . LYS B 1 63 ? 1.536 16.391 1.169 1 97.5 63 LYS B CA 1
ATOM 2804 C C . LYS B 1 63 ? 2.203 17.328 0.172 1 97.5 63 LYS B C 1
ATOM 2806 O O . LYS B 1 63 ? 3.33 17.781 0.392 1 97.5 63 LYS B O 1
ATOM 2811 N N . ASP B 1 64 ? 1.506 17.672 -0.917 1 95.31 64 ASP B N 1
ATOM 2812 C CA . ASP B 1 64 ? 2.039 18.578 -1.925 1 95.31 64 ASP B CA 1
ATOM 2813 C C . ASP B 1 64 ? 2.289 19.969 -1.336 1 95.31 64 ASP B C 1
ATOM 2815 O O . ASP B 1 64 ? 3.312 20.594 -1.617 1 95.31 64 ASP B O 1
ATOM 2819 N N . THR B 1 65 ? 1.366 20.406 -0.584 1 96.56 65 THR B N 1
ATOM 2820 C CA . THR B 1 65 ? 1.494 21.719 0.043 1 96.56 65 THR B CA 1
ATOM 2821 C C . THR B 1 65 ? 2.701 21.766 0.975 1 96.56 65 THR B C 1
ATOM 2823 O O . THR B 1 65 ? 3.479 22.719 0.955 1 96.56 65 THR B O 1
ATOM 2826 N N . ALA B 1 66 ? 2.832 20.734 1.775 1 96.06 66 ALA B N 1
ATOM 2827 C CA . ALA B 1 66 ? 3.988 20.656 2.666 1 96.06 66 ALA B CA 1
ATOM 2828 C C . ALA B 1 66 ? 5.293 20.672 1.874 1 96.06 66 ALA B C 1
ATOM 2830 O O . ALA B 1 66 ? 6.215 21.422 2.199 1 96.06 66 ALA B O 1
ATOM 2831 N N . HIS B 1 67 ? 5.32 19.922 0.856 1 91.25 67 HIS B N 1
ATOM 2832 C CA . HIS B 1 67 ? 6.504 19.891 0.003 1 91.25 67 HIS B CA 1
ATOM 2833 C C . HIS B 1 67 ? 6.816 21.266 -0.571 1 91.25 67 HIS B C 1
ATOM 2835 O O . HIS B 1 67 ? 7.973 21.688 -0.578 1 91.25 67 HIS B O 1
ATOM 2841 N N . HIS B 1 68 ? 5.824 21.828 -1.03 1 89.81 68 HIS B N 1
ATOM 2842 C CA . HIS B 1 68 ? 5.988 23.125 -1.659 1 89.81 68 HIS B CA 1
ATOM 2843 C C . HIS B 1 68 ? 6.434 24.188 -0.646 1 89.81 68 HIS B C 1
ATOM 2845 O O . HIS B 1 68 ? 7.305 25 -0.939 1 89.81 68 HIS B O 1
ATOM 2851 N N . LEU B 1 69 ? 5.93 24.172 0.457 1 91.25 69 LEU B N 1
ATOM 2852 C CA . LEU B 1 69 ? 6.207 25.156 1.496 1 91.25 69 LEU B CA 1
ATOM 2853 C C . LEU B 1 69 ? 7.602 24.953 2.076 1 91.25 69 LEU B C 1
ATOM 2855 O O . LEU B 1 69 ? 8.32 25.922 2.32 1 91.25 69 LEU B O 1
ATOM 2859 N N . PHE B 1 70 ? 8.016 23.75 2.219 1 90.06 70 PHE B N 1
ATOM 2860 C CA . PHE B 1 70 ? 9.195 23.5 3.047 1 90.06 70 PHE B CA 1
ATOM 2861 C C . PHE B 1 70 ? 10.406 23.188 2.184 1 90.06 70 PHE B C 1
ATOM 2863 O O . PHE B 1 70 ? 11.547 23.234 2.66 1 90.06 70 PHE B O 1
ATOM 2870 N N . ARG B 1 71 ? 10.164 22.828 1.062 1 80.62 71 ARG B N 1
ATOM 2871 C CA . ARG B 1 71 ? 11.312 22.516 0.219 1 80.62 71 ARG B CA 1
ATOM 2872 C C . ARG B 1 71 ? 11.641 23.672 -0.712 1 80.62 71 ARG B C 1
ATOM 2874 O O . ARG B 1 71 ? 12.773 23.797 -1.188 1 80.62 71 ARG B O 1
ATOM 2881 N N . ASN B 1 72 ? 10.695 24.328 -1.224 1 66.38 72 ASN B N 1
ATOM 2882 C CA . ASN B 1 72 ? 10.945 25.438 -2.145 1 66.38 72 ASN B CA 1
ATOM 2883 C C . ASN B 1 72 ? 11.25 26.734 -1.397 1 66.38 72 ASN B C 1
ATOM 2885 O O . ASN B 1 72 ? 11.414 27.781 -2.014 1 66.38 72 ASN B O 1
ATOM 2889 N N . SER B 1 73 ? 11.227 26.703 -0.102 1 55.56 73 SER B N 1
ATOM 2890 C CA . SER B 1 73 ? 11.516 27.969 0.593 1 55.56 73 SER B CA 1
ATOM 2891 C C . SER B 1 73 ? 12.984 28.344 0.448 1 55.56 73 SER B C 1
ATOM 2893 O O . SER B 1 73 ? 13.867 27.641 0.917 1 55.56 73 SER B O 1
ATOM 2895 N N . GLN B 1 74 ? 13.336 28.625 -0.813 1 49.09 74 GLN B N 1
ATOM 2896 C CA . GLN B 1 74 ? 14.648 29.141 -1.19 1 49.09 74 GLN B CA 1
ATOM 2897 C C . GLN B 1 74 ? 15.148 30.172 -0.183 1 49.09 74 GLN B C 1
ATOM 2899 O O . GLN B 1 74 ? 14.742 31.328 -0.224 1 49.09 74 GLN B O 1
ATOM 2904 N N . SER B 1 75 ? 14.977 30.047 1.031 1 47.22 75 SER B N 1
ATOM 2905 C CA . SER B 1 75 ? 15.742 31.109 1.678 1 47.22 75 SER B CA 1
ATOM 2906 C C . SER B 1 75 ? 17.188 31.109 1.202 1 47.22 75 SER B C 1
ATOM 2908 O O . SER B 1 75 ? 17.812 30.047 1.062 1 47.22 75 SER B O 1
ATOM 2910 N N . GLN B 1 76 ? 17.5 31.969 0.269 1 44.22 76 GLN B N 1
ATOM 2911 C CA . GLN B 1 76 ? 18.812 32.281 -0.281 1 44.22 76 GLN B CA 1
ATOM 2912 C C . GLN B 1 76 ? 19.922 31.906 0.698 1 44.22 76 GLN B C 1
ATOM 2914 O O . GLN B 1 76 ? 21.062 31.672 0.293 1 44.22 76 GLN B O 1
ATOM 2919 N N . THR B 1 77 ? 19.859 32.406 1.913 1 43.5 77 THR B N 1
ATOM 2920 C CA . THR B 1 77 ? 21 32.281 2.82 1 43.5 77 THR B CA 1
ATOM 2921 C C . THR B 1 77 ? 20.766 31.156 3.816 1 43.5 77 THR B C 1
ATOM 2923 O O . THR B 1 77 ? 19.797 31.172 4.57 1 43.5 77 THR B O 1
ATOM 2926 N N . PRO B 1 78 ? 21.25 29.984 3.438 1 52.09 78 PRO B N 1
ATOM 2927 C CA . PRO B 1 78 ? 21.094 28.891 4.402 1 52.09 78 PRO B CA 1
ATOM 2928 C C . PRO B 1 78 ? 21.234 29.359 5.852 1 52.09 78 PRO B C 1
ATOM 2930 O O . PRO B 1 78 ? 22.188 30.062 6.191 1 52.09 78 PRO B O 1
ATOM 2933 N N . ASP B 1 79 ? 20.109 29.625 6.508 1 55.66 79 ASP B N 1
ATOM 2934 C CA . ASP B 1 79 ? 20.219 29.859 7.945 1 55.66 79 ASP B CA 1
ATOM 2935 C C . ASP B 1 79 ? 21.125 28.828 8.609 1 55.66 79 ASP B C 1
ATOM 2937 O O . ASP B 1 79 ? 21.281 27.719 8.117 1 55.66 79 ASP B O 1
ATOM 2941 N N . LYS B 1 80 ? 22.094 29.312 9.312 1 56.84 80 LYS B N 1
ATOM 2942 C CA . LYS B 1 80 ? 23.109 28.516 9.992 1 56.84 80 LYS B CA 1
ATOM 2943 C C . LYS B 1 80 ? 22.531 27.172 10.453 1 56.84 80 LYS B C 1
ATOM 2945 O O . LYS B 1 80 ? 23.234 26.156 10.43 1 56.84 80 LYS B O 1
ATOM 2950 N N . ASP B 1 81 ? 21.156 26.984 10.734 1 65.06 81 ASP B N 1
ATOM 2951 C CA . ASP B 1 81 ? 20.625 25.766 11.312 1 65.06 81 ASP B CA 1
ATOM 2952 C C . ASP B 1 81 ? 19.812 24.984 10.289 1 65.06 81 ASP B C 1
ATOM 2954 O O . ASP B 1 81 ? 19.109 24.016 10.641 1 65.06 81 ASP B O 1
ATOM 2958 N N . ALA B 1 82 ? 20.078 25.344 9.047 1 71.94 82 ALA B N 1
ATOM 2959 C CA . ALA B 1 82 ? 19.281 24.688 8.023 1 71.94 82 ALA B CA 1
ATOM 2960 C C . ALA B 1 82 ? 19.844 23.312 7.684 1 71.94 82 ALA B C 1
ATOM 2962 O O . ALA B 1 82 ? 21.062 23.094 7.773 1 71.94 82 ALA B O 1
ATOM 2963 N N . ILE B 1 83 ? 18.969 22.391 7.492 1 72.25 83 ILE B N 1
ATOM 2964 C CA . ILE B 1 83 ? 19.344 21.031 7.09 1 72.25 83 ILE B CA 1
ATOM 2965 C C . ILE B 1 83 ? 19.391 20.938 5.566 1 72.25 83 ILE B C 1
ATOM 2967 O O . ILE B 1 83 ? 18.438 21.328 4.891 1 72.25 83 ILE B O 1
ATOM 2971 N N . LEU B 1 84 ? 20.5 20.562 5.121 1 67.5 84 LEU B N 1
ATOM 2972 C CA . LEU B 1 84 ? 20.609 20.328 3.689 1 67.5 84 LEU B CA 1
ATOM 2973 C C . LEU B 1 84 ? 20.234 18.891 3.352 1 67.5 84 LEU B C 1
ATOM 2975 O O . LEU B 1 84 ? 20.844 17.938 3.869 1 67.5 84 LEU B O 1
ATOM 2979 N N . LEU B 1 85 ? 19.109 18.781 2.773 1 64.88 85 LEU B N 1
ATOM 2980 C CA . LEU B 1 85 ? 18.641 17.438 2.445 1 64.88 85 LEU B CA 1
ATOM 2981 C C . LEU B 1 85 ? 18.562 17.234 0.934 1 64.88 85 LEU B C 1
ATOM 2983 O O . LEU B 1 85 ? 18.188 18.156 0.204 1 64.88 85 LEU B O 1
ATOM 2987 N N . TRP B 1 86 ? 19.094 16.094 0.596 1 56.78 86 TRP B N 1
ATOM 2988 C CA . TRP B 1 86 ? 19 15.734 -0.815 1 56.78 86 TRP B CA 1
ATOM 2989 C C . TRP B 1 86 ? 17.562 15.336 -1.176 1 56.78 86 TRP B C 1
ATOM 2991 O O . TRP B 1 86 ? 16.922 14.602 -0.432 1 56.78 86 TRP B O 1
ATOM 3001 N N . GLN B 1 87 ? 17.062 16.156 -2.057 1 57.06 87 GLN B N 1
ATOM 3002 C CA . GLN B 1 87 ? 15.719 15.805 -2.52 1 57.06 87 GLN B CA 1
ATOM 3003 C C . GLN B 1 87 ? 15.781 14.938 -3.777 1 57.06 87 GLN B C 1
ATOM 3005 O O . GLN B 1 87 ? 16.641 15.148 -4.637 1 57.06 87 GLN B O 1
ATOM 3010 N N . TYR B 1 88 ? 15.328 13.836 -3.615 1 46.78 88 TYR B N 1
ATOM 3011 C CA . TYR B 1 88 ? 15.352 12.992 -4.805 1 46.78 88 TYR B CA 1
ATOM 3012 C C . TYR B 1 88 ? 14.906 13.781 -6.035 1 46.78 88 TYR B C 1
ATOM 3014 O O . TYR B 1 88 ? 14.539 14.953 -5.934 1 46.78 88 TYR B O 1
ATOM 3022 N N . SER B 1 89 ? 13.914 13.258 -6.836 1 43.91 89 SER B N 1
ATOM 3023 C CA . SER B 1 89 ? 13.469 13.602 -8.18 1 43.91 89 SER B CA 1
ATOM 3024 C C . SER B 1 89 ? 12.664 14.898 -8.188 1 43.91 89 SER B C 1
ATOM 3026 O O . SER B 1 89 ? 11.766 15.078 -7.367 1 43.91 89 SER B O 1
ATOM 3028 N N . GLY B 1 90 ? 13.266 16.047 -8.922 1 44.5 90 GLY B N 1
ATOM 3029 C CA . GLY B 1 90 ? 12.648 17.297 -9.281 1 44.5 90 GLY B C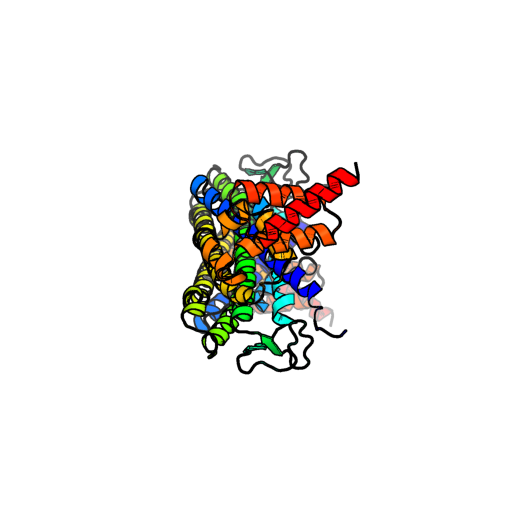A 1
ATOM 3030 C C . GLY B 1 90 ? 13.258 18.5 -8.57 1 44.5 90 GLY B C 1
ATOM 3031 O O . GLY B 1 90 ? 12.656 19.578 -8.523 1 44.5 90 GLY B O 1
ATOM 3032 N N . SER B 1 91 ? 14.188 18.25 -7.797 1 46.41 91 SER B N 1
ATOM 3033 C CA . SER B 1 91 ? 14.773 19.438 -7.168 1 46.41 91 SER B CA 1
ATOM 3034 C C . SER B 1 91 ? 15.266 20.438 -8.211 1 46.41 91 SER B C 1
ATOM 3036 O O . SER B 1 91 ? 15.852 20.047 -9.219 1 46.41 91 SER B O 1
ATOM 3038 N N . ARG B 1 92 ? 14.742 21.453 -8.141 1 49.53 92 ARG B N 1
ATOM 3039 C CA . ARG B 1 92 ? 15.156 22.562 -9 1 49.53 92 ARG B CA 1
ATOM 3040 C C . ARG B 1 92 ? 16.594 22.969 -8.711 1 49.53 92 ARG B C 1
ATOM 3042 O O . ARG B 1 92 ? 17.188 23.766 -9.445 1 49.53 92 ARG B O 1
ATOM 3049 N N . HIS B 1 93 ? 17.078 22.547 -7.559 1 48.56 93 HIS B N 1
ATOM 3050 C CA . HIS B 1 93 ? 18.438 23.031 -7.301 1 48.56 93 HIS B CA 1
ATOM 3051 C C . HIS B 1 93 ? 19.469 22.109 -7.938 1 48.56 93 HIS B C 1
ATOM 3053 O O . HIS B 1 93 ? 19.297 20.891 -7.965 1 48.56 93 HIS B O 1
ATOM 3059 N N . PRO B 1 94 ? 20.312 22.766 -8.703 1 50.84 94 PRO B N 1
ATOM 3060 C CA . PRO B 1 94 ? 21.328 22.062 -9.477 1 50.84 94 PRO B CA 1
ATOM 3061 C C . PRO B 1 94 ? 21.953 20.906 -8.703 1 50.84 94 PRO B C 1
ATOM 3063 O O . PRO B 1 94 ? 22.266 19.859 -9.281 1 50.84 94 PRO B O 1
ATOM 3066 N N . ASP B 1 95 ? 22.172 21.234 -7.43 1 54.19 95 ASP B N 1
ATOM 3067 C CA . ASP B 1 95 ? 22.875 20.188 -6.699 1 54.19 95 ASP B CA 1
ATOM 3068 C C . ASP B 1 95 ? 21.875 19.25 -6 1 54.19 95 ASP B C 1
ATOM 3070 O O . ASP B 1 95 ? 22.266 18.281 -5.367 1 54.19 95 ASP B O 1
ATOM 3074 N N . GLY B 1 96 ? 20.578 19.469 -6.156 1 58.56 96 GLY B N 1
ATOM 3075 C CA . GLY B 1 96 ? 19.5 18.656 -5.621 1 58.56 96 GLY B CA 1
ATOM 3076 C C . GLY B 1 96 ? 19.328 18.812 -4.121 1 58.56 96 GLY B C 1
ATOM 3077 O O . GLY B 1 96 ? 18.609 18.016 -3.492 1 58.56 96 GLY B O 1
ATOM 3078 N N . LEU B 1 97 ? 20.094 19.859 -3.607 1 63.88 97 LEU B N 1
ATOM 3079 C CA . LEU B 1 97 ? 20.062 20.047 -2.16 1 63.88 97 LEU B CA 1
ATOM 3080 C C . LEU B 1 97 ? 19.047 21.125 -1.773 1 63.88 97 LEU B C 1
ATOM 3082 O O . LEU B 1 97 ? 18.938 22.141 -2.459 1 63.88 97 LEU B O 1
ATOM 3086 N N . VAL B 1 98 ? 18.188 20.844 -0.907 1 67 98 VAL B N 1
ATOM 3087 C CA . VAL B 1 98 ? 17.219 21.812 -0.388 1 67 98 VAL B CA 1
ATOM 3088 C C . VAL B 1 98 ? 17.531 22.125 1.072 1 67 98 VAL B C 1
ATOM 3090 O O . VAL B 1 98 ? 17.891 21.234 1.842 1 67 98 VAL B O 1
ATOM 3093 N N . SER B 1 99 ? 17.516 23.453 1.336 1 75.06 99 SER B N 1
ATOM 3094 C CA . SER B 1 99 ? 17.703 23.891 2.715 1 75.06 99 SER B CA 1
ATOM 3095 C C . SER B 1 99 ? 16.375 24.031 3.443 1 75.06 99 SER B C 1
ATOM 3097 O O . SER B 1 99 ? 15.453 24.688 2.947 1 75.06 99 SER B O 1
ATOM 3099 N N . GLN B 1 100 ? 16.25 23.219 4.488 1 83.44 100 GLN B N 1
ATOM 3100 C CA . GLN B 1 100 ? 15.039 23.25 5.301 1 83.44 100 GLN B CA 1
ATOM 3101 C C . GLN B 1 100 ? 15.367 23.469 6.773 1 83.44 100 GLN B C 1
ATOM 3103 O O . GLN B 1 100 ? 16.391 22.969 7.27 1 83.44 100 GLN B O 1
ATOM 3108 N N . GLN B 1 101 ? 14.516 24.297 7.426 1 88.25 101 GLN B N 1
ATOM 3109 C CA . GLN B 1 101 ? 14.617 24.328 8.883 1 88.25 101 GLN B CA 1
ATOM 3110 C C . GLN B 1 101 ? 14.234 22.984 9.492 1 88.25 101 GLN B C 1
ATOM 3112 O O . GLN B 1 101 ? 13.406 22.266 8.938 1 88.25 101 GLN B O 1
ATOM 3117 N N . PRO B 1 102 ? 14.789 22.703 10.602 1 90 102 PRO B N 1
ATOM 3118 C CA . PRO B 1 102 ? 14.57 21.375 11.203 1 90 102 PRO B CA 1
ATOM 3119 C C . PRO B 1 102 ? 13.086 21.062 11.398 1 90 102 PRO B C 1
ATOM 3121 O O . PRO B 1 102 ? 12.633 19.969 11.047 1 90 102 PRO B O 1
ATOM 3124 N N . VAL B 1 103 ? 12.406 22 11.883 1 94.19 103 VAL B N 1
ATOM 3125 C CA . VAL B 1 103 ? 10.992 21.781 12.164 1 94.19 103 VAL B CA 1
ATOM 3126 C C . VAL B 1 103 ? 10.234 21.578 10.859 1 94.19 103 VAL B C 1
ATOM 3128 O O . VAL B 1 103 ? 9.375 20.688 10.766 1 94.19 103 VAL B O 1
ATOM 3131 N N . GLU B 1 104 ? 10.562 22.359 9.867 1 94.06 104 GLU B N 1
ATOM 3132 C CA . GLU B 1 104 ? 9.945 22.234 8.555 1 94.06 104 GLU B CA 1
ATOM 3133 C C . GLU B 1 104 ? 10.219 20.859 7.941 1 94.06 104 GLU B C 1
ATOM 3135 O O . GLU B 1 104 ? 9.312 20.219 7.41 1 94.06 104 GLU B O 1
ATOM 3140 N N . ALA B 1 105 ? 11.406 20.469 8.078 1 93.5 105 ALA B N 1
ATOM 3141 C CA . ALA B 1 105 ? 11.812 19.172 7.527 1 93.5 105 ALA B CA 1
ATOM 3142 C C . ALA B 1 105 ? 11.062 18.031 8.203 1 93.5 105 ALA B C 1
ATOM 3144 O O . ALA B 1 105 ? 10.648 17.078 7.543 1 93.5 105 ALA B O 1
ATOM 3145 N N . LEU B 1 106 ? 10.883 18.141 9.477 1 96.31 106 LEU B N 1
ATOM 3146 C CA . LEU B 1 106 ? 10.219 17.078 10.227 1 96.31 106 LEU B CA 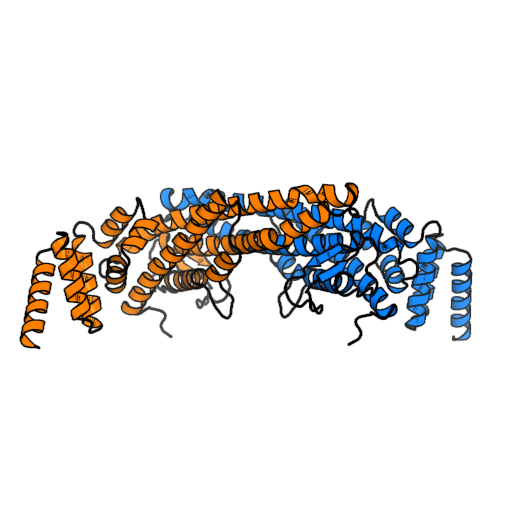1
ATOM 3147 C C . LEU B 1 106 ? 8.727 17.047 9.914 1 96.31 106 LEU B C 1
ATOM 3149 O O . LEU B 1 106 ? 8.133 15.969 9.836 1 96.31 106 LEU B O 1
ATOM 3153 N N . ILE B 1 107 ? 8.125 18.203 9.766 1 97.62 107 ILE B N 1
ATOM 3154 C CA . ILE B 1 107 ? 6.719 18.234 9.391 1 97.62 107 ILE B CA 1
ATOM 3155 C C . ILE B 1 107 ? 6.547 17.578 8.016 1 97.62 107 ILE B C 1
ATOM 3157 O O . ILE B 1 107 ? 5.66 16.75 7.816 1 97.62 107 ILE B O 1
ATOM 3161 N N . ASP B 1 108 ? 7.395 18 7.086 1 95.5 108 ASP B N 1
ATOM 3162 C CA . ASP B 1 108 ? 7.371 17.438 5.742 1 95.5 108 ASP B CA 1
ATOM 3163 C C . ASP B 1 108 ? 7.527 15.922 5.777 1 95.5 108 ASP B C 1
ATOM 3165 O O . ASP B 1 108 ? 6.809 15.203 5.078 1 95.5 108 ASP B O 1
ATOM 3169 N N . TRP B 1 109 ? 8.398 15.453 6.578 1 96.31 109 TRP B N 1
ATOM 3170 C CA . TRP B 1 109 ? 8.641 14.031 6.758 1 96.31 109 TRP B CA 1
ATOM 3171 C C . TRP B 1 109 ? 7.402 13.328 7.309 1 96.31 109 TRP B C 1
ATOM 3173 O O . TRP B 1 109 ? 6.973 12.305 6.777 1 96.31 109 TRP B O 1
ATOM 3183 N N . CYS B 1 110 ? 6.801 13.898 8.383 1 98.38 110 CYS B N 1
ATOM 3184 C CA . CYS B 1 110 ? 5.633 13.305 9.023 1 98.38 110 CYS B CA 1
ATOM 3185 C C . CYS B 1 110 ? 4.488 13.148 8.031 1 98.38 110 CYS B C 1
ATOM 3187 O O . CYS B 1 110 ? 3.867 12.086 7.953 1 98.38 110 CYS B O 1
ATOM 3189 N N . VAL B 1 111 ? 4.262 14.156 7.281 1 98.5 111 VAL B N 1
ATOM 3190 C CA . VAL B 1 111 ? 3.146 14.156 6.34 1 98.5 111 VAL B CA 1
ATOM 3191 C C . VAL B 1 111 ? 3.389 13.109 5.258 1 98.5 111 VAL B C 1
ATOM 3193 O O . VAL B 1 111 ? 2.502 12.305 4.953 1 98.5 111 VAL B O 1
ATOM 3196 N N . GLY B 1 112 ? 4.555 13.141 4.727 1 97.56 112 GLY B N 1
ATOM 3197 C CA . GLY B 1 112 ? 4.879 12.18 3.684 1 97.56 112 GLY B CA 1
ATOM 3198 C C . GLY B 1 112 ? 4.836 10.742 4.164 1 97.56 112 GLY B C 1
ATOM 3199 O O . GLY B 1 112 ? 4.238 9.883 3.514 1 97.56 112 GLY B O 1
ATOM 3200 N N . TYR B 1 113 ? 5.465 10.484 5.309 1 97.88 113 TYR B N 1
ATOM 3201 C CA . TYR B 1 113 ? 5.48 9.141 5.879 1 97.88 113 TYR B CA 1
ATOM 3202 C C . TYR B 1 113 ? 4.066 8.641 6.129 1 97.88 113 TYR B C 1
ATOM 3204 O O . TYR B 1 113 ? 3.721 7.52 5.746 1 97.88 113 TYR B O 1
ATOM 3212 N N . ALA B 1 114 ? 3.266 9.477 6.738 1 98.69 114 ALA B N 1
ATOM 3213 C CA . ALA B 1 114 ? 1.891 9.102 7.059 1 98.69 114 ALA B CA 1
ATOM 3214 C C . ALA B 1 114 ? 1.086 8.836 5.793 1 98.69 114 ALA B C 1
ATOM 3216 O O . ALA B 1 114 ? 0.202 7.977 5.781 1 98.69 114 ALA B O 1
ATOM 3217 N N . PHE B 1 115 ? 1.385 9.578 4.75 1 98.56 115 PHE B N 1
ATOM 3218 C CA . PHE B 1 115 ? 0.711 9.375 3.473 1 98.56 115 PHE B CA 1
ATOM 3219 C C . PHE B 1 115 ? 0.948 7.961 2.957 1 98.56 115 PHE B C 1
ATOM 3221 O O . PHE B 1 115 ? 0.007 7.277 2.547 1 98.56 115 PHE B O 1
ATOM 3228 N N . HIS B 1 116 ? 2.15 7.527 2.965 1 98.12 116 HIS B N 1
ATOM 3229 C CA . HIS B 1 116 ? 2.48 6.188 2.494 1 98.12 116 HIS B CA 1
ATOM 3230 C C . HIS B 1 116 ? 1.9 5.121 3.416 1 98.12 116 HIS B C 1
ATOM 3232 O O . HIS B 1 116 ? 1.47 4.062 2.953 1 98.12 116 HIS B O 1
ATOM 3238 N N . GLU B 1 117 ? 1.915 5.375 4.754 1 98.5 117 GLU B N 1
ATOM 3239 C CA . GLU B 1 117 ? 1.229 4.461 5.66 1 98.5 117 GLU B CA 1
ATOM 3240 C C . GLU B 1 117 ? -0.258 4.367 5.328 1 98.5 117 GLU B C 1
ATOM 3242 O O . GLU B 1 117 ? -0.859 3.297 5.449 1 98.5 117 GLU B O 1
ATOM 3247 N N . CYS B 1 118 ? -0.777 5.473 4.992 1 98.62 118 CYS B N 1
ATOM 3248 C CA . CYS B 1 118 ? -2.193 5.484 4.648 1 98.62 118 CYS B CA 1
ATOM 3249 C C . CYS B 1 118 ? -2.451 4.699 3.367 1 98.62 118 CYS B C 1
ATOM 3251 O O . CYS B 1 118 ? -3.494 4.059 3.227 1 98.62 118 CYS B O 1
ATOM 3253 N N . ALA B 1 119 ? -1.534 4.758 2.439 1 98 119 ALA B N 1
ATOM 3254 C CA . ALA B 1 119 ? -1.637 3.959 1.223 1 98 119 ALA B CA 1
ATOM 3255 C C . ALA B 1 119 ? -1.662 2.467 1.548 1 98 119 ALA B C 1
ATOM 3257 O O . ALA B 1 119 ? -2.412 1.704 0.936 1 98 119 ALA B O 1
ATOM 3258 N N . LYS B 1 120 ? -0.841 2.02 2.48 1 98.38 120 LYS B N 1
ATOM 3259 C CA . LYS B 1 120 ? -0.868 0.634 2.936 1 98.38 120 LYS B CA 1
ATOM 3260 C C . LYS B 1 120 ? -2.205 0.296 3.59 1 98.38 120 LYS B C 1
ATOM 3262 O O . LYS B 1 120 ? -2.748 -0.791 3.379 1 98.38 120 LYS B O 1
ATOM 3267 N N . LEU B 1 121 ? -2.676 1.266 4.391 1 98.56 121 LEU B N 1
ATOM 3268 C CA . LEU B 1 121 ? -3.959 1.079 5.059 1 98.56 121 LEU B CA 1
ATOM 3269 C C . LEU B 1 121 ? -5.082 0.909 4.039 1 98.56 121 LEU B C 1
ATOM 3271 O O . LEU B 1 121 ? -6.02 0.143 4.266 1 98.56 121 LEU B O 1
ATOM 3275 N N . ARG B 1 122 ? -5.008 1.641 2.988 1 98.12 122 ARG B N 1
ATOM 3276 C CA . ARG B 1 122 ? -5.988 1.494 1.917 1 98.12 122 ARG B CA 1
ATOM 3277 C C . ARG B 1 122 ? -6.012 0.064 1.388 1 98.12 122 ARG B C 1
ATOM 3279 O O . ARG B 1 122 ? -7.082 -0.502 1.159 1 98.12 122 ARG B O 1
ATOM 3286 N N . GLU B 1 123 ? -4.824 -0.523 1.156 1 97.38 123 GLU B N 1
ATOM 3287 C CA . GLU B 1 123 ? -4.73 -1.9 0.68 1 97.38 123 GLU B CA 1
ATOM 3288 C C . GLU B 1 123 ? -5.312 -2.877 1.699 1 97.38 123 GLU B C 1
ATOM 3290 O O . GLU B 1 123 ? -6.004 -3.83 1.33 1 97.38 123 GLU B O 1
ATOM 3295 N N . ASP B 1 124 ? -5.016 -2.627 2.938 1 97.62 124 ASP B N 1
ATOM 3296 C CA . ASP B 1 124 ? -5.582 -3.467 3.988 1 97.62 124 ASP B CA 1
ATOM 3297 C C . ASP B 1 124 ? -7.105 -3.404 3.977 1 97.62 124 ASP B C 1
ATOM 3299 O O . ASP B 1 124 ? -7.777 -4.43 4.129 1 97.62 124 ASP B O 1
ATOM 3303 N N . ALA B 1 125 ? -7.582 -2.186 3.896 1 97.12 125 ALA B N 1
ATOM 3304 C CA . ALA B 1 125 ? -9.031 -2.016 3.861 1 97.12 125 ALA B CA 1
ATOM 3305 C C . ALA B 1 125 ? -9.641 -2.738 2.664 1 97.12 125 ALA B C 1
ATOM 3307 O O . ALA B 1 125 ? -10.695 -3.365 2.783 1 97.12 125 ALA B O 1
ATOM 3308 N N . PHE B 1 126 ? -8.992 -2.678 1.546 1 96.38 126 PHE B N 1
ATOM 3309 C CA . PHE B 1 126 ? -9.43 -3.375 0.344 1 96.38 126 PHE B CA 1
ATOM 3310 C C . PHE B 1 126 ? -9.453 -4.883 0.572 1 96.38 126 PHE B C 1
ATOM 3312 O O . PHE B 1 126 ? -10.43 -5.551 0.232 1 96.38 126 PHE B O 1
ATOM 3319 N N . GLN B 1 127 ? -8.406 -5.391 1.083 1 96.44 127 GLN B N 1
ATOM 3320 C CA . GLN B 1 127 ? -8.289 -6.82 1.346 1 96.44 127 GLN B CA 1
ATOM 3321 C C . GLN B 1 127 ? -9.375 -7.289 2.318 1 96.44 127 GLN B C 1
ATOM 3323 O O . GLN B 1 127 ? -9.93 -8.375 2.16 1 96.44 127 GLN B O 1
ATOM 3328 N N . ARG B 1 128 ? -9.602 -6.48 3.344 1 94.19 128 ARG B N 1
ATOM 3329 C CA . ARG B 1 128 ? -10.656 -6.836 4.289 1 94.19 128 ARG B CA 1
ATOM 3330 C C . ARG B 1 128 ? -12.008 -6.91 3.596 1 94.19 128 ARG B C 1
ATOM 3332 O O . ARG B 1 128 ? -12.773 -7.855 3.805 1 94.19 128 ARG B O 1
ATOM 3339 N N . GLN B 1 129 ? -12.273 -5.941 2.83 1 90.38 129 GLN B N 1
ATOM 3340 C CA . GLN B 1 129 ? -13.578 -5.82 2.197 1 90.38 129 GLN B CA 1
ATOM 3341 C C . GLN B 1 129 ? -13.773 -6.883 1.121 1 90.38 129 GLN B C 1
ATOM 3343 O O . GLN B 1 129 ? -14.852 -7.457 0.995 1 90.38 129 GLN B O 1
ATOM 3348 N N . HIS B 1 130 ? -12.734 -7.246 0.373 1 90.25 130 HIS B N 1
ATOM 3349 C CA . HIS B 1 130 ? -12.93 -8.062 -0.819 1 90.25 130 HIS B CA 1
ATOM 3350 C C . HIS B 1 130 ? -12.328 -9.453 -0.641 1 90.25 130 HIS B C 1
ATOM 3352 O O . HIS B 1 130 ? -12.852 -10.43 -1.181 1 90.25 130 HIS B O 1
ATOM 3358 N N . TYR B 1 131 ? -11.336 -9.57 0.113 1 93.06 131 TYR B N 1
ATOM 3359 C CA . TYR B 1 131 ? -10.648 -10.852 0.169 1 93.06 131 TYR B CA 1
ATOM 3360 C C . TYR B 1 131 ? -11.016 -11.609 1.439 1 93.06 131 TYR B C 1
ATOM 3362 O O . TYR B 1 131 ? -11.227 -12.828 1.406 1 93.06 131 TYR B O 1
ATOM 3370 N N . ALA B 1 132 ? -11.023 -10.906 2.533 1 91.5 132 ALA B N 1
ATOM 3371 C CA . ALA B 1 132 ? -11.359 -11.586 3.781 1 91.5 132 ALA B CA 1
ATOM 3372 C C . ALA B 1 132 ? -12.758 -12.188 3.717 1 91.5 132 ALA B C 1
ATOM 3374 O O . ALA B 1 132 ? -12.961 -13.344 4.109 1 91.5 132 ALA B O 1
ATOM 3375 N N . ASN B 1 133 ? -13.656 -11.445 3.217 1 85.12 133 ASN B N 1
ATOM 3376 C CA . ASN B 1 133 ? -15.023 -11.938 3.086 1 85.12 133 ASN B CA 1
ATOM 3377 C C . ASN B 1 133 ? -15.109 -13.102 2.109 1 85.12 133 ASN B C 1
ATOM 3379 O O . ASN B 1 133 ? -15.82 -14.078 2.367 1 85.12 133 ASN B O 1
ATOM 3383 N N . ARG B 1 134 ? -14.477 -12.984 1.062 1 89.56 134 ARG B N 1
ATOM 3384 C CA . ARG B 1 134 ? -14.453 -14.047 0.065 1 89.56 134 ARG B CA 1
ATOM 3385 C C . ARG B 1 134 ? -13.828 -15.32 0.632 1 89.56 134 ARG B C 1
ATOM 3387 O O . ARG B 1 134 ? -14.305 -16.422 0.37 1 89.56 134 ARG B O 1
ATOM 3394 N N . LEU B 1 135 ? -12.82 -15.148 1.345 1 93.56 135 LEU B N 1
ATOM 3395 C CA . LEU B 1 135 ? -12.164 -16.312 1.946 1 93.56 135 LEU B CA 1
ATOM 3396 C C . LEU B 1 135 ? -13.102 -17.016 2.918 1 93.56 135 LEU B C 1
ATOM 3398 O O . LEU B 1 135 ? -13.148 -18.25 2.949 1 93.56 135 LEU B O 1
ATOM 3402 N N . ALA B 1 136 ? -13.805 -16.234 3.68 1 90.19 136 ALA B N 1
ATOM 3403 C CA . ALA B 1 136 ? -14.773 -16.812 4.609 1 90.19 136 ALA B CA 1
ATOM 3404 C C . ALA B 1 136 ? -15.836 -17.609 3.863 1 90.19 136 ALA B C 1
ATOM 3406 O O . ALA B 1 136 ? -16.234 -18.688 4.309 1 90.19 136 ALA B O 1
ATOM 3407 N N . GLN B 1 137 ? -16.25 -17.109 2.775 1 88.38 137 GLN B N 1
ATOM 3408 C CA . GLN B 1 137 ? -17.234 -17.797 1.954 1 88.38 137 GLN B CA 1
ATOM 3409 C C . GLN B 1 137 ? -16.672 -19.109 1.395 1 88.38 137 GLN B C 1
ATOM 3411 O O . GLN B 1 137 ? -17.359 -20.125 1.386 1 88.38 137 GLN B O 1
ATOM 3416 N N . LEU B 1 138 ? -15.516 -19.031 0.945 1 91.62 138 LEU B N 1
ATOM 3417 C CA . LEU B 1 138 ? -14.859 -20.219 0.414 1 91.62 138 LEU B CA 1
ATOM 3418 C C . LEU B 1 138 ? -14.703 -21.281 1.494 1 91.62 138 LEU B C 1
ATOM 3420 O O . LEU B 1 138 ? -14.93 -22.469 1.239 1 91.62 138 LEU B O 1
ATOM 3424 N N . GLY B 1 139 ? -14.367 -20.812 2.664 1 91.81 139 GLY B N 1
ATOM 3425 C CA . GLY B 1 139 ? -14.164 -21.734 3.771 1 91.81 139 GLY B CA 1
ATOM 3426 C C . GLY B 1 139 ? -15.422 -22.484 4.164 1 91.81 139 GLY B C 1
ATOM 3427 O O . GLY B 1 139 ? -15.352 -23.578 4.723 1 91.81 139 GLY B O 1
ATOM 3428 N N . ARG B 1 140 ? -16.562 -21.953 3.811 1 90.75 140 ARG B N 1
ATOM 3429 C CA . ARG B 1 140 ? -17.828 -22.547 4.195 1 90.75 140 ARG B CA 1
ATOM 3430 C C . ARG B 1 140 ? -18.344 -23.484 3.109 1 90.75 140 ARG B C 1
ATOM 3432 O O . ARG B 1 140 ? -19.281 -24.266 3.34 1 90.75 140 ARG B O 1
ATOM 3439 N N . HIS B 1 141 ? -17.719 -23.406 2.039 1 89.69 141 HIS B N 1
ATOM 3440 C CA . HIS B 1 141 ? -18.203 -24.219 0.924 1 89.69 141 HIS B CA 1
ATOM 3441 C C . HIS B 1 141 ? -17.844 -25.688 1.12 1 89.69 141 HIS B C 1
ATOM 3443 O O . HIS B 1 141 ? -16.719 -26.016 1.528 1 89.69 141 HIS B O 1
ATOM 3449 N N . GLN B 1 142 ? -18.719 -26.547 0.748 1 88.12 142 GLN B N 1
ATOM 3450 C CA . GLN B 1 142 ? -18.578 -27.969 0.98 1 88.12 142 GLN B CA 1
ATOM 3451 C C . GLN B 1 142 ? -17.422 -28.547 0.154 1 88.12 142 GLN B C 1
ATOM 3453 O O . GLN B 1 142 ? -16.781 -29.516 0.567 1 88.12 142 GLN B O 1
ATOM 3458 N N . GLY B 1 143 ? -17.125 -27.953 -0.946 1 88.94 143 GLY B N 1
ATOM 3459 C CA . GLY B 1 143 ? -16.078 -28.438 -1.824 1 88.94 143 GLY B CA 1
ATOM 3460 C C . GLY B 1 143 ? -14.688 -28.016 -1.388 1 88.94 143 GLY B C 1
ATOM 3461 O O . GLY B 1 143 ? -13.695 -28.484 -1.946 1 88.94 143 GLY B O 1
ATOM 3462 N N . VAL B 1 144 ? -14.672 -27.234 -0.383 1 93.5 144 VAL B N 1
ATOM 3463 C CA . VAL B 1 144 ? -13.391 -26.766 0.124 1 93.5 144 VAL B CA 1
ATOM 3464 C C . VAL B 1 144 ? -13.023 -27.531 1.396 1 93.5 144 VAL B C 1
ATOM 3466 O O . VAL B 1 144 ? -13.609 -27.281 2.457 1 93.5 144 VAL B O 1
ATOM 3469 N N . THR B 1 145 ? -12.016 -28.359 1.282 1 94.12 145 THR B N 1
ATOM 3470 C CA . THR B 1 145 ? -11.586 -29.172 2.412 1 94.12 145 THR B CA 1
ATOM 3471 C C . THR B 1 145 ? -10.703 -28.359 3.357 1 94.12 145 THR B C 1
ATOM 3473 O O . THR B 1 145 ? -10.234 -27.281 3.002 1 94.12 145 THR B O 1
ATOM 3476 N N . ALA B 1 146 ? -10.461 -28.906 4.531 1 95 146 ALA B N 1
ATOM 3477 C CA . ALA B 1 146 ? -9.609 -28.266 5.531 1 95 146 ALA B CA 1
ATOM 3478 C C . ALA B 1 146 ? -8.188 -28.078 5.012 1 95 146 ALA B C 1
ATOM 3480 O O . ALA B 1 146 ? -7.547 -27.062 5.281 1 95 146 ALA B O 1
ATOM 3481 N N . GLU B 1 147 ? -7.762 -29.031 4.32 1 95.88 147 GLU B N 1
ATOM 3482 C CA . GLU B 1 147 ? -6.41 -29 3.764 1 95.88 147 GLU B CA 1
ATOM 3483 C C . GLU B 1 147 ? -6.23 -27.797 2.836 1 95.88 147 GLU B C 1
ATOM 3485 O O . GLU B 1 147 ? -5.164 -27.188 2.809 1 95.88 147 GLU B O 1
ATOM 3490 N N . LEU B 1 148 ? -7.293 -27.5 2.096 1 96.31 148 LEU B N 1
ATOM 3491 C CA . LEU B 1 148 ? -7.25 -26.406 1.129 1 96.31 148 LEU B CA 1
ATOM 3492 C C . LEU B 1 148 ? -7.367 -25.047 1.827 1 96.31 148 LEU B C 1
ATOM 3494 O O . LEU B 1 148 ? -6.793 -24.062 1.368 1 96.31 148 LEU B O 1
ATOM 3498 N N . TYR B 1 149 ? -8.008 -25.031 2.92 1 96.62 149 TYR B N 1
ATOM 3499 C CA . TYR B 1 149 ? -8.438 -23.766 3.518 1 96.62 149 TYR B CA 1
ATOM 3500 C C . TYR B 1 149 ? -7.57 -23.422 4.723 1 96.62 149 TYR B C 1
ATOM 3502 O O . TYR B 1 149 ? -7.266 -22.25 4.949 1 96.62 149 TYR B O 1
ATOM 3510 N N . ASP B 1 150 ? -7.086 -24.312 5.5 1 97 150 ASP B N 1
ATOM 3511 C CA . ASP B 1 150 ? -6.543 -24.094 6.84 1 97 150 ASP B CA 1
ATOM 3512 C C . ASP B 1 150 ? -5.32 -23.188 6.797 1 97 150 ASP B C 1
ATOM 3514 O O . ASP B 1 150 ? -5.176 -22.297 7.633 1 97 150 ASP B O 1
ATOM 3518 N N . PRO B 1 151 ? -4.469 -23.375 5.871 1 97.75 151 PRO B N 1
ATOM 3519 C CA . PRO B 1 151 ? -3.291 -22.516 5.852 1 97.75 151 PRO B CA 1
ATOM 3520 C C . PRO B 1 151 ? -3.643 -21.047 5.613 1 97.75 151 PRO B C 1
ATOM 3522 O O . PRO B 1 151 ? -2.836 -20.156 5.906 1 97.75 151 PRO B O 1
ATOM 3525 N N . LEU B 1 152 ? -4.859 -20.766 5.102 1 98.12 152 LEU B N 1
ATOM 3526 C CA . LEU B 1 152 ? -5.25 -19.406 4.746 1 98.12 152 LEU B CA 1
ATOM 3527 C C . LEU B 1 152 ? -6.176 -18.812 5.805 1 98.12 152 LEU B C 1
ATOM 3529 O O . LEU B 1 152 ? -6.461 -17.609 5.781 1 98.12 152 LEU B O 1
ATOM 3533 N N . ARG B 1 153 ? -6.582 -19.594 6.742 1 95.44 153 ARG B N 1
ATOM 3534 C CA . ARG B 1 153 ? -7.699 -19.281 7.633 1 95.44 153 ARG B CA 1
ATOM 3535 C C . ARG B 1 153 ? -7.414 -18.047 8.461 1 95.44 153 ARG B C 1
ATOM 3537 O O . ARG B 1 153 ? -8.336 -17.297 8.812 1 95.44 153 ARG B O 1
ATOM 3544 N N . ARG B 1 154 ? -6.148 -17.781 8.75 1 95.81 154 ARG B N 1
ATOM 3545 C CA . ARG B 1 154 ? -5.82 -16.719 9.695 1 95.81 154 ARG B CA 1
ATOM 3546 C C . ARG B 1 154 ? -5.527 -15.414 8.961 1 95.81 154 ARG B C 1
ATOM 3548 O O . ARG B 1 154 ? -5.289 -14.383 9.594 1 95.81 154 ARG B O 1
ATOM 3555 N N . LEU B 1 155 ? -5.594 -15.406 7.684 1 96.81 155 LEU B N 1
ATOM 3556 C CA . LEU B 1 155 ? -5.117 -14.258 6.922 1 96.81 155 LEU B CA 1
ATOM 3557 C C . LEU B 1 155 ? -6.055 -13.062 7.098 1 96.81 155 LEU B C 1
ATOM 3559 O O . LEU B 1 155 ? -5.609 -11.914 7.086 1 96.81 155 LEU B O 1
ATOM 3563 N N . GLY B 1 156 ? -7.379 -13.344 7.27 1 93.38 156 GLY B N 1
ATOM 3564 C CA . GLY B 1 156 ? -8.305 -12.258 7.559 1 93.38 156 GLY B CA 1
ATOM 3565 C C . GLY B 1 156 ? -7.973 -11.516 8.836 1 93.38 156 GLY B C 1
ATOM 3566 O O . GLY B 1 156 ? -7.969 -10.281 8.867 1 93.38 156 GLY B O 1
ATOM 3567 N N . GLU B 1 157 ? -7.684 -12.289 9.812 1 94.44 157 GLU B N 1
ATOM 3568 C CA . GLU B 1 157 ? -7.324 -11.719 11.109 1 94.44 157 GLU B CA 1
ATOM 3569 C C . GLU B 1 157 ? -5.996 -10.969 11.031 1 94.44 157 GLU B C 1
ATOM 3571 O O . GLU B 1 157 ? -5.832 -9.914 11.656 1 94.44 157 GLU B O 1
ATOM 3576 N N . GLN B 1 158 ? -5.086 -11.5 10.305 1 95.19 158 GLN B N 1
ATOM 3577 C CA . GLN B 1 158 ? -3.793 -10.844 10.148 1 95.19 158 GLN B CA 1
ATOM 3578 C C . GLN B 1 158 ? -3.936 -9.508 9.43 1 95.19 158 GLN B C 1
ATOM 3580 O O . GLN B 1 158 ? -3.234 -8.547 9.758 1 95.19 158 GLN B O 1
ATOM 3585 N N . THR B 1 159 ? -4.812 -9.461 8.484 1 94.69 159 THR B N 1
ATOM 3586 C CA . THR B 1 159 ? -5.078 -8.211 7.781 1 94.69 159 THR B CA 1
ATOM 3587 C C . THR B 1 159 ? -5.664 -7.172 8.727 1 94.69 159 THR B C 1
ATOM 3589 O O . THR B 1 159 ? -5.297 -5.996 8.672 1 94.69 159 THR B O 1
ATOM 3592 N N . ALA B 1 160 ? -6.535 -7.57 9.609 1 94.81 160 ALA B N 1
ATOM 3593 C CA . ALA B 1 160 ? -7.113 -6.668 10.602 1 94.81 160 ALA B CA 1
ATOM 3594 C C . ALA B 1 160 ? -6.043 -6.137 11.555 1 94.81 160 ALA B C 1
ATOM 3596 O O . ALA B 1 160 ? -6.043 -4.953 11.898 1 94.81 160 ALA B O 1
ATOM 3597 N N . GLU B 1 161 ? -5.168 -6.988 11.922 1 96 161 GLU B N 1
ATOM 3598 C CA . GLU B 1 161 ? -4.07 -6.578 12.789 1 96 161 GLU B CA 1
ATOM 3599 C C . GLU B 1 161 ? -3.178 -5.547 12.102 1 96 161 GLU B C 1
ATOM 3601 O O . GLU B 1 161 ? -2.764 -4.566 12.719 1 96 161 GLU B O 1
ATOM 3606 N N . SER B 1 162 ? -2.875 -5.809 10.844 1 96.38 162 SER B N 1
ATOM 3607 C CA . SER B 1 162 ? -2.078 -4.863 10.07 1 96.38 162 SER B CA 1
ATOM 3608 C C . SER B 1 162 ? -2.771 -3.508 9.977 1 96.38 162 SER B C 1
ATOM 3610 O O . SER B 1 162 ? -2.133 -2.465 10.133 1 96.38 162 SER B O 1
ATOM 3612 N N . SER B 1 163 ? -4.062 -3.516 9.75 1 96.94 163 SER B N 1
ATOM 3613 C CA . SER B 1 163 ? -4.844 -2.285 9.664 1 96.94 163 SER B CA 1
ATOM 3614 C C . SER B 1 163 ? -4.738 -1.475 10.953 1 96.94 163 SER B C 1
ATOM 3616 O O . SER B 1 163 ? -4.547 -0.258 10.914 1 96.94 163 SER B O 1
ATOM 3618 N N . SER B 1 164 ? -4.844 -2.164 12.023 1 97.25 164 SER B N 1
ATOM 3619 C CA . SER B 1 164 ? -4.793 -1.504 13.32 1 97.25 164 SER B CA 1
ATOM 3620 C C . SER B 1 164 ? -3.43 -0.869 13.57 1 97.25 164 SER B C 1
ATOM 3622 O O . SER B 1 164 ? -3.346 0.282 14.008 1 97.25 164 SER B O 1
ATOM 3624 N N . ARG B 1 165 ? -2.41 -1.577 13.289 1 96.94 165 ARG B N 1
ATOM 3625 C CA . ARG B 1 165 ? -1.054 -1.078 13.492 1 96.94 165 ARG B CA 1
ATOM 3626 C C . ARG B 1 165 ? -0.78 0.136 12.609 1 96.94 165 ARG B C 1
ATOM 3628 O O . ARG B 1 165 ? -0.204 1.125 13.07 1 96.94 165 ARG B O 1
ATOM 3635 N N . GLU B 1 166 ? -1.169 0.016 11.391 1 97.56 166 GLU B N 1
ATOM 3636 C CA . GLU B 1 166 ? -0.942 1.118 10.461 1 97.56 166 GLU B CA 1
ATOM 3637 C C . GLU B 1 166 ? -1.726 2.361 10.875 1 97.56 166 GLU B C 1
ATOM 3639 O O . GLU B 1 166 ? -1.187 3.469 10.875 1 97.56 166 GLU B O 1
ATOM 3644 N N . LEU B 1 167 ? -2.967 2.117 11.227 1 98.19 167 LEU B N 1
ATOM 3645 C CA . LEU B 1 167 ? -3.807 3.229 11.656 1 98.19 167 LEU B CA 1
ATOM 3646 C C . LEU B 1 167 ? -3.215 3.916 12.883 1 98.19 167 LEU B C 1
ATOM 3648 O O . LEU B 1 167 ? -3.158 5.145 12.938 1 98.19 167 LEU B O 1
ATOM 3652 N N . GLN B 1 168 ? -2.736 3.168 13.789 1 97.69 168 GLN B N 1
ATOM 3653 C CA . GLN B 1 168 ? -2.115 3.715 14.992 1 97.69 168 GLN B CA 1
ATOM 3654 C C . GLN B 1 168 ? -0.846 4.492 14.648 1 97.69 168 GLN B C 1
ATOM 3656 O O . GLN B 1 168 ? -0.603 5.566 15.203 1 97.69 168 GLN B O 1
ATOM 3661 N N . ARG B 1 169 ? -0.102 3.951 13.836 1 98.12 169 ARG B N 1
ATOM 3662 C CA . ARG B 1 169 ? 1.138 4.602 13.414 1 98.12 169 ARG B CA 1
ATOM 3663 C C . ARG B 1 169 ? 0.854 5.93 12.727 1 98.12 169 ARG B C 1
ATOM 3665 O O . ARG B 1 169 ? 1.542 6.922 12.969 1 98.12 169 ARG B O 1
ATOM 3672 N N . ILE B 1 170 ? -0.109 5.934 11.836 1 98.75 170 ILE B N 1
ATOM 3673 C CA . ILE B 1 170 ? -0.485 7.141 11.109 1 98.75 170 ILE B CA 1
ATOM 3674 C C . ILE B 1 170 ? -0.883 8.234 12.102 1 98.75 170 ILE B C 1
ATOM 3676 O O . ILE B 1 170 ? -0.377 9.359 12.031 1 98.75 170 ILE B O 1
ATOM 3680 N N . LEU B 1 171 ? -1.759 7.863 13.023 1 98.69 171 LEU B N 1
ATOM 3681 C CA . LEU B 1 171 ? -2.27 8.844 13.977 1 98.69 171 LEU B CA 1
ATOM 3682 C C . LEU B 1 171 ? -1.165 9.312 14.914 1 98.69 171 LEU B C 1
ATOM 3684 O O . LEU B 1 171 ? -1.12 10.492 15.289 1 98.69 171 LEU B O 1
ATOM 3688 N N . HIS B 1 172 ? -0.288 8.422 15.273 1 98.62 172 HIS B N 1
ATOM 3689 C CA . HIS B 1 172 ? 0.856 8.789 16.109 1 98.62 172 HIS B CA 1
ATOM 3690 C C . HIS B 1 172 ? 1.732 9.828 15.406 1 98.62 172 HIS B C 1
ATOM 3692 O O . HIS B 1 172 ? 2.102 10.836 16.016 1 98.62 172 HIS B O 1
ATOM 3698 N N . VAL B 1 173 ? 2.051 9.57 14.195 1 98.81 173 VAL B N 1
ATOM 3699 C CA . VAL B 1 173 ? 2.93 10.445 13.43 1 98.81 173 VAL B CA 1
ATOM 3700 C C . VAL B 1 173 ? 2.248 11.797 13.203 1 98.81 173 VAL B C 1
ATOM 3702 O O . VAL B 1 173 ? 2.867 12.844 13.383 1 98.81 173 VAL B O 1
ATOM 3705 N N . LEU B 1 174 ? 0.976 11.758 12.859 1 98.81 174 LEU B N 1
ATOM 3706 C CA . LEU B 1 174 ? 0.255 13 12.578 1 98.81 174 LEU B CA 1
ATOM 3707 C C . LEU B 1 174 ? 0.042 13.797 13.859 1 98.81 174 LEU B C 1
ATOM 3709 O O . LEU B 1 174 ? 0.044 15.031 13.836 1 98.81 174 LEU B O 1
ATOM 3713 N N . ARG B 1 175 ? -0.142 13.062 14.945 1 98.75 175 ARG B N 1
ATOM 3714 C CA . ARG B 1 175 ? -0.253 13.758 16.219 1 98.75 175 ARG B CA 1
ATOM 3715 C C . ARG B 1 175 ? 1.037 14.5 16.547 1 98.75 175 ARG B C 1
ATOM 3717 O O . ARG B 1 175 ? 1.002 15.648 17 1 98.75 175 ARG B O 1
ATOM 3724 N N . HIS B 1 176 ? 2.105 13.859 16.391 1 98.75 176 HIS B N 1
ATOM 3725 C CA . HIS B 1 176 ? 3.379 14.539 16.594 1 98.75 176 HIS B CA 1
ATOM 3726 C C . HIS B 1 176 ? 3.549 15.703 15.625 1 98.75 176 HIS B C 1
ATOM 3728 O O . HIS B 1 176 ? 4.113 16.734 15.984 1 98.75 176 HIS B O 1
ATOM 3734 N N . GLY B 1 177 ? 3.07 15.5 14.391 1 98.62 177 GLY B N 1
ATOM 3735 C CA . GLY B 1 177 ? 3.082 16.578 13.414 1 98.62 177 GLY B CA 1
ATOM 3736 C C . GLY B 1 177 ? 2.344 17.812 13.891 1 98.62 177 GLY B C 1
ATOM 3737 O O . GLY B 1 177 ? 2.752 18.938 13.594 1 98.62 177 GLY B O 1
ATOM 3738 N N . LEU B 1 178 ? 1.275 17.609 14.648 1 98.56 178 LEU B N 1
ATOM 3739 C CA . LEU B 1 178 ? 0.553 18.734 15.219 1 98.56 178 LEU B CA 1
ATOM 3740 C C . LEU B 1 178 ? 1.428 19.5 16.203 1 98.56 178 LEU B C 1
ATOM 3742 O O . LEU B 1 178 ? 1.411 20.734 16.234 1 98.56 178 LEU B O 1
ATOM 3746 N N . PHE B 1 179 ? 2.15 18.766 16.922 1 98.12 179 PHE B N 1
ATOM 3747 C CA . PHE B 1 179 ? 3.09 19.375 17.859 1 98.12 179 PHE B CA 1
ATOM 3748 C C . PHE B 1 179 ? 4.145 20.188 17.125 1 98.12 179 PHE B C 1
ATOM 3750 O O . PHE B 1 179 ? 4.453 21.312 17.5 1 98.12 179 PHE B O 1
ATOM 3757 N N . LEU B 1 180 ? 4.672 19.656 16.078 1 98.06 180 LEU B N 1
ATOM 3758 C CA . LEU B 1 180 ? 5.668 20.328 15.273 1 98.06 180 LEU B CA 1
ATOM 3759 C C . LEU B 1 180 ? 5.078 21.578 14.609 1 98.06 180 LEU B C 1
ATOM 3761 O O . LEU B 1 180 ? 5.754 22.594 14.477 1 98.06 180 LEU B O 1
ATOM 3765 N N . LEU B 1 181 ? 3.838 21.469 14.227 1 98.06 181 LEU B N 1
ATOM 3766 C CA . LEU B 1 181 ? 3.154 22.594 13.586 1 98.06 181 LEU B CA 1
ATOM 3767 C C . LEU B 1 181 ? 3.078 23.797 14.531 1 98.06 181 LEU B C 1
ATOM 3769 O O . LEU B 1 181 ? 3.184 24.938 14.094 1 98.06 181 LEU B O 1
ATOM 3773 N N . LEU B 1 182 ? 2.951 23.5 15.812 1 97.62 182 LEU B N 1
ATOM 3774 C CA . LEU B 1 182 ? 2.936 24.594 16.781 1 97.62 182 LEU B CA 1
ATOM 3775 C C . LEU B 1 182 ? 4.23 25.391 16.719 1 97.62 182 LEU B C 1
ATOM 3777 O O . LEU B 1 182 ? 4.199 26.625 16.734 1 97.62 182 LEU B O 1
ATOM 3781 N N . ARG B 1 183 ? 5.293 24.734 16.594 1 95.88 183 ARG B N 1
ATOM 3782 C CA . ARG B 1 183 ? 6.594 25.391 16.531 1 95.88 183 ARG B CA 1
ATOM 3783 C C . ARG B 1 183 ? 6.754 26.156 15.227 1 95.88 183 ARG B C 1
ATOM 3785 O O . ARG B 1 183 ? 7.266 27.281 15.227 1 95.88 183 ARG B O 1
ATOM 3792 N N . TYR B 1 184 ? 6.328 25.641 14.219 1 95.88 184 TYR B N 1
ATOM 3793 C CA . TYR B 1 184 ? 6.418 26.281 12.906 1 95.88 184 TYR B CA 1
ATOM 3794 C C . TYR B 1 184 ? 5.566 27.547 12.859 1 95.88 184 TYR B C 1
ATOM 3796 O O . TYR B 1 184 ? 5.945 28.531 12.227 1 95.88 184 TYR B O 1
ATOM 3804 N N . LEU B 1 185 ? 4.441 27.531 13.562 1 97.06 185 LEU B N 1
ATOM 3805 C CA . LEU B 1 185 ? 3.449 28.594 13.445 1 97.06 185 LEU B CA 1
ATOM 3806 C C . LEU B 1 185 ? 3.811 29.781 14.336 1 97.06 185 LEU B C 1
ATOM 3808 O O . LEU B 1 185 ? 3.178 30.828 14.25 1 97.06 185 LEU B O 1
ATOM 3812 N N . GLU B 1 186 ? 4.809 29.688 15.195 1 94.81 186 GLU B N 1
ATOM 3813 C CA . GLU B 1 186 ? 5.27 30.812 16.016 1 94.81 186 GLU B CA 1
ATOM 3814 C C . GLU B 1 186 ? 5.633 32.031 15.148 1 94.81 186 GLU B C 1
ATOM 3816 O O . GLU B 1 186 ? 5.488 33.156 15.578 1 94.81 186 GLU B O 1
ATOM 3821 N N . GLY B 1 187 ? 5.836 31.922 13.891 1 88.56 187 GLY B N 1
ATOM 3822 C CA . GLY B 1 187 ? 6.184 33 12.992 1 88.56 187 GLY B CA 1
ATOM 3823 C C . GLY B 1 187 ? 5.043 33.406 12.078 1 88.56 187 GLY B C 1
ATOM 3824 O O . GLY B 1 187 ? 5.219 34.25 11.188 1 88.56 187 GLY B O 1
ATOM 3825 N N . GLN B 1 188 ? 3.848 33.031 12.492 1 94.12 188 GLN B N 1
ATOM 3826 C CA . GLN B 1 188 ? 2.717 33.25 11.594 1 94.12 188 GLN B CA 1
ATOM 3827 C C . GLN B 1 188 ? 1.654 34.125 12.258 1 94.12 188 GLN B C 1
ATOM 3829 O O . GLN B 1 188 ? 0.463 33.969 11.969 1 94.12 188 GLN B O 1
ATOM 3834 N N . GLU B 1 189 ? 2.059 35.031 13.078 1 94.25 189 GLU B N 1
ATOM 3835 C CA . GLU B 1 189 ? 1.129 35.812 13.891 1 94.25 189 GLU B CA 1
ATOM 3836 C C . GLU B 1 189 ? 0.329 36.781 13.031 1 94.25 189 GLU B C 1
ATOM 3838 O O . GLU B 1 189 ? -0.737 37.25 13.438 1 94.25 189 GLU B O 1
ATOM 3843 N N . ASP B 1 190 ? 0.865 37.156 11.859 1 94.94 190 ASP B N 1
ATOM 3844 C CA . ASP B 1 190 ? 0.189 38.125 11.023 1 94.94 190 ASP B CA 1
ATOM 3845 C C . ASP B 1 190 ? -0.578 37.469 9.891 1 94.94 190 ASP B C 1
ATOM 3847 O O . ASP B 1 190 ? -1.066 38.125 8.977 1 94.94 190 ASP B O 1
ATOM 3851 N N . ASN B 1 191 ? -0.681 36.156 9.914 1 96.94 191 ASN B N 1
ATOM 3852 C CA . ASN B 1 191 ? -1.376 35.406 8.867 1 96.94 191 ASN B CA 1
ATOM 3853 C C . ASN B 1 191 ? -2.891 35.562 8.992 1 96.94 191 ASN B C 1
ATOM 3855 O O . ASN B 1 191 ? -3.523 34.812 9.75 1 96.94 191 ASN B O 1
ATOM 3859 N N . THR B 1 192 ? -3.461 36.406 8.203 1 97.19 192 THR B N 1
ATOM 3860 C CA . THR B 1 192 ? -4.883 36.719 8.305 1 97.19 192 THR B CA 1
ATOM 3861 C C . THR B 1 192 ? -5.727 35.562 7.766 1 97.19 192 THR B C 1
ATOM 3863 O O . THR B 1 192 ? -6.828 35.312 8.258 1 97.19 192 THR B O 1
ATOM 3866 N N . HIS B 1 193 ? -5.223 34.875 6.781 1 97.69 193 HIS B N 1
ATOM 3867 C CA . HIS B 1 193 ? -5.945 33.719 6.219 1 97.69 193 HIS B CA 1
ATOM 3868 C C . HIS B 1 193 ? -6.117 32.625 7.246 1 97.69 193 HIS B C 1
ATOM 3870 O O . HIS B 1 193 ? -7.188 32 7.34 1 97.69 193 HIS B O 1
ATOM 3876 N N . LEU B 1 194 ? -5.062 32.375 7.953 1 98.31 194 LEU B N 1
ATOM 3877 C CA . LEU B 1 194 ? -5.105 31.328 8.984 1 98.31 194 LEU B CA 1
ATOM 3878 C C . LEU B 1 194 ? -6.047 31.734 10.117 1 98.31 194 LEU B C 1
ATOM 3880 O O . LEU B 1 194 ? -6.816 30.906 10.609 1 98.31 194 LEU B O 1
ATOM 3884 N N . ALA B 1 195 ? -5.934 32.969 10.5 1 98.06 195 ALA B N 1
ATOM 3885 C CA . ALA B 1 195 ? -6.809 33.469 11.555 1 98.06 195 ALA B CA 1
ATOM 3886 C C . ALA B 1 195 ? -8.273 33.312 11.18 1 98.06 195 ALA B C 1
ATOM 3888 O O . ALA B 1 195 ? -9.07 32.812 11.992 1 98.06 195 ALA B O 1
ATOM 3889 N N . ARG B 1 196 ? -8.609 33.719 10 1 97.88 196 ARG B N 1
ATOM 3890 C CA . ARG B 1 196 ? -9.984 33.562 9.555 1 97.88 196 ARG B CA 1
ATOM 3891 C C . ARG B 1 196 ? -10.414 32.094 9.617 1 97.88 196 ARG B C 1
ATOM 3893 O O . ARG B 1 196 ? -11.5 31.781 10.109 1 97.88 196 ARG B O 1
ATOM 3900 N N . TRP B 1 197 ? -9.586 31.219 9.094 1 98.19 197 TRP B N 1
ATOM 3901 C CA . TRP B 1 197 ? -9.945 29.797 9.102 1 98.19 197 TRP B CA 1
ATOM 3902 C C . TRP B 1 197 ? -10.156 29.297 10.523 1 98.19 197 TRP B C 1
ATOM 3904 O O . TRP B 1 197 ? -11.109 28.562 10.797 1 98.19 197 TRP B O 1
ATOM 3914 N N . LEU B 1 198 ? -9.258 29.656 11.453 1 98 198 LEU B N 1
ATOM 3915 C CA . LEU B 1 198 ? -9.344 29.203 12.836 1 98 198 LEU B CA 1
ATOM 3916 C C . LEU B 1 198 ? -10.656 29.641 13.469 1 98 198 LEU B C 1
ATOM 3918 O O . LEU B 1 198 ? -11.266 28.875 14.227 1 98 198 LEU B O 1
ATOM 3922 N N . VAL B 1 199 ? -11.062 30.859 13.141 1 97.06 199 VAL B N 1
ATOM 3923 C CA . VAL B 1 199 ? -12.305 31.359 13.719 1 97.06 199 VAL B CA 1
ATOM 3924 C C . VAL B 1 199 ? -13.5 30.625 13.086 1 97.06 199 VAL B C 1
ATOM 3926 O O . VAL B 1 199 ? -14.422 30.219 13.781 1 97.06 199 VAL B O 1
ATOM 3929 N N . MET B 1 200 ? -13.438 30.484 11.797 1 95.81 200 MET B N 1
ATOM 3930 C CA . MET B 1 200 ? -14.57 29.922 11.062 1 95.81 200 MET B CA 1
ATOM 3931 C C . MET B 1 200 ? -14.695 28.422 11.312 1 95.81 200 MET B C 1
ATOM 3933 O O . MET B 1 200 ? -15.797 27.875 11.289 1 95.81 200 MET B O 1
ATOM 3937 N N . GLU B 1 201 ? -13.586 27.781 11.477 1 97.19 201 GLU B N 1
ATOM 3938 C CA . GLU B 1 201 ? -13.57 26.328 11.703 1 97.19 201 GLU B CA 1
ATOM 3939 C C . GLU B 1 201 ? -13.031 26 13.094 1 97.19 201 GLU B C 1
ATOM 3941 O O . GLU B 1 201 ? -12.242 25.062 13.25 1 97.19 201 GLU B O 1
ATOM 3946 N N . GLU B 1 202 ? -13.445 26.766 14.023 1 95.38 202 GLU B N 1
ATOM 3947 C CA . GLU B 1 202 ? -12.922 26.641 15.383 1 95.38 202 GLU B CA 1
ATOM 3948 C C . GLU B 1 202 ? -13.219 25.266 15.961 1 95.38 202 GLU B C 1
ATOM 3950 O O . GLU B 1 202 ? -12.367 24.656 16.625 1 95.38 202 GLU B O 1
ATOM 3955 N N . ALA B 1 203 ? -14.445 24.75 15.75 1 96.12 203 ALA B N 1
ATOM 3956 C CA . ALA B 1 203 ? -14.844 23.453 16.297 1 96.12 203 ALA B CA 1
ATOM 3957 C C . ALA B 1 203 ? -13.914 22.344 15.805 1 96.12 203 ALA B C 1
ATOM 3959 O O . ALA B 1 203 ? -13.477 21.5 16.594 1 96.12 203 ALA B O 1
ATOM 3960 N N . ARG B 1 204 ? -13.609 22.375 14.586 1 97.44 204 ARG B N 1
ATOM 3961 C CA . ARG B 1 204 ? -12.719 21.391 13.992 1 97.44 204 ARG B CA 1
ATOM 3962 C C . ARG B 1 204 ? -11.297 21.531 14.531 1 97.44 204 ARG B C 1
ATOM 3964 O O . ARG B 1 204 ? -10.664 20.531 14.891 1 97.44 204 ARG B O 1
ATOM 3971 N N . ALA B 1 205 ? -10.805 22.75 14.523 1 98.06 205 ALA B N 1
ATOM 3972 C CA . ALA B 1 205 ? -9.461 23 15.031 1 98.06 205 ALA B CA 1
ATOM 3973 C C . ALA B 1 205 ? -9.328 22.531 16.484 1 98.06 205 ALA B C 1
ATOM 3975 O O . ALA B 1 205 ? -8.344 21.875 16.828 1 98.06 205 ALA B O 1
ATOM 3976 N N . ARG B 1 206 ? -10.305 22.812 17.297 1 97.5 206 ARG B N 1
ATOM 3977 C CA . ARG B 1 206 ? -10.289 22.406 18.703 1 97.5 206 ARG B CA 1
ATOM 3978 C C . ARG B 1 206 ? -10.312 20.891 18.828 1 97.5 206 ARG B C 1
ATOM 3980 O O . ARG B 1 206 ? -9.641 20.328 19.703 1 97.5 206 ARG B O 1
ATOM 3987 N N . ALA B 1 207 ? -11.133 20.281 18.031 1 97.81 207 ALA B N 1
ATOM 3988 C CA . ALA B 1 207 ? -11.25 18.828 18.094 1 97.81 207 ALA B CA 1
ATOM 3989 C C . ALA B 1 207 ? -9.93 18.156 17.703 1 97.81 207 ALA B C 1
ATOM 3991 O O . ALA B 1 207 ? -9.531 17.172 18.328 1 97.81 207 ALA B O 1
ATOM 3992 N N . VAL B 1 208 ? -9.227 18.656 16.734 1 98.44 208 VAL B N 1
ATOM 3993 C CA . VAL B 1 208 ? -8.031 18.031 16.203 1 98.44 208 VAL B CA 1
ATOM 3994 C C . VAL B 1 208 ? -6.836 18.328 17.094 1 98.44 208 VAL B C 1
ATOM 3996 O O . VAL B 1 208 ? -6.09 17.422 17.484 1 98.44 208 VAL B O 1
ATOM 3999 N N . PHE B 1 209 ? -6.703 19.594 17.438 1 98.31 209 PHE B N 1
ATOM 4000 C CA . PHE B 1 209 ? -5.566 19.953 18.266 1 98.31 209 PHE B CA 1
ATOM 4001 C C . PHE B 1 209 ? -5.789 19.516 19.703 1 98.31 209 PHE B C 1
ATOM 4003 O O . PHE B 1 209 ? -4.832 19.266 20.438 1 98.31 209 PHE B O 1
ATOM 4010 N N . ALA B 1 210 ? -7.094 19.453 20.094 1 97.19 210 ALA B N 1
ATOM 4011 C CA . ALA B 1 210 ? -7.473 18.969 21.422 1 97.19 210 ALA B CA 1
ATOM 4012 C C . ALA B 1 210 ? -6.676 19.672 22.516 1 97.19 210 ALA B C 1
ATOM 4014 O O . ALA B 1 210 ? -6.734 20.891 22.641 1 97.19 210 ALA B O 1
ATOM 4015 N N . ASP B 1 211 ? -5.797 18.969 23.25 1 97.31 211 ASP B N 1
ATOM 4016 C CA . ASP B 1 211 ? -5.027 19.5 24.375 1 97.31 211 ASP B CA 1
ATOM 4017 C C . ASP B 1 211 ? -3.975 20.5 23.891 1 97.31 211 ASP B C 1
ATOM 4019 O O . ASP B 1 211 ? -3.426 21.266 24.688 1 97.31 211 ASP B O 1
ATOM 4023 N N . LEU B 1 212 ? -3.773 20.594 22.594 1 97.69 212 LEU B N 1
ATOM 4024 C CA . LEU B 1 212 ? -2.748 21.469 22.047 1 97.69 212 LEU B CA 1
ATOM 4025 C C . LEU B 1 212 ? -3.365 22.766 21.531 1 97.69 212 LEU B C 1
ATOM 4027 O O . LEU B 1 212 ? -2.65 23.656 21.062 1 97.69 212 LEU B O 1
ATOM 4031 N N . TYR B 1 213 ? -4.668 22.891 21.625 1 97.44 213 TYR B N 1
ATOM 4032 C CA . TYR B 1 213 ? -5.328 24.031 20.984 1 97.44 213 TYR B CA 1
ATOM 4033 C C . TYR B 1 213 ? -4.895 25.344 21.641 1 97.44 213 TYR B C 1
ATOM 4035 O O . TYR B 1 213 ? -4.605 26.312 20.938 1 97.44 213 TYR B O 1
ATOM 4043 N N . ASP B 1 214 ? -4.809 25.359 22.969 1 96.12 214 ASP B N 1
ATOM 4044 C CA . ASP B 1 214 ? -4.383 26.578 23.641 1 96.12 214 ASP B CA 1
ATOM 4045 C C . ASP B 1 214 ? -2.928 26.906 23.312 1 96.12 214 ASP B C 1
ATOM 4047 O O . ASP B 1 214 ? -2.57 28.078 23.172 1 96.12 214 ASP B O 1
ATOM 4051 N N . ASP B 1 215 ? -2.164 25.875 23.219 1 97.19 215 ASP B N 1
ATOM 4052 C CA . ASP B 1 215 ? -0.774 26.062 22.812 1 97.19 215 ASP B CA 1
ATOM 4053 C C . ASP B 1 215 ? -0.688 26.625 21.391 1 97.19 215 ASP B C 1
ATOM 4055 O O . ASP B 1 215 ? 0.213 27.406 21.094 1 97.19 215 ASP B O 1
ATOM 4059 N N . LEU B 1 216 ? -1.6 26.203 20.547 1 97.81 216 LEU B N 1
ATOM 4060 C CA . LEU B 1 216 ? -1.662 26.719 19.188 1 97.81 216 LEU B CA 1
ATOM 4061 C C . LEU B 1 216 ? -1.902 28.219 19.188 1 97.81 216 LEU B C 1
ATOM 4063 O O . LEU B 1 216 ? -1.173 28.969 18.531 1 97.81 216 LEU B O 1
ATOM 4067 N N . LEU B 1 217 ? -2.838 28.688 19.953 1 96.69 217 LEU B N 1
ATOM 4068 C CA . LEU B 1 217 ? -3.148 30.125 20.016 1 96.69 217 LEU B CA 1
ATOM 4069 C C . LEU B 1 217 ? -1.99 30.891 20.641 1 96.69 217 LEU B C 1
ATOM 4071 O O . LEU B 1 217 ? -1.679 32 20.188 1 96.69 217 LEU B O 1
ATOM 4075 N N . SER B 1 218 ? -1.389 30.281 21.594 1 96.75 218 SER B N 1
ATOM 4076 C CA . SER B 1 218 ? -0.244 30.922 22.234 1 96.75 218 SER B CA 1
ATOM 4077 C C . SER B 1 218 ? 0.928 31.047 21.266 1 96.75 218 SER B C 1
ATOM 4079 O O . SER B 1 218 ? 1.638 32.062 21.281 1 96.75 218 SER B O 1
ATOM 4081 N N . ALA B 1 219 ? 1.13 30.031 20.516 1 96.25 219 ALA B N 1
ATOM 4082 C CA . ALA B 1 219 ? 2.209 30.062 19.531 1 96.25 219 ALA B CA 1
ATOM 4083 C C . ALA B 1 219 ? 1.979 31.156 18.484 1 96.25 219 ALA B C 1
ATOM 4085 O O . ALA B 1 219 ? 2.924 31.812 18.062 1 96.25 219 ALA B O 1
ATOM 4086 N N . LEU B 1 220 ? 0.743 31.359 18.141 1 97.12 220 LEU B N 1
ATOM 4087 C CA . LEU B 1 220 ? 0.412 32.312 17.078 1 97.12 220 LEU B CA 1
ATOM 4088 C C . LEU B 1 220 ? 0.334 33.719 17.609 1 97.12 220 LEU B C 1
ATOM 4090 O O . LEU B 1 220 ? 0.835 34.656 16.984 1 97.12 220 LEU B O 1
ATOM 4094 N N . TYR B 1 221 ? -0.195 33.844 18.828 1 96.06 221 TYR B N 1
ATOM 4095 C CA . TYR B 1 221 ? -0.581 35.188 19.203 1 96.06 221 TYR B CA 1
ATOM 4096 C C . TYR B 1 221 ? -0.025 35.562 20.578 1 96.06 221 TYR B C 1
ATOM 4098 O O . TYR B 1 221 ? -0.248 36.656 21.062 1 96.06 221 TYR B O 1
ATOM 4106 N N . GLY B 1 222 ? 0.677 34.625 21.156 1 94.12 222 GLY B N 1
ATOM 4107 C CA . GLY B 1 222 ? 1.275 34.906 22.453 1 94.12 222 GLY B CA 1
ATOM 4108 C C . GLY B 1 222 ? 0.253 35.219 23.531 1 94.12 222 GLY B C 1
ATOM 4109 O O . GLY B 1 222 ? -0.705 34.469 23.719 1 94.12 222 GLY B O 1
ATOM 4110 N N . SER B 1 223 ? 0.421 36.406 24.109 1 91.56 223 SER B N 1
ATOM 4111 C CA . SER B 1 223 ? -0.435 36.812 25.219 1 91.56 223 SER B CA 1
ATOM 4112 C C . SER B 1 223 ? -1.641 37.594 24.719 1 91.56 223 SER B C 1
ATOM 4114 O O . SER B 1 223 ? -2.412 38.125 25.531 1 91.56 223 SER B O 1
ATOM 4116 N N . ARG B 1 224 ? -1.819 37.688 23.438 1 93 224 ARG B N 1
ATOM 4117 C CA . ARG B 1 224 ? -2.932 38.438 22.875 1 93 224 ARG B CA 1
ATOM 4118 C C . ARG B 1 224 ? -3.775 37.562 21.938 1 93 224 ARG B C 1
ATOM 4120 O O . ARG B 1 224 ? -3.916 37.875 20.766 1 93 224 ARG B O 1
ATOM 4127 N N . PRO B 1 225 ? -4.453 36.594 22.531 1 91.75 225 PRO B N 1
ATOM 4128 C CA . PRO B 1 225 ? -5.25 35.719 21.688 1 91.75 225 PRO B CA 1
ATOM 4129 C C . PRO B 1 225 ? -6.391 36.438 20.969 1 91.75 225 PRO B C 1
ATOM 4131 O O . PRO B 1 225 ? -6.871 35.969 19.938 1 91.75 225 PRO B O 1
ATOM 4134 N N . GLN B 1 226 ? -6.766 37.594 21.438 1 91.81 226 GLN B N 1
ATOM 4135 C CA . GLN B 1 226 ? -7.859 38.344 20.859 1 91.81 226 GLN B CA 1
ATOM 4136 C C . GLN B 1 226 ? -7.5 38.844 19.453 1 91.81 226 GLN B C 1
ATOM 4138 O O . GLN B 1 226 ? -8.383 39.156 18.656 1 91.81 226 GLN B O 1
ATOM 4143 N N . ARG B 1 227 ? -6.195 38.875 19.172 1 94.31 227 ARG B N 1
ATOM 4144 C CA . ARG B 1 227 ? -5.73 39.281 17.844 1 94.31 227 ARG B CA 1
ATOM 4145 C C . ARG B 1 227 ? -6.324 38.406 16.75 1 94.31 227 ARG B C 1
ATOM 4147 O O . ARG B 1 227 ? -6.488 38.844 15.617 1 94.31 227 ARG B O 1
ATOM 4154 N N . LEU B 1 228 ? -6.566 37.156 17.172 1 96.94 228 LEU B N 1
ATOM 4155 C CA . LEU B 1 228 ? -7.16 36.188 16.266 1 96.94 228 LEU B CA 1
ATOM 4156 C C . LEU B 1 228 ? -8.383 36.781 15.57 1 96.94 228 LEU B C 1
ATOM 4158 O O . LEU B 1 228 ? -8.477 36.719 14.344 1 96.94 228 LEU B O 1
ATOM 4162 N N . TYR B 1 229 ? -9.258 37.438 16.25 1 96.81 229 TYR B N 1
ATOM 4163 C CA . TYR B 1 229 ? -10.523 37.938 15.719 1 96.81 229 TYR B CA 1
ATOM 4164 C C . TYR B 1 229 ? -10.312 39.188 14.875 1 96.81 229 TYR B C 1
ATOM 4166 O O . TYR B 1 229 ? -10.992 39.375 13.867 1 96.81 229 TYR B O 1
ATOM 4174 N N . MET B 1 230 ? -9.375 39.969 15.273 1 96.19 230 MET B N 1
ATOM 4175 C CA . MET B 1 230 ? -9.047 41.156 14.492 1 96.19 230 MET B CA 1
ATOM 4176 C C . MET B 1 230 ? -8.492 40.781 13.125 1 96.19 230 MET B C 1
ATOM 4178 O O . MET B 1 230 ? -8.914 41.312 12.102 1 96.19 230 MET B O 1
ATOM 4182 N N . LEU B 1 231 ? -7.543 39.906 13.156 1 97.19 231 LEU B N 1
ATOM 4183 C CA . LEU B 1 231 ? -6.926 39.438 11.914 1 97.19 231 LEU B CA 1
ATOM 4184 C C . LEU B 1 231 ? -7.961 38.781 11 1 97.19 231 LEU B C 1
ATOM 4186 O O . LEU B 1 231 ? -7.961 39.031 9.789 1 97.19 231 LEU B O 1
ATOM 4190 N N . ALA B 1 232 ? -8.836 37.969 11.602 1 98.06 232 ALA B N 1
ATOM 4191 C CA . ALA B 1 232 ? -9.891 37.344 10.82 1 98.06 232 ALA B CA 1
ATOM 4192 C C . ALA B 1 232 ? -10.82 38.375 10.188 1 98.06 232 ALA B C 1
ATOM 4194 O O . ALA B 1 232 ? -11.203 38.25 9.023 1 98.06 232 ALA B O 1
ATOM 4195 N N . ALA B 1 233 ? -11.148 39.375 10.945 1 97.19 233 ALA B N 1
ATOM 4196 C CA . ALA B 1 233 ? -12.008 40.438 10.438 1 97.19 233 ALA B CA 1
ATOM 4197 C C . ALA B 1 233 ? -11.344 41.156 9.266 1 97.19 233 ALA B C 1
ATOM 4199 O O . ALA B 1 233 ? -12 41.438 8.258 1 97.19 233 ALA B O 1
ATOM 4200 N N . TRP B 1 234 ? -10.117 41.469 9.406 1 95.94 234 TRP B N 1
ATOM 4201 C CA . TRP B 1 234 ? -9.383 42.125 8.344 1 95.94 234 TRP B CA 1
ATOM 4202 C C . TRP B 1 234 ? -9.383 41.312 7.066 1 95.94 234 TRP B C 1
ATOM 4204 O O . TRP B 1 234 ? -9.516 41.844 5.965 1 95.94 234 TRP B O 1
ATOM 4214 N N . ASP B 1 235 ? -9.156 40.031 7.211 1 96.88 235 ASP B N 1
ATOM 4215 C CA . ASP B 1 235 ? -9.172 39.156 6.051 1 96.88 235 ASP B CA 1
ATOM 4216 C C . ASP B 1 235 ? -10.516 39.188 5.336 1 96.88 235 ASP B C 1
ATOM 4218 O O . ASP B 1 235 ? -10.57 39.219 4.105 1 96.88 235 ASP B O 1
ATOM 4222 N N . LEU B 1 236 ? -11.602 39.188 6.07 1 97.25 236 LEU B N 1
ATOM 4223 C CA . LEU B 1 236 ? -12.953 39.25 5.523 1 97.25 236 LEU B CA 1
ATOM 4224 C C . LEU B 1 236 ? -13.203 40.594 4.844 1 97.25 236 LEU B C 1
ATOM 4226 O O . LEU B 1 236 ? -13.805 40.656 3.768 1 97.25 236 LEU B O 1
ATOM 4230 N N . LEU B 1 237 ? -12.688 41.625 5.438 1 96 237 LEU B N 1
ATOM 4231 C CA . LEU B 1 237 ? -12.875 42.969 4.879 1 96 237 LEU B CA 1
ATOM 4232 C C . LEU B 1 237 ? -12.133 43.125 3.561 1 96 237 LEU B C 1
ATOM 4234 O O . LEU B 1 237 ? -12.664 43.688 2.604 1 96 237 LEU B O 1
ATOM 4238 N N . GLU B 1 238 ? -10.953 42.625 3.535 1 95.31 238 GLU B N 1
ATOM 4239 C CA . GLU B 1 238 ? -10.156 42.688 2.309 1 95.31 238 GLU B CA 1
ATOM 4240 C C . GLU B 1 238 ? -10.852 41.906 1.184 1 95.31 238 GLU B C 1
ATOM 4242 O O . GLU B 1 238 ? -10.719 42.25 0.011 1 95.31 238 GLU B O 1
ATOM 4247 N N . ALA B 1 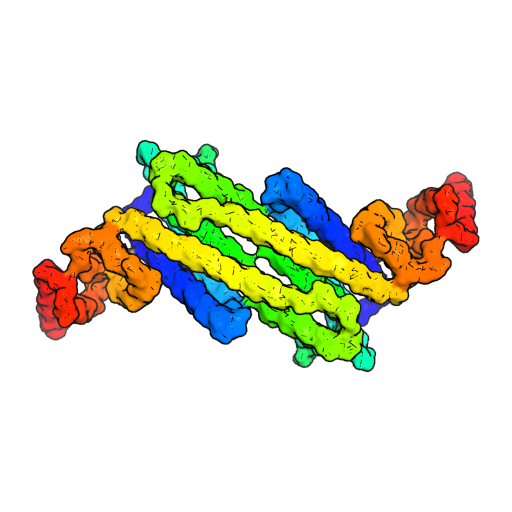239 ? -11.57 40.906 1.594 1 94.94 239 ALA B N 1
ATOM 4248 C CA . ALA B 1 239 ? -12.297 40.094 0.618 1 94.94 239 ALA B CA 1
ATOM 4249 C C . ALA B 1 239 ? -13.648 40.719 0.286 1 94.94 239 ALA B C 1
ATOM 4251 O O . ALA B 1 239 ? -14.445 40.125 -0.449 1 94.94 239 ALA B O 1
ATOM 4252 N N . GLY B 1 240 ? -14.008 41.781 0.88 1 93.94 240 GLY B N 1
ATOM 4253 C CA . GLY B 1 240 ? -15.266 42.5 0.624 1 93.94 240 GLY B CA 1
ATOM 4254 C C . GLY B 1 240 ? -16.438 41.906 1.379 1 93.94 240 GLY B C 1
ATOM 4255 O O . GLY B 1 240 ? -17.594 42.125 1.023 1 93.94 240 GLY B O 1
ATOM 4256 N N . ARG B 1 241 ? -16.172 41.156 2.375 1 95.94 241 ARG B N 1
ATOM 4257 C CA . ARG B 1 241 ? -17.219 40.5 3.143 1 95.94 241 ARG B CA 1
ATOM 4258 C C . ARG B 1 241 ? -17.438 41.188 4.484 1 95.94 241 ARG B C 1
ATOM 4260 O O . ARG B 1 241 ? -17.328 40.562 5.539 1 95.94 241 ARG B O 1
ATOM 4267 N N . SER B 1 242 ? -17.906 42.406 4.426 1 94.94 242 SER B N 1
ATOM 4268 C CA . SER B 1 242 ? -18.047 43.25 5.594 1 94.94 242 SER B CA 1
ATOM 4269 C C . SER B 1 242 ? -19.125 42.75 6.539 1 94.94 242 SER B C 1
ATOM 4271 O O . SER B 1 242 ? -18.984 42.812 7.762 1 94.94 242 SER B O 1
ATOM 4273 N N . GLU B 1 243 ? -20.172 42.188 6.008 1 95 243 GLU B N 1
ATOM 4274 C CA . GLU B 1 243 ? -21.25 41.656 6.84 1 95 243 GLU B CA 1
ATOM 4275 C C . GLU B 1 243 ? -20.797 40.469 7.652 1 95 243 GLU B C 1
ATOM 4277 O O . GLU B 1 243 ? -21.141 40.344 8.828 1 95 243 GLU B O 1
ATOM 4282 N N . GLU B 1 244 ? -20.031 39.625 6.988 1 96 244 GLU B N 1
ATOM 4283 C CA . GLU B 1 244 ? -19.516 38.469 7.688 1 96 244 GLU B CA 1
ATOM 4284 C C . GLU B 1 244 ? -18.547 38.875 8.789 1 96 244 GLU B C 1
ATOM 4286 O O . GLU B 1 244 ? -18.531 38.25 9.867 1 96 244 GLU B O 1
ATOM 4291 N N . ALA B 1 245 ? -17.734 39.844 8.484 1 97.19 245 ALA B N 1
ATOM 4292 C CA . ALA B 1 245 ? -16.797 40.344 9.477 1 97.19 245 ALA B CA 1
ATOM 4293 C C . ALA B 1 245 ? -17.531 40.875 10.703 1 97.19 245 ALA B C 1
ATOM 4295 O O . ALA B 1 245 ? -17.156 40.562 11.844 1 97.19 245 ALA B O 1
ATOM 4296 N N . ARG B 1 246 ? -18.531 41.625 10.422 1 96.31 246 ARG B N 1
ATOM 4297 C CA . ARG B 1 246 ? -19.328 42.219 11.508 1 96.31 246 ARG B CA 1
ATOM 4298 C C . ARG B 1 246 ? -19.969 41.125 12.359 1 96.31 246 ARG B C 1
ATOM 4300 O O . ARG B 1 246 ? -19.875 41.156 13.586 1 96.31 246 ARG B O 1
ATOM 4307 N N . CYS B 1 247 ? -20.609 40.188 11.703 1 96.12 247 CYS B N 1
ATOM 4308 C CA . CYS B 1 247 ? -21.281 39.094 12.406 1 96.12 247 CYS B CA 1
ATOM 4309 C C . CYS B 1 247 ? -20.297 38.312 13.25 1 96.12 247 CYS B C 1
ATOM 4311 O O . CYS B 1 247 ? -20.609 37.938 14.383 1 96.12 247 CYS B O 1
ATOM 4313 N N . MET B 1 248 ? -19.172 38.062 12.695 1 96.44 248 MET B N 1
ATOM 4314 C CA . MET B 1 248 ? -18.141 37.312 13.406 1 96.44 248 MET B CA 1
ATOM 4315 C C . MET B 1 248 ? -17.672 38.062 14.648 1 96.44 248 MET B C 1
ATOM 4317 O O . MET B 1 248 ? -17.578 37.469 15.727 1 96.44 248 MET B O 1
ATOM 4321 N N . LEU B 1 249 ? -17.453 39.344 14.508 1 96.81 249 LEU B N 1
ATOM 4322 C CA . LEU B 1 249 ? -17 40.156 15.633 1 96.81 249 LEU B CA 1
ATOM 4323 C C . LEU B 1 249 ? -18.094 40.281 16.688 1 96.81 249 LEU B C 1
ATOM 4325 O O . LEU B 1 249 ? -17.797 40.281 17.891 1 96.81 249 LEU B O 1
ATOM 4329 N N . GLU B 1 250 ? -19.297 40.344 16.25 1 95.94 250 GLU B N 1
ATOM 4330 C CA . GLU B 1 250 ? -20.422 40.375 17.188 1 95.94 250 GLU B CA 1
ATOM 4331 C C . GLU B 1 250 ? -20.469 39.125 18.047 1 95.94 250 GLU B C 1
ATOM 4333 O O . GLU B 1 250 ? -20.688 39.188 19.266 1 95.94 250 GLU B O 1
ATOM 4338 N N . CYS B 1 251 ? -20.375 38.062 17.359 1 94.88 251 CYS B N 1
ATOM 4339 C CA . CYS B 1 251 ? -20.391 36.781 18.078 1 94.88 251 CYS B CA 1
ATOM 4340 C C . CYS B 1 251 ? -19.234 36.719 19.078 1 94.88 251 CYS B C 1
ATOM 4342 O O . CYS B 1 251 ? -19.422 36.281 20.219 1 94.88 251 CYS B O 1
ATOM 4344 N N . ALA B 1 252 ? -18.062 37.094 18.688 1 95.75 252 ALA B N 1
ATOM 4345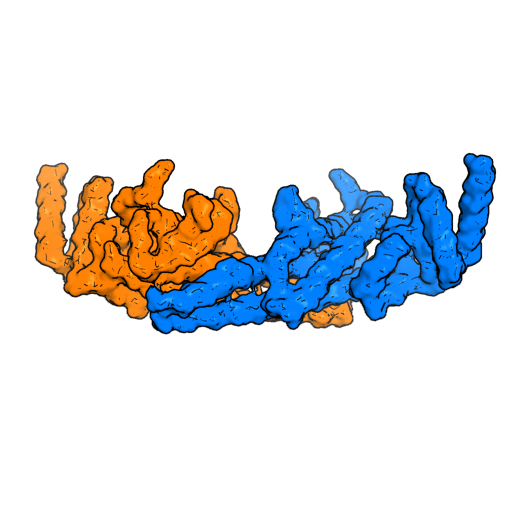 C CA . ALA B 1 252 ? -16.891 37.062 19.562 1 95.75 252 ALA B CA 1
ATOM 4346 C C . ALA B 1 252 ? -17.062 38 20.734 1 95.75 252 ALA B C 1
ATOM 4348 O O . ALA B 1 252 ? -16.609 37.719 21.844 1 95.75 252 ALA B O 1
ATOM 4349 N N . ALA B 1 253 ? -17.688 39.125 20.469 1 95.12 253 ALA B N 1
ATOM 4350 C CA . ALA B 1 253 ? -17.953 40.094 21.516 1 95.12 253 ALA B CA 1
ATOM 4351 C C . ALA B 1 253 ? -18.859 39.531 22.594 1 95.12 253 ALA B C 1
ATOM 4353 O O . ALA B 1 253 ? -18.641 39.75 23.797 1 95.12 253 ALA B O 1
ATOM 4354 N N . ARG B 1 254 ? -19.891 38.812 22.188 1 94.88 254 ARG B N 1
ATOM 4355 C CA . ARG B 1 254 ? -20.828 38.219 23.125 1 94.88 254 ARG B CA 1
ATOM 4356 C C . ARG B 1 254 ? -20.109 37.188 24.016 1 94.88 254 ARG B C 1
ATOM 4358 O O . ARG B 1 254 ? -20.5 37 25.172 1 94.88 254 ARG B O 1
ATOM 4365 N N . LEU B 1 255 ? -19.047 36.656 23.516 1 92.5 255 LEU B N 1
ATOM 4366 C CA . LEU B 1 255 ? -18.312 35.625 24.25 1 92.5 255 LEU B CA 1
ATOM 4367 C C . LEU B 1 255 ? -17.156 36.25 25.031 1 92.5 255 LEU B C 1
ATOM 4369 O O . LEU B 1 255 ? -16.391 35.562 25.672 1 92.5 255 LEU B O 1
ATOM 4373 N N . GLY B 1 256 ? -17 37.562 24.922 1 91.06 256 GLY B N 1
ATOM 4374 C CA . GLY B 1 256 ? -15.961 38.25 25.656 1 91.06 256 GLY B CA 1
ATOM 4375 C C . GLY B 1 256 ? -14.57 38 25.109 1 91.06 256 GLY B C 1
ATOM 4376 O O . GLY B 1 256 ? -13.594 38 25.859 1 91.06 256 GLY B O 1
ATOM 4377 N N . ARG B 1 257 ? -14.484 37.812 23.781 1 93 257 ARG B N 1
ATOM 4378 C CA . ARG B 1 257 ? -13.211 37.375 23.203 1 93 257 ARG B CA 1
ATOM 4379 C C . ARG B 1 257 ? -12.539 38.5 22.453 1 93 257 ARG B C 1
ATOM 4381 O O . ARG B 1 257 ? -11.508 38.312 21.812 1 93 257 ARG B O 1
ATOM 4388 N N . LEU B 1 258 ? -13.094 39.719 22.516 1 94.56 258 LEU B N 1
ATOM 4389 C CA . LEU B 1 258 ? -12.531 40.844 21.766 1 94.56 258 LEU B CA 1
ATOM 4390 C C . LEU B 1 258 ? -11.75 41.75 22.688 1 94.56 258 LEU B C 1
ATOM 4392 O O . LEU B 1 258 ? -12.078 41.906 23.859 1 94.56 258 LEU B O 1
ATOM 4396 N N . ASP B 1 259 ? -10.734 42.344 22.062 1 91.94 259 ASP B N 1
ATOM 4397 C CA . ASP B 1 259 ? -10.031 43.406 22.75 1 91.94 259 ASP B CA 1
ATOM 4398 C C . ASP B 1 259 ? -10.57 44.781 22.344 1 91.94 259 ASP B C 1
ATOM 4400 O O . ASP B 1 259 ? -11.547 44.875 21.609 1 91.94 259 ASP B O 1
ATOM 4404 N N . ALA B 1 260 ? -9.93 45.781 22.891 1 92.19 260 ALA B N 1
ATOM 4405 C CA . ALA B 1 260 ? -10.406 47.125 22.672 1 92.19 260 ALA B CA 1
ATOM 4406 C C . ALA B 1 260 ? -10.367 47.5 21.188 1 92.19 260 ALA B C 1
ATOM 4408 O O . ALA B 1 260 ? -11.297 48.125 20.672 1 92.19 260 ALA B O 1
ATOM 4409 N N . GLU B 1 261 ? -9.375 47.125 20.578 1 91.12 261 GLU B N 1
ATOM 4410 C CA . GLU B 1 261 ? -9.211 47.438 19.156 1 91.12 261 GLU B CA 1
ATOM 4411 C C . GLU B 1 261 ? -10.289 46.781 18.312 1 91.12 261 GLU B C 1
ATOM 4413 O O . GLU B 1 261 ? -10.859 47.375 17.422 1 91.12 261 GLU B O 1
ATOM 4418 N N . SER B 1 262 ? -10.547 45.531 18.609 1 92.94 262 SER B N 1
ATOM 4419 C CA . SER B 1 262 ? -11.547 44.781 17.859 1 92.94 262 SER B CA 1
ATOM 4420 C C . SER B 1 262 ? -12.953 45.312 18.125 1 92.94 262 SER B C 1
ATOM 4422 O O . SER B 1 262 ? -13.805 45.312 17.234 1 92.94 262 SER B O 1
ATOM 4424 N N . LEU B 1 263 ? -13.164 45.781 19.297 1 94.38 263 LEU B N 1
ATOM 4425 C CA . LEU B 1 263 ? -14.453 46.375 19.641 1 94.38 263 LEU B CA 1
ATOM 4426 C C . LEU B 1 263 ? -14.672 47.656 18.859 1 94.38 263 LEU B C 1
ATOM 4428 O O . LEU B 1 263 ? -15.781 47.938 18.422 1 94.38 263 LEU B O 1
ATOM 4432 N N . THR B 1 264 ? -13.609 48.406 18.75 1 94.81 264 THR B N 1
ATOM 4433 C CA . THR B 1 264 ? -13.688 49.656 17.984 1 94.81 264 THR B CA 1
ATOM 4434 C C . THR B 1 264 ? -14.023 49.344 16.516 1 94.81 264 THR B C 1
ATOM 4436 O O . THR B 1 264 ? -14.852 50.031 15.914 1 94.81 264 THR B O 1
ATOM 4439 N N . LEU B 1 265 ? -13.391 48.375 15.992 1 94.25 265 LEU B N 1
ATOM 4440 C CA . LEU B 1 265 ? -13.656 47.969 14.617 1 94.25 265 LEU B CA 1
ATOM 4441 C C . LEU B 1 265 ? -15.109 47.531 14.453 1 94.25 265 LEU B C 1
ATOM 4443 O O . LEU B 1 265 ? -15.75 47.875 13.453 1 94.25 265 LEU B O 1
ATOM 4447 N N . LEU B 1 266 ? -15.617 46.75 15.398 1 95.25 266 LEU B N 1
ATOM 4448 C CA . LEU B 1 266 ? -17.016 46.312 15.367 1 95.25 266 LEU B CA 1
ATOM 4449 C C . LEU B 1 266 ? -17.953 47.531 15.336 1 95.25 266 LEU B C 1
ATOM 4451 O O . LEU B 1 266 ? -18.906 47.531 14.547 1 95.25 266 LEU B O 1
ATOM 4455 N N . ARG B 1 267 ? -17.656 48.5 16.094 1 94.69 267 ARG B N 1
ATOM 4456 C CA . ARG B 1 267 ? -18.484 49.688 16.141 1 94.69 267 ARG B CA 1
ATOM 4457 C C . ARG B 1 267 ? -18.453 50.438 14.797 1 94.69 267 ARG B C 1
ATOM 4459 O O . ARG B 1 267 ? -19.484 50.938 14.344 1 94.69 267 ARG B O 1
ATOM 4466 N N . GLN B 1 268 ? -17.328 50.5 14.234 1 94.06 268 GLN B N 1
ATOM 4467 C CA . GLN B 1 268 ? -17.172 51.156 12.938 1 94.06 268 GLN B CA 1
ATOM 4468 C C . GLN B 1 268 ? -17.984 50.438 11.867 1 94.06 268 GLN B C 1
ATOM 4470 O O . GLN B 1 268 ? -18.625 51.062 11.031 1 94.06 268 GLN B O 1
ATOM 4475 N N . LEU B 1 269 ? -18 49.125 11.906 1 93.31 269 LEU B N 1
ATOM 4476 C CA . LEU B 1 269 ? -18.719 48.344 10.914 1 93.31 269 LEU B CA 1
ATOM 4477 C C . LEU B 1 269 ? -20.219 48.438 11.109 1 93.31 269 LEU B C 1
ATOM 4479 O O . LEU B 1 269 ? -20.984 48.438 10.141 1 93.31 269 LEU B O 1
ATOM 4483 N N . GLU B 1 270 ? -20.609 48.594 12.375 1 91.38 270 GLU B N 1
ATOM 4484 C CA . GLU B 1 270 ? -22.031 48.781 12.68 1 91.38 270 GLU B CA 1
ATOM 4485 C C . GLU B 1 270 ? -22.531 50.125 12.18 1 91.38 270 GLU B C 1
ATOM 4487 O O . GLU B 1 270 ? -23.641 50.219 11.648 1 91.38 270 GLU B O 1
ATOM 4492 N N . GLN B 1 271 ? -21.688 51.094 12.258 1 90.44 271 GLN B N 1
ATOM 4493 C CA . GLN B 1 271 ? -22.047 52.438 11.805 1 90.44 271 GLN B CA 1
ATOM 4494 C C . GLN B 1 271 ? -22.141 52.5 10.281 1 90.44 271 GLN B C 1
ATOM 4496 O O . GLN B 1 271 ? -23.047 53.125 9.734 1 90.44 271 GLN B O 1
ATOM 4501 N N . LEU B 1 272 ? -21.266 51.844 9.625 1 86.62 272 LEU B N 1
ATOM 4502 C CA . LEU B 1 272 ? -21.266 51.844 8.164 1 86.62 272 LEU B CA 1
ATOM 4503 C C . LEU B 1 272 ? -22.516 51.125 7.637 1 86.62 272 LEU B C 1
ATOM 4505 O O . LEU B 1 272 ? -23.062 51.5 6.605 1 86.62 272 LEU B O 1
ATOM 4509 N N . GLN B 1 273 ? -22.953 50.156 8.266 1 83.44 273 GLN B N 1
ATOM 4510 C CA . GLN B 1 273 ? -24.156 49.438 7.855 1 83.44 273 GLN B CA 1
ATOM 4511 C C . GLN B 1 273 ? -25.406 50.281 8.023 1 83.44 273 GLN B C 1
ATOM 4513 O O . GLN B 1 273 ? -26.344 50.188 7.219 1 83.44 273 GLN B O 1
ATOM 4518 N N . GLU B 1 274 ? -25.359 51.062 9.117 1 81.81 274 GLU B N 1
ATOM 4519 C CA . GLU B 1 274 ? -26.5 51.938 9.383 1 81.81 274 GLU B CA 1
ATOM 4520 C C . GLU B 1 274 ? -26.578 53.062 8.367 1 81.81 274 GLU B C 1
ATOM 4522 O O . GLU B 1 274 ? -27.672 53.438 7.941 1 81.81 274 GLU B O 1
ATOM 4527 N N . GLU B 1 275 ? -25.453 53.5 7.922 1 78.88 275 GLU B N 1
ATOM 4528 C CA . GLU B 1 275 ? -25.422 54.594 6.953 1 78.88 275 GLU B CA 1
ATOM 4529 C C . GLU B 1 275 ? -25.703 54.094 5.543 1 78.88 275 GLU B C 1
ATOM 4531 O O . GLU B 1 275 ? -26.188 54.844 4.688 1 78.88 275 GLU B O 1
ATOM 4536 N N . GLY B 1 276 ? -25.266 52.906 5.262 1 67.62 276 GLY B N 1
ATOM 4537 C CA . GLY B 1 276 ? -25.484 52.375 3.932 1 67.62 276 GLY B CA 1
ATOM 4538 C C . GLY B 1 276 ? -26.875 51.812 3.734 1 67.62 276 GLY B C 1
ATOM 4539 O O . GLY B 1 276 ? -27.219 51.375 2.645 1 67.62 276 GLY B O 1
ATOM 4540 N N . ARG B 1 277 ? -27.703 51.688 4.82 1 55.12 277 ARG B N 1
ATOM 4541 C CA . ARG B 1 277 ? -29.125 51.406 4.688 1 55.12 277 ARG B CA 1
ATOM 4542 C C . ARG B 1 277 ? -29.922 52.688 4.555 1 55.12 277 ARG B C 1
ATOM 4544 O O . ARG B 1 277 ? -29.547 53.719 5.113 1 55.12 277 ARG B O 1
#